Protein 6L7H (pdb70)

B-factor: mean 19.54, std 10.93, range [3.53, 91.56]

Foldseek 3Di:
DDDDDDDAAEEEEAFFADPLTQVVRLLVVVVVVVVVHAYEYEDEPDHLFVLSVLLVVLSCVVPVSYHYDYHYWDDVQSRLVRLVRCQVCVLVCLVVQLPDPPQHLEYEYALSNQVSCLVSVVVSVHAYEYAYSFDLLVVLVLLQLVVVVVDPCAPPPDAWDAFPFWLPRTDGPLQAFVVCRPCPDSVNVSSVNRSVCQLSHQEYEYAAFCLQIVRSQCCQQVCRRDHSGHHYFHQDDSDDDDSSDDPVVVVVLVPADFLQEEEEDADQFDAADLLLVLQLLLLVLLLVTAYEYEHEHHRHLVPDDDDPCVSNDDVSVVSCVVVVRYHYDHDDDPVLVVLQRRRHAAYAYLQSPNVVSSNLLNLHAYAHDHAGGNSSVSQVSRVSLVLYDYDSVVGHRPPDRDGSVVSSVSVNVNSVDVSNSVSSVVSNVLNVQQPDVVHRNNVRVVVVVVSSD

Solvent-accessible surface area: 19421 Å² total; per-residue (Å²): 171,98,187,68,128,165,131,74,14,0,0,0,0,0,6,6,5,6,16,29,24,14,15,1,0,0,10,0,0,11,60,1,22,126,82,161,9,46,0,0,0,1,6,13,46,98,24,22,6,93,10,7,68,52,3,21,72,53,0,41,89,52,32,111,105,15,50,48,30,90,14,131,23,77,181,152,30,51,6,68,115,25,11,36,31,2,24,81,9,0,112,108,4,50,92,71,3,76,83,20,110,52,111,27,16,0,0,0,0,0,35,9,0,1,19,25,0,16,72,10,0,98,94,35,66,20,29,6,6,0,0,8,8,7,0,0,0,9,0,0,2,10,6,38,4,45,63,28,22,162,56,181,57,42,25,56,141,23,68,123,0,102,4,57,39,4,16,5,74,47,2,52,83,65,8,3,7,55,38,6,33,79,88,146,24,46,49,4,103,8,25,99,72,1,8,67,72,3,148,109,11,90,0,0,0,0,3,0,5,114,30,20,0,98,94,0,24,88,6,6,81,57,37,123,9,48,183,62,31,8,62,8,37,14,0,0,3,4,58,29,30,136,16,30,107,136,105,107,32,34,104,60,3,95,141,35,73,72,32,14,0,2,1,0,8,17,19,31,63,12,25,13,40,84,116,13,5,92,40,3,0,23,0,2,14,103,7,34,68,79,6,0,4,17,4,35,21,69,64,16,48,112,52,52,145,69,42,40,101,33,0,5,16,157,138,12,40,94,85,16,93,68,88,173,74,25,44,26,17,50,107,121,15,33,33,18,97,4,3,41,43,158,2,11,17,1,3,7,0,16,0,13,12,22,12,0,3,15,0,0,28,47,16,8,6,2,4,2,6,7,0,81,24,35,20,6,2,0,4,45,5,3,31,114,31,27,4,2,44,42,71,130,43,16,50,37,41,61,121,98,52,3,98,0,114,53,3,0,89,3,4,86,88,3,12,108,48,118,58,10,50,117,86,0,73,79,10,80,114,36,0,79,116,10,68,60,139,56,14,47,6,60,59,6,13,50,116,3,17,112,101,17,156

InterPro domains:
  IPR002213 UDP-glucuronosyl/UDP-glucosyltransferase [PF00201] (274-448)
  IPR002213 UDP-glucuronosyl/UDP-glucosyltransferase [cd03784] (18-464)
  IPR050481 UDP-glycosyltransferase, plant-type [PTHR48048] (19-471)

Sequence (453 aa):
SSIAPHPVVHVALLPSAGMGHLTPFLRLASLLLHQHCHVTLITPQPTVSKAEEDLLSRFLSSAFPQVNQLHFHLPPTDPFFLQFASIRSSSHLLTPLLSSLTPPLSSFIYDMTLISPLLLPIAESSLGVPHYILFTSSSATMFSSFFSYFPTLAKSESFPGKLDFVEIPGVSVSSIPRSSIPPPLLVPNSLFGKLFMEDSPKLKKLHGVLVNTFEGIEKLSLEALNGGKVVKGLPPVYGVGPFVPCEFEKVETISEWLDEQPSGSVVYVSFGSRTAMGREQLREVGDGLVKSGWRFLWVVKDKIVDRAEEEGLDGVLGFELVERMVKEKKGLVVKEWVDQSEILGHKAVGGFVSHCGWNSVVEAAWFGVKILGWPLHGDQKINAEVVAKGGWGVWKEGWDWEGERLVKGEEIGEAIREVMNDESLVMKATQVKKDARKAISVGGGCEVALQKLMEVWK

Structure (mmCIF, N/CA/C/O backbone):
data_6L7H
#
_entry.id   6L7H
#
_cell.length_a   54.193
_cell.length_b   71.306
_cell.length_c   110.022
_cell.angle_alpha   90.000
_cell.angle_beta   90.000
_cell.angle_gamma   90.000
#
_symmetry.space_group_name_H-M   'P 21 21 21'
#
loop_
_entity.id
_entity.type
_entity.pdbx_description
1 polymer GgCGT1
2 non-polymer "URIDINE-5'-DIPHOSPHATE"
3 non-polymer 1-[3-[(2S,3R,4R,5S,6R)-6-(hydroxymethyl)-3,4,5-tris(oxidanyl)oxan-2-yl]-2,4,6-tris(oxidanyl)phenyl]-3-(4-hydroxyphenyl)propan-1-one
4 water water
#
loop_
_atom_site.group_PDB
_atom_site.id
_atom_site.type_symbol
_atom_site.label_atom_id
_atom_site.label_alt_id
_atom_site.label_comp_id
_atom_site.label_asym_id
_atom_site.label_entity_id
_atom_site.label_seq_id
_atom_site.pdbx_PDB_ins_code
_atom_site.Cartn_x
_atom_site.Cartn_y
_atom_site.Cartn_z
_atom_site.occupancy
_atom_site.B_iso_or_equiv
_atom_site.auth_seq_id
_atom_site.auth_comp_id
_atom_site.auth_asym_id
_atom_site.auth_atom_id
_atom_site.pdbx_PDB_model_num
ATOM 1 N N . SER A 1 9 ? 26.657 82.798 64.265 1.00 31.07 7 SER A N 1
ATOM 2 C CA . SER A 1 9 ? 27.449 83.439 65.308 1.00 43.26 7 SER A CA 1
ATOM 3 C C . SER A 1 9 ? 28.944 83.303 65.038 1.00 36.08 7 SER A C 1
ATOM 4 O O . SER A 1 9 ? 29.762 83.394 65.959 1.00 31.55 7 SER A O 1
ATOM 7 N N . SER A 1 10 ? 29.302 83.072 63.776 1.00 39.46 8 SER A N 1
ATOM 8 C CA . SER A 1 10 ? 30.706 82.966 63.406 1.00 27.71 8 SER A CA 1
ATOM 9 C C . SER A 1 10 ? 30.857 83.217 61.914 1.00 32.37 8 SER A C 1
ATOM 10 O O . SER A 1 10 ? 30.022 82.788 61.115 1.00 33.54 8 SER A O 1
ATOM 13 N N . ILE A 1 11 ? 31.926 83.918 61.555 1.00 26.94 9 ILE A N 1
ATOM 14 C CA . ILE A 1 11 ? 32.335 84.104 60.168 1.00 31.94 9 ILE A CA 1
ATOM 15 C C . ILE A 1 11 ? 33.679 83.404 60.030 1.00 33.57 9 ILE A C 1
ATOM 16 O O . ILE A 1 11 ? 34.717 83.942 60.436 1.00 25.68 9 ILE A O 1
ATOM 21 N N . ALA A 1 12 ? 33.664 82.196 59.476 1.00 33.09 10 ALA A N 1
ATOM 22 C CA . ALA A 1 12 ? 34.831 81.334 59.420 1.00 36.85 10 ALA A CA 1
ATOM 23 C C . ALA A 1 12 ? 35.003 80.764 58.022 1.00 50.09 10 ALA A C 1
ATOM 24 O O . ALA A 1 12 ? 34.018 80.537 57.311 1.00 43.48 10 ALA A O 1
ATOM 26 N N . PRO A 1 13 ? 36.243 80.524 57.601 1.00 51.42 11 PRO A N 1
ATOM 27 C CA . PRO A 1 13 ? 36.457 79.750 56.374 1.00 48.91 11 PRO A CA 1
ATOM 28 C C . PRO A 1 13 ? 36.016 78.310 56.579 1.00 46.09 11 PRO A C 1
ATOM 29 O O . PRO A 1 13 ? 36.269 77.709 57.625 1.00 48.41 11 PRO A O 1
ATOM 33 N N . HIS A 1 14 ? 35.341 77.766 55.577 1.00 58.71 12 HIS A N 1
ATOM 34 C CA . HIS A 1 14 ? 34.908 76.376 55.648 1.00 58.89 12 HIS A CA 1
ATOM 35 C C . HIS A 1 14 ? 36.122 75.457 55.605 1.00 54.77 12 HIS A C 1
ATOM 36 O O . HIS A 1 14 ? 37.027 75.674 54.790 1.00 50.97 12 HIS A O 1
ATOM 43 N N . PRO A 1 15 ? 36.197 74.445 56.470 1.00 58.13 13 PRO A N 1
ATOM 44 C CA . PRO A 1 15 ? 37.307 73.490 56.386 1.00 60.05 13 PRO A CA 1
ATOM 45 C C . PRO A 1 15 ? 37.332 72.802 55.029 1.00 39.16 13 PRO A C 1
ATOM 46 O O . PRO A 1 15 ? 36.296 72.555 54.409 1.00 42.66 13 PRO A O 1
ATOM 50 N N . VAL A 1 16 ? 38.540 72.501 54.569 1.00 36.57 14 VAL A N 1
ATOM 51 C CA . VAL A 1 16 ? 38.775 72.014 53.215 1.00 26.59 14 VAL A CA 1
ATOM 52 C C . VAL A 1 16 ? 38.868 70.494 53.238 1.00 22.81 14 VAL A C 1
ATOM 53 O O . VAL A 1 16 ? 39.549 69.917 54.095 1.00 29.92 14 VAL A O 1
ATOM 57 N N . VAL A 1 17 ? 38.168 69.846 52.309 1.00 20.41 15 VAL A N 1
ATOM 58 C CA . VAL A 1 17 ? 38.326 68.413 52.080 1.00 18.57 15 VAL A CA 1
ATOM 59 C C . VAL A 1 17 ? 39.536 68.212 51.172 1.00 15.87 15 VAL A C 1
ATOM 60 O O . VAL A 1 17 ? 39.544 68.677 50.027 1.00 17.60 15 VAL A O 1
ATOM 64 N N . HIS A 1 18 ? 40.560 67.531 51.686 1.00 16.42 16 HIS A N 1
ATOM 65 C CA . HIS A 1 18 ? 41.840 67.357 51.002 1.00 16.22 16 HIS A CA 1
ATOM 66 C C . HIS A 1 18 ? 42.016 65.884 50.644 1.00 16.30 16 HIS A C 1
ATOM 67 O O . HIS A 1 18 ? 42.099 65.031 51.535 1.00 14.74 16 HIS A O 1
ATOM 74 N N . VAL A 1 19 ? 42.085 65.590 49.343 1.00 12.25 17 VAL A N 1
ATOM 75 C CA . VAL A 1 19 ? 42.220 64.226 48.834 1.00 11.59 17 VAL A CA 1
ATOM 76 C C . VAL A 1 19 ? 43.585 64.078 48.168 1.00 11.50 17 VAL A C 1
ATOM 77 O O . VAL A 1 19 ? 44.003 64.945 47.393 1.00 14.59 17 VAL A O 1
ATOM 81 N N . ALA A 1 20 ? 44.279 62.981 48.475 1.00 12.66 18 ALA A N 1
ATOM 82 C CA . ALA A 1 20 ? 45.547 62.625 47.842 1.00 13.46 18 ALA A CA 1
ATOM 83 C C . ALA A 1 20 ? 45.344 61.461 46.876 1.00 11.64 18 ALA A C 1
ATOM 84 O O . ALA A 1 20 ? 44.653 60.493 47.203 1.00 10.16 18 ALA A O 1
ATOM 86 N N . LEU A 1 21 ? 45.972 61.544 45.695 1.00 9.85 19 LEU A N 1
ATOM 87 C CA . LEU A 1 21 ? 45.801 60.556 44.628 1.00 11.50 19 LEU A CA 1
ATOM 88 C C . LEU A 1 21 ? 47.147 59.996 44.181 1.00 12.98 19 LEU A C 1
ATOM 89 O O . LEU A 1 21 ? 48.128 60.739 44.074 1.00 12.46 19 LEU A O 1
ATOM 94 N N . LEU A 1 22 ? 47.184 58.697 43.879 1.00 8.00 20 LEU A N 1
ATOM 95 C CA . LEU A 1 22 ? 48.409 58.031 43.428 1.00 11.37 20 LEU A CA 1
ATOM 96 C C . LEU A 1 22 ? 48.130 57.066 42.273 1.00 8.04 20 LEU A C 1
ATOM 97 O O . LEU A 1 22 ? 47.767 55.900 42.499 1.00 11.38 20 LEU A O 1
ATOM 102 N N . PRO A 1 23 ? 48.330 57.500 41.030 1.00 9.84 21 PRO A N 1
ATOM 103 C CA . PRO A 1 23 ? 48.177 56.596 39.884 1.00 10.63 21 PRO A CA 1
ATOM 104 C C . PRO A 1 23 ? 49.453 55.840 39.545 1.00 12.46 21 PRO A C 1
ATOM 105 O O . PRO A 1 23 ? 50.567 56.335 39.717 1.00 12.25 21 PRO A O 1
ATOM 109 N N . SER A 1 24 ? 49.279 54.620 39.029 1.00 7.36 22 SER A N 1
ATOM 110 C CA . SER A 1 24 ? 50.416 53.848 38.543 1.00 11.54 22 SER A CA 1
ATOM 111 C C . SER A 1 24 ? 50.528 53.973 37.015 1.00 13.71 22 SER A C 1
ATOM 112 O O . SER A 1 24 ? 49.952 54.882 36.407 1.00 13.40 22 SER A O 1
ATOM 115 N N . ALA A 1 25 ? 51.252 53.047 36.389 1.00 11.28 23 ALA A N 1
ATOM 116 C CA . ALA A 1 25 ? 51.783 53.222 35.040 1.00 9.88 23 ALA A CA 1
ATOM 117 C C . ALA A 1 25 ? 50.728 53.072 33.944 1.00 10.07 23 ALA A C 1
ATOM 118 O O . ALA A 1 25 ? 49.801 52.265 34.046 1.00 11.24 23 ALA A O 1
ATOM 120 N N . GLY A 1 26 ? 50.905 53.847 32.877 1.00 9.68 24 GLY A N 1
ATOM 121 C CA . GLY A 1 26 ? 50.153 53.758 31.639 1.00 9.04 24 GLY A CA 1
ATOM 122 C C . GLY A 1 26 ? 49.023 54.773 31.553 1.00 9.06 24 GLY A C 1
ATOM 123 O O . GLY A 1 26 ? 48.453 55.204 32.561 1.00 11.08 24 GLY A O 1
ATOM 124 N N . MET A 1 27 ? 48.675 55.148 30.315 1.00 9.16 25 MET A N 1
ATOM 125 C CA . MET A 1 27 ? 47.561 56.067 30.098 1.00 7.77 25 MET A CA 1
ATOM 126 C C . MET A 1 27 ? 46.238 55.491 30.592 1.00 8.68 25 MET A C 1
ATOM 127 O O . MET A 1 27 ? 45.354 56.249 31.008 1.00 10.04 25 MET A O 1
ATOM 132 N N . GLY A 1 28 ? 46.077 54.166 30.559 1.00 8.00 26 GLY A N 1
ATOM 133 C CA . GLY A 1 28 ? 44.859 53.551 31.063 1.00 7.78 26 GLY A CA 1
ATOM 134 C C . GLY A 1 28 ? 44.694 53.635 32.569 1.00 9.15 26 GLY A C 1
ATOM 135 O O . GLY A 1 28 ? 43.598 53.367 33.080 1.00 7.44 26 GLY A O 1
ATOM 136 N N . HIS A 1 29 ? 45.755 53.997 33.286 1.00 10.67 27 HIS A N 1
ATOM 137 C CA . HIS A 1 29 ? 45.682 54.288 34.711 1.00 9.01 27 HIS A CA 1
ATOM 138 C C . HIS A 1 29 ? 45.725 55.785 35.005 1.00 12.35 27 HIS A C 1
ATOM 139 O O . HIS A 1 29 ? 45.006 56.263 35.890 1.00 8.28 27 HIS A O 1
ATOM 146 N N . LEU A 1 30 ? 46.522 56.552 34.257 1.00 9.43 28 LEU A N 1
ATOM 147 C CA . LEU A 1 30 ? 46.637 57.979 34.543 1.00 9.53 28 LEU A CA 1
ATOM 148 C C . LEU A 1 30 ? 45.358 58.727 34.182 1.00 8.52 28 LEU A C 1
ATOM 149 O O . LEU A 1 30 ? 44.885 59.565 34.957 1.00 8.73 28 LEU A O 1
ATOM 154 N N . THR A 1 31 ? 44.789 58.440 33.006 1.00 9.43 29 THR A N 1
ATOM 155 C CA . THR A 1 31 ? 43.617 59.180 32.540 1.00 10.22 29 THR A CA 1
ATOM 156 C C . THR A 1 31 ? 42.436 59.106 33.501 1.00 10.13 29 THR A C 1
ATOM 157 O O . THR A 1 31 ? 41.882 60.169 33.837 1.00 7.67 29 THR A O 1
ATOM 161 N N . PRO A 1 32 ? 41.990 57.935 33.975 1.00 7.90 30 PRO A N 1
ATOM 162 C CA . PRO A 1 32 ? 40.873 57.941 34.937 1.00 7.57 30 PRO A CA 1
ATOM 163 C C . PRO A 1 32 ? 41.195 58.652 36.247 1.00 11.64 30 PRO A C 1
ATOM 164 O O . PRO A 1 32 ? 40.303 59.292 36.820 1.00 8.58 30 PRO A O 1
ATOM 168 N N . PHE A 1 33 ? 42.439 58.586 36.732 1.00 12.32 31 PHE A N 1
ATOM 169 C CA . PHE A 1 33 ? 42.786 59.321 37.948 1.00 10.09 31 PHE A CA 1
ATOM 170 C C . PHE A 1 33 ? 42.653 60.827 37.747 1.00 12.84 31 PHE A C 1
ATOM 171 O O . PHE A 1 33 ? 42.186 61.541 38.645 1.00 10.46 31 PHE A O 1
ATOM 179 N N . LEU A 1 34 ? 43.060 61.331 36.580 1.00 11.21 32 LEU A N 1
ATOM 180 C CA . LEU A 1 34 ? 42.977 62.769 36.337 1.00 10.45 32 LEU A CA 1
ATOM 181 C C . LEU A 1 34 ? 41.545 63.216 36.063 1.00 13.41 32 LEU A C 1
ATOM 182 O O . LEU A 1 34 ? 41.170 64.338 36.422 1.00 12.64 32 LEU A O 1
ATOM 187 N N . ARG A 1 35 ? 40.731 62.363 35.434 1.00 10.00 33 ARG A N 1
ATOM 188 C CA . ARG A 1 35 ? 39.310 62.673 35.311 1.00 7.19 33 ARG A CA 1
ATOM 189 C C . ARG A 1 35 ? 38.624 62.662 36.675 1.00 10.74 33 ARG A C 1
ATOM 190 O O . ARG A 1 35 ? 37.759 63.504 36.944 1.00 16.33 33 ARG A O 1
ATOM 198 N N . LEU A 1 36 ? 39.012 61.737 37.559 1.00 10.09 34 LEU A N 1
ATOM 199 C CA . LEU A 1 36 ? 38.507 61.776 38.932 1.00 10.53 34 LEU A CA 1
ATOM 200 C C . LEU A 1 36 ? 38.953 63.047 39.650 1.00 12.17 34 LEU A C 1
ATOM 201 O O . LEU A 1 36 ? 38.179 63.645 40.408 1.00 12.25 34 LEU A O 1
ATOM 206 N N . ALA A 1 37 ? 40.199 63.477 39.423 1.00 10.01 35 ALA A N 1
ATOM 207 C CA . ALA A 1 37 ? 40.685 64.705 40.048 1.00 10.49 35 ALA A CA 1
ATOM 208 C C . ALA A 1 37 ? 39.850 65.906 39.626 1.00 15.99 35 ALA A C 1
ATOM 209 O O . ALA A 1 37 ? 39.550 66.780 40.445 1.00 13.93 35 ALA A O 1
ATOM 211 N N . SER A 1 38 ? 39.468 65.971 38.349 1.00 15.86 36 SER A N 1
ATOM 212 C CA . SER A 1 38 ? 38.616 67.062 37.889 1.00 13.49 36 SER A CA 1
ATOM 213 C C . SER A 1 38 ? 37.255 67.027 38.574 1.00 18.03 36 SER A C 1
ATOM 214 O O . SER A 1 38 ? 36.721 68.074 38.960 1.00 19.69 36 SER A O 1
ATOM 217 N N . LEU A 1 39 ? 36.674 65.829 38.724 1.00 13.69 37 LEU A N 1
ATOM 218 C CA . LEU A 1 39 ? 35.407 65.700 39.440 1.00 16.65 37 LEU A CA 1
ATOM 219 C C . LEU A 1 39 ? 35.528 66.194 40.874 1.00 21.64 37 LEU A C 1
ATOM 220 O O . LEU A 1 39 ? 34.634 66.887 41.378 1.00 15.93 37 LEU A O 1
ATOM 225 N N . LEU A 1 40 ? 36.617 65.821 41.556 1.00 16.10 38 LEU A N 1
ATOM 226 C CA . LEU A 1 40 ? 36.805 66.231 42.944 1.00 10.38 38 LEU A CA 1
ATOM 227 C C . LEU A 1 40 ? 37.032 67.736 43.055 1.00 15.84 38 LEU A C 1
ATOM 228 O O . LEU A 1 40 ? 36.528 68.376 43.986 1.00 15.08 38 LEU A O 1
ATOM 233 N N . LEU A 1 41 ? 37.785 68.324 42.120 1.00 17.15 39 LEU A N 1
ATOM 234 C CA . LEU A 1 41 ? 37.996 69.770 42.159 1.00 19.04 39 LEU A CA 1
ATOM 235 C C . LEU A 1 41 ? 36.682 70.523 41.985 1.00 19.74 39 LEU A C 1
ATOM 236 O O . LEU A 1 41 ? 36.471 71.572 42.606 1.00 24.78 39 LEU A O 1
ATOM 241 N N . HIS A 1 42 ? 35.779 70.002 41.152 1.00 21.73 40 HIS A N 1
ATOM 242 C CA . HIS A 1 42 ? 34.488 70.656 40.967 1.00 24.15 40 HIS A CA 1
ATOM 243 C C . HIS A 1 42 ? 33.583 70.510 42.185 1.00 24.71 40 HIS A C 1
ATOM 244 O O . HIS A 1 42 ? 32.600 71.248 42.302 1.00 34.07 40 HIS A O 1
ATOM 251 N N . GLN A 1 43 ? 33.897 69.592 43.095 1.00 21.04 41 GLN A N 1
ATOM 252 C CA . GLN A 1 43 ? 33.233 69.514 44.390 1.00 23.01 41 GLN A CA 1
ATOM 253 C C . GLN A 1 43 ? 33.928 70.356 45.451 1.00 25.50 41 GLN A C 1
ATOM 254 O O . GLN A 1 43 ? 33.632 70.196 46.639 1.00 25.58 41 GLN A O 1
ATOM 260 N N . HIS A 1 44 ? 34.857 71.225 45.043 1.00 18.11 42 HIS A N 1
ATOM 261 C CA . HIS A 1 44 ? 35.605 72.114 45.932 1.00 24.45 42 HIS A CA 1
ATOM 262 C C . HIS A 1 44 ? 36.578 71.359 46.840 1.00 21.50 42 HIS A C 1
ATOM 263 O O . HIS A 1 44 ? 36.889 71.818 47.939 1.00 20.12 42 HIS A O 1
ATOM 270 N N . CYS A 1 45 ? 37.084 70.210 46.400 1.00 18.33 43 CYS A N 1
ATOM 271 C CA . CYS A 1 45 ? 38.172 69.557 47.114 1.00 15.33 43 CYS A CA 1
ATOM 272 C C . CYS A 1 45 ? 39.503 70.234 46.805 1.00 14.23 43 CYS A C 1
ATOM 273 O O . CYS A 1 45 ? 39.686 70.836 45.745 1.00 17.41 43 CYS A O 1
ATOM 276 N N . HIS A 1 46 ? 40.432 70.136 47.753 1.00 12.79 44 HIS A N 1
ATOM 277 C CA . HIS A 1 46 ? 41.847 70.366 47.494 1.00 18.30 44 HIS A CA 1
ATOM 278 C C . HIS A 1 46 ? 42.482 69.020 47.154 1.00 14.00 44 HIS A C 1
ATOM 279 O O . HIS A 1 46 ? 42.233 68.026 47.843 1.00 16.16 44 HIS A O 1
ATOM 286 N N . VAL A 1 47 ? 43.287 68.981 46.093 1.00 17.00 45 VAL A N 1
ATOM 287 C CA . VAL A 1 47 ? 43.831 67.730 45.569 1.00 14.67 45 VAL A CA 1
ATOM 288 C C . VAL A 1 47 ? 45.353 67.771 45.607 1.00 17.18 45 VAL A C 1
ATOM 289 O O . VAL A 1 47 ? 45.969 68.716 45.097 1.00 19.54 45 VAL A O 1
ATOM 293 N N . THR A 1 48 ? 45.951 66.731 46.186 1.00 13.57 46 THR A N 1
ATOM 294 C CA . THR A 1 48 ? 47.375 66.445 46.056 1.00 14.73 46 THR A CA 1
ATOM 295 C C . THR A 1 48 ? 47.550 65.252 45.124 1.00 16.93 46 THR A C 1
ATOM 296 O O . THR A 1 48 ? 46.900 64.220 45.309 1.00 12.22 46 THR A O 1
ATOM 300 N N . LEU A 1 49 ? 48.418 65.396 44.124 1.00 12.12 47 LEU A N 1
ATOM 301 C CA . LEU A 1 49 ? 48.677 64.351 43.138 1.00 11.86 47 LEU A CA 1
ATOM 302 C C . LEU A 1 49 ? 50.125 63.886 43.253 1.00 18.45 47 LEU A C 1
ATOM 303 O O . LEU A 1 49 ? 51.047 64.678 43.040 1.00 14.86 47 LEU A O 1
ATOM 308 N N . ILE A 1 50 ? 50.321 62.604 43.571 1.00 10.49 48 ILE A N 1
ATOM 309 C CA . ILE A 1 50 ? 51.655 62.003 43.642 1.00 14.50 48 ILE A CA 1
ATOM 310 C C . ILE A 1 50 ? 52.028 61.479 42.259 1.00 13.09 48 ILE A C 1
ATOM 311 O O . ILE A 1 50 ? 51.318 60.637 41.696 1.00 13.76 48 ILE A O 1
ATOM 316 N N . THR A 1 51 ? 53.156 61.948 41.720 1.00 10.20 49 THR A N 1
ATOM 317 C CA . THR A 1 51 ? 53.549 61.645 40.339 1.00 12.11 49 THR A CA 1
ATOM 318 C C . THR A 1 51 ? 54.825 60.810 40.276 1.00 11.50 49 THR A C 1
ATOM 319 O O . THR A 1 51 ? 55.932 61.354 40.432 1.00 12.75 49 THR A O 1
ATOM 323 N N . PRO A 1 52 ? 54.733 59.502 40.026 1.00 11.42 50 PRO A N 1
ATOM 324 C CA . PRO A 1 52 ? 55.949 58.689 39.852 1.00 11.30 50 PRO A CA 1
ATOM 325 C C . PRO A 1 52 ? 56.676 59.046 38.558 1.00 12.98 50 PRO A C 1
ATOM 326 O O . PRO A 1 52 ? 56.089 59.011 37.474 1.00 12.44 50 PRO A O 1
ATOM 330 N N . GLN A 1 53 ? 57.965 59.374 38.673 1.00 11.05 51 GLN A N 1
ATOM 331 C CA . GLN A 1 53 ? 58.740 59.888 37.550 1.00 11.21 51 GLN A CA 1
ATOM 332 C C . GLN A 1 53 ? 60.062 59.148 37.401 1.00 16.69 51 GLN A C 1
ATOM 333 O O . GLN A 1 53 ? 60.645 58.700 38.395 1.00 14.23 51 GLN A O 1
ATOM 339 N N . PRO A 1 54 ? 60.570 59.009 36.161 1.00 13.47 52 PRO A N 1
ATOM 340 C CA . PRO A 1 54 ? 59.929 59.448 34.913 1.00 12.03 52 PRO A CA 1
ATOM 341 C C . PRO A 1 54 ? 58.857 58.465 34.446 1.00 14.81 52 PRO A C 1
ATOM 342 O O . PRO A 1 54 ? 58.863 57.315 34.883 1.00 11.67 52 PRO A O 1
ATOM 346 N N . THR A 1 55 ? 57.948 58.910 33.582 1.00 14.20 53 THR A N 1
ATOM 347 C CA . THR A 1 55 ? 56.893 58.036 33.088 1.00 11.55 53 THR A CA 1
ATOM 348 C C . THR A 1 55 ? 57.419 57.141 31.968 1.00 13.98 53 THR A C 1
ATOM 349 O O . THR A 1 55 ? 58.402 57.458 31.293 1.00 14.17 53 THR A O 1
ATOM 353 N N . VAL A 1 56 ? 56.746 56.002 31.777 1.00 11.41 54 VAL A N 1
ATOM 354 C CA . VAL A 1 56 ? 57.173 55.074 30.732 1.00 11.51 54 VAL A CA 1
ATOM 355 C C . VAL A 1 56 ? 57.010 55.705 29.352 1.00 11.21 54 VAL A C 1
ATOM 356 O O . VAL A 1 56 ? 57.894 55.585 28.494 1.00 11.09 54 VAL A O 1
ATOM 360 N N . SER A 1 57 ? 55.899 56.406 29.121 1.00 12.99 55 SER A N 1
ATOM 361 C CA . SER A 1 57 ? 55.573 56.940 27.806 1.00 12.11 55 SER A CA 1
ATOM 362 C C . SER A 1 57 ? 55.602 58.466 27.797 1.00 15.04 55 SER A C 1
ATOM 363 O O . SER A 1 57 ? 55.463 59.124 28.830 1.00 13.49 55 SER A O 1
ATOM 366 N N . LYS A 1 58 ? 55.785 59.022 26.592 1.00 11.30 56 LYS A N 1
ATOM 367 C CA . LYS A 1 58 ? 55.711 60.470 26.408 1.00 11.57 56 LYS A CA 1
ATOM 368 C C . LYS A 1 58 ? 54.291 60.990 26.596 1.00 12.08 56 LYS A C 1
ATOM 369 O O . LYS A 1 58 ? 54.101 62.094 27.118 1.00 10.86 56 LYS A O 1
ATOM 375 N N . ALA A 1 59 ? 53.286 60.214 26.174 1.00 13.94 57 ALA A N 1
ATOM 376 C CA . ALA A 1 59 ? 51.897 60.651 26.298 1.00 10.65 57 ALA A CA 1
ATOM 377 C C . ALA A 1 59 ? 51.518 60.920 27.751 1.00 11.00 57 ALA A C 1
ATOM 378 O O . ALA A 1 59 ? 50.775 61.865 28.038 1.00 12.64 57 ALA A O 1
ATOM 380 N N . GLU A 1 60 ? 52.013 60.096 28.679 1.00 11.38 58 GLU A N 1
ATOM 381 C CA . GLU A 1 60 ? 51.750 60.313 30.101 1.00 12.54 58 GLU A CA 1
ATOM 382 C C . GLU A 1 60 ? 52.356 61.627 30.574 1.00 14.26 58 GLU A C 1
ATOM 383 O O . GLU A 1 60 ? 51.705 62.416 31.269 1.00 14.13 58 GLU A O 1
ATOM 389 N N . GLU A 1 61 ? 53.631 61.838 30.246 1.00 13.31 59 GLU A N 1
ATOM 390 C CA . GLU A 1 61 ? 54.334 63.083 30.535 1.00 17.39 59 GLU A CA 1
ATOM 391 C C . GLU A 1 61 ? 53.559 64.302 30.048 1.00 14.26 59 GLU A C 1
ATOM 392 O O . GLU A 1 61 ? 53.401 65.292 30.776 1.00 12.85 59 GLU A O 1
ATOM 398 N N . ASP A 1 62 ? 53.087 64.253 28.799 1.00 13.60 60 ASP A N 1
ATOM 399 C CA . ASP A 1 62 ? 52.430 65.413 28.203 1.00 16.74 60 ASP A CA 1
ATOM 400 C C . ASP A 1 62 ? 51.064 65.660 28.826 1.00 15.54 60 ASP A C 1
ATOM 401 O O . ASP A 1 62 ? 50.674 66.813 29.035 1.00 12.01 60 ASP A O 1
ATOM 406 N N . LEU A 1 63 ? 50.314 64.591 29.120 1.00 13.93 61 LEU A N 1
ATOM 407 C CA . LEU A 1 63 ? 49.002 64.770 29.740 1.00 14.55 61 LEU A CA 1
ATOM 408 C C . LEU A 1 63 ? 49.123 65.375 31.135 1.00 16.36 61 LEU A C 1
ATOM 409 O O . LEU A 1 63 ? 48.338 66.255 31.504 1.00 13.86 61 LEU A O 1
ATOM 414 N N . LEU A 1 64 ? 50.084 64.904 31.933 1.00 13.93 62 LEU A N 1
ATOM 415 C CA . LEU A 1 64 ? 50.289 65.493 33.253 1.00 17.18 62 LEU A CA 1
ATOM 416 C C . LEU A 1 64 ? 50.592 66.984 33.144 1.00 14.38 62 LEU A C 1
ATOM 417 O O . LEU A 1 64 ? 50.071 67.791 33.923 1.00 13.78 62 LEU A O 1
ATOM 422 N N . SER A 1 65 ? 51.412 67.369 32.165 1.00 17.00 63 SER A N 1
ATOM 423 C CA . SER A 1 65 ? 51.764 68.776 32.005 1.00 15.53 63 SER A CA 1
ATOM 424 C C . SER A 1 65 ? 50.535 69.619 31.686 1.00 19.45 63 SER A C 1
ATOM 425 O O . SER A 1 65 ? 50.370 70.715 32.233 1.00 16.44 63 SER A O 1
ATOM 428 N N . ARG A 1 66 ? 49.643 69.114 30.827 1.00 19.44 64 ARG A N 1
ATOM 429 C CA . ARG A 1 66 ? 48.438 69.874 30.501 1.00 15.79 64 ARG A CA 1
ATOM 430 C C . ARG A 1 66 ? 47.468 69.935 31.676 1.00 12.86 64 ARG A C 1
ATOM 431 O O . ARG A 1 66 ? 46.770 70.942 31.845 1.00 14.94 64 ARG A O 1
ATOM 439 N N . PHE A 1 67 ? 47.410 68.875 32.491 1.00 14.97 65 PHE A N 1
ATOM 440 C CA . PHE A 1 67 ? 46.546 68.870 33.671 1.00 15.92 65 PHE A CA 1
ATOM 441 C C . PHE A 1 67 ? 46.993 69.914 34.687 1.00 17.50 65 PHE A C 1
ATOM 442 O O . PHE A 1 67 ? 46.175 70.689 35.198 1.00 18.34 65 PHE A O 1
ATOM 450 N N . LEU A 1 68 ? 48.293 69.948 34.995 1.00 13.61 66 LEU A N 1
ATOM 451 C CA . LEU A 1 68 ? 48.785 70.859 36.023 1.00 23.00 66 LEU A CA 1
ATOM 452 C C . LEU A 1 68 ? 48.645 72.315 35.589 1.00 27.62 66 LEU A C 1
ATOM 453 O O . LEU A 1 68 ? 48.373 73.192 36.419 1.00 25.49 66 LEU A O 1
ATOM 458 N N . SER A 1 69 ? 48.823 72.597 34.293 1.00 24.07 67 SER A N 1
ATOM 459 C CA A SER A 1 69 ? 48.633 73.961 33.812 0.28 24.40 67 SER A CA 1
ATOM 460 C CA B SER A 1 69 ? 48.630 73.958 33.801 0.72 24.41 67 SER A CA 1
ATOM 461 C C . SER A 1 69 ? 47.171 74.381 33.889 1.00 26.73 67 SER A C 1
ATOM 462 O O . SER A 1 69 ? 46.881 75.559 34.122 1.00 26.07 67 SER A O 1
ATOM 467 N N . ALA A 1 70 ? 46.244 73.437 33.706 1.00 24.44 68 ALA A N 1
ATOM 468 C CA . ALA A 1 70 ? 44.823 73.744 33.799 1.00 25.40 68 ALA A CA 1
ATOM 469 C C . ALA A 1 70 ? 44.369 73.926 35.240 1.00 23.44 68 ALA A C 1
ATOM 470 O O . ALA A 1 70 ? 43.416 74.672 35.496 1.00 20.78 68 ALA A O 1
ATOM 472 N N . PHE A 1 71 ? 45.027 73.259 36.188 1.00 19.12 69 PHE A N 1
ATOM 473 C CA . PHE A 1 71 ? 44.656 73.313 37.601 1.00 19.82 69 PHE A CA 1
ATOM 474 C C . PHE A 1 71 ? 45.896 73.608 38.438 1.00 28.62 69 PHE A C 1
ATOM 475 O O . PHE A 1 71 ? 46.431 72.716 39.112 1.00 20.78 69 PHE A O 1
ATOM 483 N N . PRO A 1 72 ? 46.372 74.859 38.436 1.00 25.86 70 PRO A N 1
ATOM 484 C CA . PRO A 1 72 ? 47.551 75.198 39.253 1.00 26.23 70 PRO A CA 1
ATOM 485 C C . PRO A 1 72 ? 47.319 75.093 40.756 1.00 26.23 70 PRO A C 1
ATOM 486 O O . PRO A 1 72 ? 48.301 75.095 41.511 1.00 25.08 70 PRO A O 1
ATOM 490 N N . GLN A 1 73 ? 46.069 74.994 41.216 1.00 18.23 71 GLN A N 1
ATOM 491 C CA . GLN A 1 73 ? 45.811 74.811 42.640 1.00 28.06 71 GLN A CA 1
ATOM 492 C C . GLN A 1 73 ? 46.117 73.397 43.125 1.00 23.94 71 GLN A C 1
ATOM 493 O O . GLN A 1 73 ? 46.096 73.156 44.338 1.00 19.86 71 GLN A O 1
ATOM 499 N N . VAL A 1 74 ? 46.409 72.466 42.223 1.00 17.83 72 VAL A N 1
ATOM 500 C CA . VAL A 1 74 ? 46.766 71.105 42.608 1.00 15.23 72 VAL A CA 1
ATOM 501 C C . VAL A 1 74 ? 48.187 71.085 43.158 1.00 15.89 72 VAL A C 1
ATOM 502 O O . VAL A 1 74 ? 49.091 71.735 42.622 1.00 21.30 72 VAL A O 1
ATOM 506 N N . ASN A 1 75 ? 48.380 70.343 44.248 1.00 17.67 73 ASN A N 1
ATOM 507 C CA . ASN A 1 75 ? 49.679 70.194 44.900 1.00 20.82 73 ASN A CA 1
ATOM 508 C C . ASN A 1 75 ? 50.357 68.936 44.362 1.00 30.15 73 ASN A C 1
ATOM 509 O O . ASN A 1 75 ? 49.926 67.819 44.660 1.00 20.32 73 ASN A O 1
ATOM 514 N N . GLN A 1 76 ? 51.421 69.109 43.576 1.00 22.77 74 GLN A N 1
ATOM 515 C CA . GLN A 1 76 ? 52.173 67.980 43.040 1.00 18.79 74 GLN A CA 1
ATOM 516 C C . GLN A 1 76 ? 53.257 67.546 44.020 1.00 21.01 74 GLN A C 1
ATOM 517 O O . GLN A 1 76 ? 54.066 68.367 44.467 1.00 23.74 74 GLN A O 1
ATOM 523 N N . LEU A 1 77 ? 53.273 66.252 44.342 1.00 16.78 75 LEU A N 1
ATOM 524 C CA . LEU A 1 77 ? 54.351 65.622 45.100 1.00 16.31 75 LEU A CA 1
ATOM 525 C C . LEU A 1 77 ? 55.157 64.738 44.154 1.00 19.71 75 LEU A C 1
ATOM 526 O O . LEU A 1 77 ? 54.660 63.706 43.687 1.00 14.29 75 LEU A O 1
ATOM 531 N N . HIS A 1 78 ? 56.403 65.132 43.892 1.00 12.69 76 HIS A N 1
ATOM 532 C CA . HIS A 1 78 ? 57.280 64.352 43.028 1.00 15.64 76 HIS A CA 1
ATOM 533 C C . HIS A 1 78 ? 57.683 63.040 43.699 1.00 16.20 76 HIS A C 1
ATOM 534 O O . HIS A 1 78 ? 57.981 63.000 44.896 1.00 15.96 76 HIS A O 1
ATOM 541 N N . PHE A 1 79 ? 57.715 61.966 42.908 1.00 13.43 77 PHE A N 1
ATOM 542 C CA . PHE A 1 79 ? 58.055 60.614 43.373 1.00 12.69 77 PHE A CA 1
ATOM 543 C C . PHE A 1 79 ? 59.100 60.069 42.396 1.00 18.14 77 PHE A C 1
ATOM 544 O O . PHE A 1 79 ? 58.766 59.400 41.414 1.00 14.11 77 PHE A O 1
ATOM 552 N N . HIS A 1 80 ? 60.372 60.366 42.656 1.00 16.04 78 HIS A N 1
ATOM 553 C CA . HIS A 1 80 ? 61.440 60.009 41.725 1.00 12.81 78 HIS A CA 1
ATOM 554 C C . HIS A 1 80 ? 61.861 58.557 41.936 1.00 17.46 78 HIS A C 1
ATOM 555 O O . HIS A 1 80 ? 62.352 58.196 43.009 1.00 15.75 78 HIS A O 1
ATOM 562 N N . LEU A 1 81 ? 61.681 57.723 40.903 1.00 15.10 79 LEU A N 1
ATOM 563 C CA . LEU A 1 81 ? 61.926 56.295 41.036 1.00 17.03 79 LEU A CA 1
ATOM 564 C C . LEU A 1 81 ? 63.404 55.959 40.840 1.00 17.83 79 LEU A C 1
ATOM 565 O O . LEU A 1 81 ? 64.103 56.616 40.066 1.00 20.64 79 LEU A O 1
ATOM 570 N N . PRO A 1 82 ? 63.896 54.922 41.522 1.00 27.96 80 PRO A N 1
ATOM 571 C CA . PRO A 1 82 ? 65.267 54.481 41.284 1.00 38.25 80 PRO A CA 1
ATOM 572 C C . PRO A 1 82 ? 65.381 53.787 39.939 1.00 45.88 80 PRO A C 1
ATOM 573 O O . PRO A 1 82 ? 64.401 53.207 39.439 1.00 35.67 80 PRO A O 1
ATOM 577 N N . PRO A 1 83 ? 66.567 53.814 39.310 1.00 51.31 81 PRO A N 1
ATOM 578 C CA . PRO A 1 83 ? 66.771 53.206 37.989 1.00 51.52 81 PRO A CA 1
ATOM 579 C C . PRO A 1 83 ? 66.735 51.677 38.008 1.00 51.40 81 PRO A C 1
ATOM 580 O O . PRO A 1 83 ? 66.553 51.076 39.067 1.00 52.91 81 PRO A O 1
ATOM 584 N N . THR A 1 90 ? 61.102 42.213 29.760 1.00 35.27 88 THR A N 1
ATOM 585 C CA . THR A 1 90 ? 59.768 42.300 30.341 1.00 28.18 88 THR A CA 1
ATOM 586 C C . THR A 1 90 ? 59.000 43.464 29.717 1.00 23.03 88 THR A C 1
ATOM 587 O O . THR A 1 90 ? 59.595 44.363 29.118 1.00 28.48 88 THR A O 1
ATOM 591 N N . ASP A 1 91 ? 57.680 43.433 29.855 1.00 19.75 89 ASP A N 1
ATOM 592 C CA . ASP A 1 91 ? 56.846 44.537 29.396 1.00 20.70 89 ASP A CA 1
ATOM 593 C C . ASP A 1 91 ? 57.241 45.824 30.123 1.00 15.97 89 ASP A C 1
ATOM 594 O O . ASP A 1 91 ? 57.309 45.832 31.360 1.00 14.41 89 ASP A O 1
ATOM 599 N N . PRO A 1 92 ? 57.515 46.918 29.406 1.00 12.59 90 PRO A N 1
ATOM 600 C CA . PRO A 1 92 ? 57.971 48.142 30.092 1.00 12.90 90 PRO A CA 1
ATOM 601 C C . PRO A 1 92 ? 56.966 48.708 31.084 1.00 15.43 90 PRO A C 1
ATOM 602 O O . PRO A 1 92 ? 57.374 49.315 32.083 1.00 13.56 90 PRO A O 1
ATOM 606 N N . PHE A 1 93 ? 55.663 48.546 30.841 1.00 12.09 91 PHE A N 1
ATOM 607 C CA . PHE A 1 93 ? 54.681 49.055 31.794 1.00 12.39 91 PHE A CA 1
ATOM 608 C C . PHE A 1 93 ? 54.572 48.152 33.019 1.00 16.12 91 PHE A C 1
ATOM 609 O O . PHE A 1 93 ? 54.459 48.648 34.147 1.00 14.90 91 PHE A O 1
ATOM 617 N N . PHE A 1 94 ? 54.611 46.830 32.822 1.00 11.80 92 PHE A N 1
ATOM 618 C CA . PHE A 1 94 ? 54.623 45.922 33.964 1.00 13.72 92 PHE A CA 1
ATOM 619 C C . PHE A 1 94 ? 55.858 46.136 34.832 1.00 15.44 92 PHE A C 1
ATOM 620 O O . PHE A 1 94 ? 55.782 46.013 36.060 1.00 17.59 92 PHE A O 1
ATOM 628 N N . LEU A 1 95 ? 57.001 46.461 34.219 1.00 16.14 93 LEU A N 1
ATOM 629 C CA . LEU A 1 95 ? 58.199 46.754 35.004 1.00 14.02 93 LEU A CA 1
ATOM 630 C C . LEU A 1 95 ? 57.996 47.987 35.877 1.00 16.23 93 LEU A C 1
ATOM 631 O O . LEU A 1 95 ? 58.464 48.033 37.021 1.00 16.21 93 LEU A O 1
ATOM 636 N N . GLN A 1 96 ? 57.302 48.998 35.351 1.00 11.63 94 GLN A N 1
ATOM 637 C CA . GLN A 1 96 ? 57.019 50.200 36.132 1.00 12.10 94 GLN A CA 1
ATOM 638 C C . GLN A 1 96 ? 56.027 49.912 37.259 1.00 13.59 94 GLN A C 1
ATOM 639 O O . GLN A 1 96 ? 56.152 50.474 38.354 1.00 13.35 94 GLN A O 1
ATOM 645 N N . PHE A 1 97 ? 55.035 49.045 37.012 1.00 11.25 95 PHE A N 1
ATOM 646 C CA . PHE A 1 97 ? 54.151 48.593 38.089 1.00 14.07 95 PHE A CA 1
ATOM 647 C C . PHE A 1 97 ? 54.964 48.046 39.260 1.00 14.38 95 PHE A C 1
ATOM 648 O O . PHE A 1 97 ? 54.721 48.388 40.425 1.00 14.39 95 PHE A O 1
ATOM 656 N N . ALA A 1 98 ? 55.951 47.200 38.958 1.00 11.48 96 ALA A N 1
ATOM 657 C CA . ALA A 1 98 ? 56.751 46.578 40.009 1.00 13.31 96 ALA A CA 1
ATOM 658 C C . ALA A 1 98 ? 57.664 47.592 40.691 1.00 15.12 96 ALA A C 1
ATOM 659 O O . ALA A 1 98 ? 57.891 47.512 41.905 1.00 15.59 96 ALA A O 1
ATOM 661 N N . SER A 1 99 ? 58.200 48.547 39.927 1.00 17.12 97 SER A N 1
ATOM 662 C CA . SER A 1 99 ? 59.097 49.546 40.501 1.00 19.41 97 SER A CA 1
ATOM 663 C C . SER A 1 99 ? 58.360 50.480 41.456 1.00 18.97 97 SER A C 1
ATOM 664 O O . SER A 1 99 ? 58.872 50.802 42.537 1.00 17.90 97 SER A O 1
ATOM 667 N N . ILE A 1 100 ? 57.167 50.938 41.070 1.00 14.69 98 ILE A N 1
ATOM 668 C CA . ILE A 1 100 ? 56.391 51.822 41.936 1.00 11.15 98 ILE A CA 1
ATOM 669 C C . ILE A 1 100 ? 55.959 51.085 43.200 1.00 19.64 98 ILE A C 1
ATOM 670 O O . ILE A 1 100 ? 56.003 51.638 44.306 1.00 16.13 98 ILE A O 1
ATOM 675 N N . ARG A 1 101 ? 55.557 49.820 43.057 1.00 13.68 99 ARG A N 1
ATOM 676 C CA . ARG A 1 101 ? 55.141 49.026 44.208 1.00 16.06 99 ARG A CA 1
ATOM 677 C C . ARG A 1 101 ? 56.301 48.785 45.170 1.00 22.93 99 ARG A C 1
ATOM 678 O O . ARG A 1 101 ? 56.126 48.862 46.393 1.00 18.75 99 ARG A O 1
ATOM 686 N N . SER A 1 102 ? 57.497 48.510 44.638 1.00 14.70 100 SER A N 1
ATOM 687 C CA . SER A 1 102 ? 58.637 48.174 45.485 1.00 20.26 100 SER A CA 1
ATOM 688 C C . SER A 1 102 ? 59.214 49.389 46.201 1.00 24.61 100 SER A C 1
ATOM 689 O O . SER A 1 102 ? 59.902 49.219 47.214 1.00 22.97 100 SER A O 1
ATOM 692 N N . SER A 1 103 ? 58.963 50.599 45.697 1.00 15.81 101 SER A N 1
ATOM 693 C CA . SER A 1 103 ? 59.475 51.825 46.295 1.00 15.37 101 SER A CA 1
ATOM 694 C C . SER A 1 103 ? 58.425 52.600 47.078 1.00 15.00 101 SER A C 1
ATOM 695 O O . SER A 1 103 ? 58.763 53.613 47.693 1.00 15.16 101 SER A O 1
ATOM 698 N N . SER A 1 104 ? 57.163 52.163 47.064 1.00 17.40 102 SER A N 1
ATOM 699 C CA . SER A 1 104 ? 56.101 52.949 47.684 1.00 16.14 102 SER A CA 1
ATOM 700 C C . SER A 1 104 ? 56.252 53.055 49.195 1.00 28.16 102 SER A C 1
ATOM 701 O O . SER A 1 104 ? 55.768 54.029 49.781 1.00 14.75 102 SER A O 1
ATOM 704 N N . HIS A 1 105 ? 56.921 52.093 49.838 1.00 22.01 103 HIS A N 1
ATOM 705 C CA . HIS A 1 105 ? 57.140 52.175 51.281 1.00 22.11 103 HIS A CA 1
ATOM 706 C C . HIS A 1 105 ? 57.889 53.439 51.697 1.00 29.47 103 HIS A C 1
ATOM 707 O O . HIS A 1 105 ? 57.887 53.775 52.887 1.00 26.29 103 HIS A O 1
ATOM 714 N N . LEU A 1 106 ? 58.517 54.151 50.758 1.00 19.92 104 LEU A N 1
ATOM 715 C CA . LEU A 1 106 ? 59.268 55.360 51.079 1.00 16.22 104 LEU A CA 1
ATOM 716 C C . LEU A 1 106 ? 58.399 56.608 51.168 1.00 23.18 104 LEU A C 1
ATOM 717 O O . LEU A 1 106 ? 58.901 57.658 51.582 1.00 21.85 104 LEU A O 1
ATOM 722 N N . LEU A 1 107 ? 57.117 56.523 50.803 1.00 19.01 105 LEU A N 1
ATOM 723 C CA . LEU A 1 107 ? 56.269 57.704 50.668 1.00 15.28 105 LEU A CA 1
ATOM 724 C C . LEU A 1 107 ? 55.818 58.300 51.997 1.00 13.12 105 LEU A C 1
ATOM 725 O O . LEU A 1 107 ? 55.335 59.437 52.003 1.00 17.50 105 LEU A O 1
ATOM 730 N N . THR A 1 108 ? 55.946 57.569 53.105 1.00 17.31 106 THR A N 1
ATOM 731 C CA . THR A 1 108 ? 55.360 58.002 54.375 1.00 18.10 106 THR A CA 1
ATOM 732 C C . THR A 1 108 ? 55.699 59.440 54.759 1.00 20.29 106 THR A C 1
ATOM 733 O O . THR A 1 108 ? 54.768 60.191 55.095 1.00 18.75 106 THR A O 1
ATOM 737 N N . PRO A 1 109 ? 56.959 59.899 54.714 1.00 18.69 107 PRO A N 1
ATOM 738 C CA . PRO A 1 109 ? 57.234 61.294 55.118 1.00 22.27 107 PRO A CA 1
ATOM 739 C C . PRO A 1 109 ? 56.532 62.338 54.266 1.00 31.21 107 PRO A C 1
ATOM 740 O O . PRO A 1 109 ? 56.151 63.393 54.792 1.00 29.58 107 PRO A O 1
ATOM 744 N N . LEU A 1 110 ? 56.355 62.089 52.965 1.00 24.39 108 LEU A N 1
ATOM 745 C CA . LEU A 1 110 ? 55.720 63.088 52.111 1.00 24.94 108 LEU A CA 1
ATOM 746 C C . LEU A 1 110 ? 54.225 63.198 52.383 1.00 20.42 108 LEU A C 1
ATOM 747 O O . LEU A 1 110 ? 53.643 64.274 52.210 1.00 28.57 108 LEU A O 1
ATOM 752 N N . LEU A 1 111 ? 53.585 62.103 52.795 1.00 18.20 109 LEU A N 1
ATOM 753 C CA . LEU A 1 111 ? 52.148 62.137 53.038 1.00 18.43 109 LEU A CA 1
ATOM 754 C C . LEU A 1 111 ? 51.808 62.630 54.441 1.00 18.26 109 LEU A C 1
ATOM 755 O O . LEU A 1 111 ? 50.773 63.282 54.627 1.00 15.66 109 LEU A O 1
ATOM 760 N N . SER A 1 112 ? 52.651 62.339 55.435 1.00 19.87 110 SER A N 1
ATOM 761 C CA . SER A 1 112 ? 52.332 62.705 56.811 1.00 16.13 110 SER A CA 1
ATOM 762 C C . SER A 1 112 ? 52.511 64.191 57.094 1.00 16.54 110 SER A C 1
ATOM 763 O O . SER A 1 112 ? 52.017 64.671 58.118 1.00 25.78 110 SER A O 1
ATOM 766 N N . SER A 1 113 ? 53.187 64.934 56.217 1.00 28.61 111 SER A N 1
ATOM 767 C CA . SER A 1 113 ? 53.409 66.362 56.412 1.00 28.49 111 SER A CA 1
ATOM 768 C C . SER A 1 113 ? 52.541 67.222 55.497 1.00 32.54 111 SER A C 1
ATOM 769 O O . SER A 1 113 ? 52.861 68.392 55.266 1.00 27.41 111 SER A O 1
ATOM 772 N N . LEU A 1 114 ? 51.448 66.671 54.972 1.00 24.89 112 LEU A N 1
ATOM 773 C CA . LEU A 1 114 ? 50.580 67.428 54.083 1.00 20.09 112 LEU A CA 1
ATOM 774 C C . LEU A 1 114 ? 49.745 68.434 54.865 1.00 22.01 112 LEU A C 1
ATOM 775 O O . LEU A 1 114 ? 49.212 68.126 55.935 1.00 26.80 112 LEU A O 1
ATOM 780 N N . THR A 1 115 ? 49.640 69.646 54.321 1.00 25.02 113 THR A N 1
ATOM 781 C CA . THR A 1 115 ? 48.728 70.663 54.818 1.00 26.27 113 THR A CA 1
ATOM 782 C C . THR A 1 115 ? 47.888 71.171 53.654 1.00 28.98 113 THR A C 1
ATOM 783 O O . THR A 1 115 ? 48.392 71.266 52.529 1.00 31.19 113 THR A O 1
ATOM 787 N N . PRO A 1 116 ? 46.597 71.477 53.873 1.00 22.46 114 PRO A N 1
ATOM 788 C CA . PRO A 1 116 ? 45.796 71.316 55.094 1.00 28.07 114 PRO A CA 1
ATOM 789 C C . PRO A 1 116 ? 45.637 69.840 55.474 1.00 33.27 114 PRO A C 1
ATOM 790 O O . PRO A 1 116 ? 46.016 68.992 54.665 1.00 30.81 114 PRO A O 1
ATOM 794 N N . PRO A 1 117 ? 45.123 69.549 56.671 1.00 28.37 115 PRO A N 1
ATOM 795 C CA . PRO A 1 117 ? 44.997 68.149 57.101 1.00 25.68 115 PRO A CA 1
ATOM 796 C C . PRO A 1 117 ? 44.328 67.275 56.048 1.00 28.86 115 PRO A C 1
ATOM 797 O O . PRO A 1 117 ? 43.290 67.630 55.483 1.00 23.64 115 PRO A O 1
ATOM 801 N N . LEU A 1 118 ? 44.944 66.125 55.782 1.00 24.29 116 LEU A N 1
ATOM 802 C CA . LEU A 1 118 ? 44.430 65.194 54.785 1.00 17.62 116 LEU A CA 1
ATOM 803 C C . LEU A 1 118 ? 43.074 64.639 55.210 1.00 23.75 116 LEU A C 1
ATOM 804 O O . LEU A 1 118 ? 42.845 64.356 56.389 1.00 21.26 116 LEU A O 1
ATOM 809 N N . SER A 1 119 ? 42.176 64.475 54.237 1.00 17.55 117 SER A N 1
ATOM 810 C CA . SER A 1 119 ? 40.842 63.926 54.470 1.00 15.58 117 SER A CA 1
ATOM 811 C C . SER A 1 119 ? 40.667 62.501 53.966 1.00 19.25 117 SER A C 1
ATOM 812 O O . SER A 1 119 ? 39.963 61.715 54.604 1.00 16.34 117 SER A O 1
ATOM 815 N N . SER A 1 120 ? 41.269 62.150 52.828 1.00 12.86 118 SER A N 1
ATOM 816 C CA . SER A 1 120 ? 41.139 60.807 52.266 1.00 15.20 118 SER A CA 1
ATOM 817 C C . SER A 1 120 ? 42.292 60.562 51.299 1.00 11.21 118 SER A C 1
ATOM 818 O O . SER A 1 120 ? 42.964 61.496 50.854 1.00 12.17 118 SER A O 1
ATOM 821 N N . PHE A 1 121 ? 42.490 59.286 50.957 1.00 10.95 119 PHE A N 1
ATOM 822 C CA . PHE A 1 121 ? 43.626 58.822 50.158 1.00 12.71 119 PHE A CA 1
ATOM 823 C C . PHE A 1 121 ? 43.130 57.736 49.206 1.00 11.12 119 PHE A C 1
ATOM 824 O O . PHE A 1 121 ? 42.587 56.721 49.656 1.00 10.06 119 PHE A O 1
ATOM 832 N N . ILE A 1 122 ? 43.297 57.950 47.895 1.00 11.27 120 ILE A N 1
ATOM 833 C CA . ILE A 1 122 ? 42.811 57.034 46.858 1.00 9.98 120 ILE A CA 1
ATOM 834 C C . ILE A 1 122 ? 43.987 56.652 45.963 1.00 10.30 120 ILE A C 1
ATOM 835 O O . ILE A 1 122 ? 44.592 57.528 45.332 1.00 8.74 120 ILE A O 1
ATOM 840 N N . TYR A 1 123 ? 44.293 55.350 45.877 1.00 11.51 121 TYR A N 1
ATOM 841 C CA . TYR A 1 123 ? 45.496 54.894 45.181 1.00 9.88 121 TYR A CA 1
ATOM 842 C C . TYR A 1 123 ? 45.195 53.749 44.214 1.00 12.35 121 TYR A C 1
ATOM 843 O O . TYR A 1 123 ? 44.112 53.159 44.217 1.00 11.22 121 TYR A O 1
ATOM 852 N N . ASP A 1 124 ? 46.196 53.442 43.383 1.00 8.43 122 ASP A N 1
ATOM 853 C CA . ASP A 1 124 ? 46.073 52.467 42.299 1.00 8.48 122 ASP A CA 1
ATOM 854 C C . ASP A 1 124 ? 45.819 51.056 42.837 1.00 9.49 122 ASP A C 1
ATOM 855 O O . ASP A 1 124 ? 46.336 50.665 43.883 1.00 9.49 122 ASP A O 1
ATOM 860 N N . MET A 1 125 ? 45.023 50.281 42.090 1.00 12.80 123 MET A N 1
ATOM 861 C CA . MET A 1 125 ? 44.684 48.925 42.522 1.00 10.86 123 MET A CA 1
ATOM 862 C C . MET A 1 125 ? 45.917 48.027 42.641 1.00 11.73 123 MET A C 1
ATOM 863 O O . MET A 1 125 ? 45.904 47.070 43.423 1.00 12.95 123 MET A O 1
ATOM 868 N N . THR A 1 126 ? 46.992 48.312 41.889 1.00 8.79 124 THR A N 1
ATOM 869 C CA . THR A 1 126 ? 48.205 47.494 41.933 1.00 12.45 124 THR A CA 1
ATOM 870 C C . THR A 1 126 ? 49.109 47.796 43.132 1.00 15.69 124 THR A C 1
ATOM 871 O O . THR A 1 126 ? 50.219 47.250 43.200 1.00 14.53 124 THR A O 1
ATOM 875 N N . LEU A 1 127 ? 48.671 48.624 44.081 1.00 13.65 125 LEU A N 1
ATOM 876 C CA . LEU A 1 127 ? 49.531 49.083 45.168 1.00 13.52 125 LEU A CA 1
ATOM 877 C C . LEU A 1 127 ? 48.963 48.757 46.543 1.00 19.65 125 LEU A C 1
ATOM 878 O O . LEU A 1 127 ? 49.379 49.361 47.540 1.00 16.36 125 LEU A O 1
ATOM 883 N N . ILE A 1 128 ? 48.032 47.803 46.617 1.00 12.49 126 ILE A N 1
ATOM 884 C CA . ILE A 1 128 ? 47.287 47.563 47.853 1.00 12.63 126 ILE A CA 1
ATOM 885 C C . ILE A 1 128 ? 48.226 47.195 49.003 1.00 19.34 126 ILE A C 1
ATOM 886 O O . ILE A 1 128 ? 48.169 47.796 50.081 1.00 16.26 126 ILE A O 1
ATOM 891 N N . SER A 1 129 ? 49.098 46.203 48.798 1.00 14.04 127 SER A N 1
ATOM 892 C CA . SER A 1 129 ? 49.885 45.684 49.919 1.00 16.55 127 SER A CA 1
ATOM 893 C C . SER A 1 129 ? 50.852 46.705 50.512 1.00 21.24 127 SER A C 1
ATOM 894 O O . SER A 1 129 ? 50.875 46.848 51.747 1.00 20.84 127 SER A O 1
ATOM 897 N N . PRO A 1 130 ? 51.673 47.423 49.734 1.00 18.12 128 PRO A N 1
ATOM 898 C CA . PRO A 1 130 ? 52.608 48.370 50.364 1.00 18.27 128 PRO A CA 1
ATOM 899 C C . PRO A 1 130 ? 51.948 49.631 50.891 1.00 21.65 128 PRO A C 1
ATOM 900 O O . PRO A 1 130 ? 52.515 50.275 51.781 1.00 18.64 128 PRO A O 1
ATOM 904 N N . LEU A 1 131 ? 50.776 50.009 50.388 1.00 18.49 129 LEU A N 1
ATOM 905 C CA A LEU A 1 131 ? 50.142 51.246 50.820 0.25 18.54 129 LEU A CA 1
ATOM 906 C CA B LEU A 1 131 ? 50.133 51.245 50.811 0.75 18.52 129 LEU A CA 1
ATOM 907 C C . LEU A 1 131 ? 49.150 51.054 51.959 1.00 17.64 129 LEU A C 1
ATOM 908 O O . LEU A 1 131 ? 48.775 52.043 52.597 1.00 19.85 129 LEU A O 1
ATOM 917 N N . LEU A 1 132 ? 48.722 49.820 52.237 1.00 18.59 130 LEU A N 1
ATOM 918 C CA . LEU A 1 132 ? 47.816 49.607 53.366 1.00 18.60 130 LEU A CA 1
ATOM 919 C C . LEU A 1 132 ? 48.417 50.074 54.687 1.00 21.02 130 LEU A C 1
ATOM 920 O O . LEU A 1 132 ? 47.760 50.864 55.386 1.00 17.40 130 LEU A O 1
ATOM 925 N N . PRO A 1 133 ? 49.628 49.662 55.091 1.00 18.21 131 PRO A N 1
ATOM 926 C CA . PRO A 1 133 ? 50.153 50.169 56.368 1.00 23.52 131 PRO A CA 1
ATOM 927 C C . PRO A 1 133 ? 50.419 51.665 56.356 1.00 18.02 131 PRO A C 1
ATOM 928 O O . PRO A 1 133 ? 50.323 52.302 57.413 1.00 21.20 131 PRO A O 1
ATOM 932 N N . ILE A 1 134 ? 50.733 52.249 55.196 1.00 16.01 132 ILE A N 1
ATOM 933 C CA . ILE A 1 134 ? 50.943 53.692 55.126 1.00 17.31 132 ILE A CA 1
ATOM 934 C C . ILE A 1 134 ? 49.635 54.436 55.370 1.00 22.05 132 ILE A C 1
ATOM 935 O O . ILE A 1 134 ? 49.590 55.407 56.134 1.00 17.52 132 ILE A O 1
ATOM 940 N N . ALA A 1 135 ? 48.545 53.980 54.744 1.00 21.82 133 ALA A N 1
ATOM 941 C CA . ALA A 1 135 ? 47.245 54.607 54.959 1.00 16.03 133 ALA A CA 1
ATOM 942 C C . ALA A 1 135 ? 46.753 54.420 56.389 1.00 22.37 133 ALA A C 1
ATOM 943 O O . ALA A 1 135 ? 46.115 55.322 56.942 1.00 22.10 133 ALA A O 1
ATOM 945 N N . GLU A 1 136 ? 47.027 53.265 57.001 1.00 18.71 134 GLU A N 1
ATOM 946 C CA . GLU A 1 136 ? 46.623 53.062 58.389 1.00 21.44 134 GLU A CA 1
ATOM 947 C C . GLU A 1 136 ? 47.315 54.058 59.315 1.00 21.49 134 GLU A C 1
ATOM 948 O O . GLU A 1 136 ? 46.686 54.602 60.230 1.00 21.88 134 GLU A O 1
ATOM 954 N N . SER A 1 137 ? 48.601 54.332 59.073 1.00 20.95 135 SER A N 1
ATOM 955 C CA A SER A 1 137 ? 49.324 55.291 59.905 0.30 22.28 135 SER A CA 1
ATOM 956 C CA B SER A 1 137 ? 49.323 55.290 59.906 0.70 22.28 135 SER A CA 1
ATOM 957 C C . SER A 1 137 ? 48.804 56.710 59.720 1.00 16.67 135 SER A C 1
ATOM 958 O O . SER A 1 137 ? 48.874 57.519 60.652 1.00 23.27 135 SER A O 1
ATOM 963 N N . LEU A 1 138 ? 48.293 57.036 58.530 1.00 17.41 136 LEU A N 1
ATOM 964 C CA . LEU A 1 138 ? 47.751 58.369 58.287 1.00 14.50 136 LEU A CA 1
ATOM 965 C C . LEU A 1 138 ? 46.425 58.596 59.001 1.00 18.60 136 LEU A C 1
ATOM 966 O O . LEU A 1 138 ? 46.055 59.749 59.242 1.00 17.35 136 LEU A O 1
ATOM 971 N N . GLY A 1 139 ? 45.697 57.532 59.323 1.00 16.11 137 GLY A N 1
ATOM 972 C CA . GLY A 1 139 ? 44.442 57.671 60.036 1.00 17.94 137 GLY A CA 1
ATOM 973 C C . GLY A 1 139 ? 43.318 58.331 59.266 1.00 24.53 137 GLY A C 1
ATOM 974 O O . GLY A 1 139 ? 42.463 58.982 59.877 1.00 23.07 137 GLY A O 1
ATOM 975 N N . VAL A 1 140 ? 43.286 58.180 57.947 1.00 15.61 138 VAL A N 1
ATOM 976 C CA . VAL A 1 140 ? 42.207 58.722 57.122 1.00 15.29 138 VAL A CA 1
ATOM 977 C C . VAL A 1 140 ? 41.554 57.559 56.387 1.00 11.61 138 VAL A C 1
ATOM 978 O O . VAL A 1 140 ? 42.161 56.484 56.234 1.00 14.37 138 VAL A O 1
ATOM 982 N N . PRO A 1 141 ? 40.309 57.724 55.936 1.00 10.83 139 PRO A N 1
ATOM 983 C CA . PRO A 1 141 ? 39.713 56.705 55.059 1.00 10.67 139 PRO A CA 1
ATOM 984 C C . PRO A 1 141 ? 40.503 56.594 53.763 1.00 10.94 139 PRO A C 1
ATOM 985 O O . PRO A 1 141 ? 40.942 57.600 53.197 1.00 11.42 139 PRO A O 1
ATOM 989 N N . HIS A 1 142 ? 40.693 55.359 53.297 1.00 12.38 140 HIS A N 1
ATOM 990 C CA . HIS A 1 142 ? 41.493 55.118 52.101 1.00 10.71 140 HIS A CA 1
ATOM 991 C C . HIS A 1 142 ? 40.805 54.096 51.201 1.00 9.92 140 HIS A C 1
ATOM 992 O O . HIS A 1 142 ? 40.033 53.248 51.663 1.00 12.55 140 HIS A O 1
ATOM 999 N N . TYR A 1 143 ? 41.102 54.194 49.903 1.00 9.75 141 TYR A N 1
ATOM 1000 C CA . TYR A 1 143 ? 40.349 53.528 48.848 1.00 10.65 141 TYR A CA 1
ATOM 1001 C C . TYR A 1 143 ? 41.301 53.164 47.718 1.00 8.77 141 TYR A C 1
ATOM 1002 O O . TYR A 1 143 ? 42.367 53.763 47.569 1.00 8.23 141 TYR A O 1
ATOM 1011 N N . ILE A 1 144 ? 40.898 52.189 46.895 1.00 8.65 142 ILE A N 1
ATOM 1012 C CA . ILE A 1 144 ? 41.503 52.026 45.575 1.00 10.08 142 ILE A CA 1
ATOM 1013 C C . ILE A 1 144 ? 40.560 52.626 44.543 1.00 9.58 142 ILE A C 1
ATOM 1014 O O . ILE A 1 144 ? 39.331 52.574 44.696 1.00 8.52 142 ILE A O 1
ATOM 1019 N N . LEU A 1 145 ? 41.135 53.236 43.509 1.00 8.26 143 LEU A N 1
ATOM 1020 C CA . LEU A 1 145 ? 40.429 53.447 42.252 1.00 8.18 143 LEU A CA 1
ATOM 1021 C C . LEU A 1 145 ? 40.763 52.262 41.353 1.00 9.73 143 LEU A C 1
ATOM 1022 O O . LEU A 1 145 ? 41.905 52.114 40.907 1.00 11.83 143 LEU A O 1
ATOM 1027 N N . PHE A 1 146 ? 39.775 51.401 41.122 1.00 8.14 144 PHE A N 1
ATOM 1028 C CA . PHE A 1 146 ? 39.923 50.248 40.241 1.00 10.03 144 PHE A CA 1
ATOM 1029 C C . PHE A 1 146 ? 39.674 50.707 38.806 1.00 9.48 144 PHE A C 1
ATOM 1030 O O . PHE A 1 146 ? 38.615 51.271 38.510 1.00 13.66 144 PHE A O 1
ATOM 1038 N N . THR A 1 147 ? 40.648 50.495 37.914 1.00 10.78 145 THR A N 1
ATOM 1039 C CA . THR A 1 147 ? 40.597 51.112 36.594 1.00 6.41 145 THR A CA 1
ATOM 1040 C C . THR A 1 147 ? 40.046 50.193 35.506 1.00 10.28 145 THR A C 1
ATOM 1041 O O . THR A 1 147 ? 39.980 50.609 34.348 1.00 7.61 145 THR A O 1
ATOM 1045 N N . SER A 1 148 ? 39.620 48.973 35.844 1.00 9.82 146 SER A N 1
ATOM 1046 C CA A SER A 1 148 ? 38.958 48.083 34.900 0.49 8.28 146 SER A CA 1
ATOM 1047 C CA B SER A 1 148 ? 38.962 48.075 34.907 0.51 8.28 146 SER A CA 1
ATOM 1048 C C . SER A 1 148 ? 37.479 47.933 35.272 1.00 6.83 146 SER A C 1
ATOM 1049 O O . SER A 1 148 ? 36.943 48.684 36.093 1.00 8.20 146 SER A O 1
ATOM 1054 N N . SER A 1 149 ? 36.810 46.957 34.653 1.00 8.84 147 SER A N 1
ATOM 1055 C CA . SER A 1 149 ? 35.366 46.791 34.809 1.00 10.40 147 SER A CA 1
ATOM 1056 C C . SER A 1 149 ? 34.997 46.244 36.190 1.00 7.55 147 SER A C 1
ATOM 1057 O O . SER A 1 149 ? 35.798 45.605 36.872 1.00 9.41 147 SER A O 1
ATOM 1060 N N . ALA A 1 150 ? 33.744 46.491 36.593 1.00 5.06 148 ALA A N 1
ATOM 1061 C CA . ALA A 1 150 ? 33.269 45.934 37.856 1.00 10.45 148 ALA A CA 1
ATOM 1062 C C . ALA A 1 150 ? 33.192 44.415 37.789 1.00 9.02 148 ALA A C 1
ATOM 1063 O O . ALA A 1 150 ? 33.347 43.738 38.815 1.00 11.24 148 ALA A O 1
ATOM 1065 N N . THR A 1 151 ? 32.948 43.866 36.596 1.00 10.53 149 THR A N 1
ATOM 1066 C CA . THR A 1 151 ? 32.988 42.418 36.418 1.00 11.77 149 THR A CA 1
ATOM 1067 C C . THR A 1 151 ? 34.386 41.871 36.686 1.00 12.03 149 THR A C 1
ATOM 1068 O O . THR A 1 151 ? 34.540 40.847 37.364 1.00 7.72 149 THR A O 1
ATOM 1072 N N . MET A 1 152 ? 35.425 42.554 36.189 1.00 9.82 150 MET A N 1
ATOM 1073 C CA . MET A 1 152 ? 36.787 42.119 36.500 1.00 12.25 150 MET A CA 1
ATOM 1074 C C . MET A 1 152 ? 37.130 42.332 37.973 1.00 13.45 150 MET A C 1
ATOM 1075 O O . MET A 1 152 ? 37.922 41.566 38.535 1.00 13.14 150 MET A O 1
ATOM 1080 N N . PHE A 1 153 ? 36.552 43.350 38.625 1.00 7.89 151 PHE A N 1
ATOM 1081 C CA . PHE A 1 153 ? 36.803 43.490 40.059 1.00 12.96 151 PHE A CA 1
ATOM 1082 C C . PHE A 1 153 ? 36.203 42.326 40.838 1.00 14.54 151 PHE A C 1
ATOM 1083 O O . PHE A 1 153 ? 36.779 41.888 41.841 1.00 13.03 151 PHE A O 1
ATOM 1091 N N . SER A 1 154 ? 35.044 41.818 40.406 1.00 10.91 152 SER A N 1
ATOM 1092 C CA A SER A 1 154 ? 34.462 40.649 41.061 0.44 9.88 152 SER A CA 1
ATOM 1093 C CA B SER A 1 154 ? 34.472 40.657 41.079 0.56 9.86 152 SER A CA 1
ATOM 1094 C C . SER A 1 154 ? 35.389 39.445 40.950 1.00 12.55 152 SER A C 1
ATOM 1095 O O . SER A 1 154 ? 35.558 38.687 41.912 1.00 11.84 152 SER A O 1
ATOM 1100 N N . PHE A 1 155 ? 36.003 39.259 39.775 1.00 10.97 153 PHE A N 1
ATOM 1101 C CA . PHE A 1 155 ? 36.964 38.174 39.575 1.00 9.70 153 PHE A CA 1
ATOM 1102 C C . PHE A 1 155 ? 38.154 38.329 40.520 1.00 13.32 153 PHE A C 1
ATOM 1103 O O . PHE A 1 155 ? 38.542 37.378 41.210 1.00 13.98 153 PHE A O 1
ATOM 1111 N N . PHE A 1 156 ? 38.731 39.536 40.572 1.00 11.23 154 PHE A N 1
ATOM 1112 C CA . PHE A 1 156 ? 39.820 39.845 41.500 1.00 11.23 154 PHE A CA 1
ATOM 1113 C C . PHE A 1 156 ? 39.451 39.497 42.939 1.00 16.09 154 PHE A C 1
ATOM 1114 O O . PHE A 1 156 ? 40.237 38.865 43.660 1.00 11.58 154 PHE A O 1
ATOM 1122 N N . SER A 1 157 ? 38.247 39.877 43.367 1.00 12.77 155 SER A N 1
ATOM 1123 C CA . SER A 1 157 ? 37.827 39.601 44.739 1.00 12.72 155 SER A CA 1
ATOM 1124 C C . SER A 1 157 ? 37.625 38.112 44.978 1.00 12.66 155 SER A C 1
ATOM 1125 O O . SER A 1 157 ? 37.811 37.632 46.104 1.00 15.17 155 SER A O 1
ATOM 1128 N N . TYR A 1 158 ? 37.248 37.372 43.934 1.00 14.97 156 TYR A N 1
ATOM 1129 C CA . TYR A 1 158 ? 36.934 35.950 44.024 1.00 18.06 156 TYR A CA 1
ATOM 1130 C C . TYR A 1 158 ? 38.173 35.069 43.932 1.00 18.41 156 TYR A C 1
ATOM 1131 O O . TYR A 1 158 ? 38.074 33.859 44.170 1.00 18.51 156 TYR A O 1
ATOM 1140 N N . PHE A 1 159 ? 39.331 35.651 43.613 1.00 17.62 157 PHE A N 1
ATOM 1141 C CA . PHE A 1 159 ? 40.521 34.849 43.338 1.00 25.99 157 PHE A CA 1
ATOM 1142 C C . PHE A 1 159 ? 40.945 33.961 44.505 1.00 21.28 157 PHE A C 1
ATOM 1143 O O . PHE A 1 159 ? 41.308 32.800 44.249 1.00 24.14 157 PHE A O 1
ATOM 1151 N N . PRO A 1 160 ? 40.928 34.404 45.771 1.00 26.51 158 PRO A N 1
ATOM 1152 C CA . PRO A 1 160 ? 41.252 33.463 46.861 1.00 26.64 158 PRO A CA 1
ATOM 1153 C C . PRO A 1 160 ? 40.318 32.265 46.935 1.00 36.17 158 PRO A C 1
ATOM 1154 O O . PRO A 1 160 ? 40.754 31.181 47.345 1.00 35.44 158 PRO A O 1
ATOM 1158 N N . THR A 1 161 ? 39.047 32.423 46.557 1.00 27.51 159 THR A N 1
ATOM 1159 C CA . THR A 1 161 ? 38.138 31.280 46.522 1.00 23.27 159 THR A CA 1
ATOM 1160 C C . THR A 1 161 ? 38.562 30.258 45.471 1.00 34.35 159 THR A C 1
ATOM 1161 O O . THR A 1 161 ? 38.414 29.051 45.687 1.00 37.78 159 THR A O 1
ATOM 1165 N N . LEU A 1 162 ? 39.104 30.714 44.340 1.00 32.84 160 LEU A N 1
ATOM 1166 C CA . LEU A 1 162 ? 39.524 29.791 43.289 1.00 26.55 160 LEU A CA 1
ATOM 1167 C C . LEU A 1 162 ? 40.907 29.211 43.557 1.00 38.80 160 LEU A C 1
ATOM 1168 O O . LEU A 1 162 ? 41.174 28.053 43.212 1.00 39.04 160 LEU A O 1
ATOM 1173 N N . ALA A 1 163 ? 41.802 29.999 44.149 1.00 33.25 161 ALA A N 1
ATOM 1174 C CA . ALA A 1 163 ? 43.184 29.573 44.328 1.00 44.51 161 ALA A CA 1
ATOM 1175 C C . ALA A 1 163 ? 43.368 28.600 45.484 1.00 33.19 161 ALA A C 1
ATOM 1176 O O . ALA A 1 163 ? 44.428 27.972 45.576 1.00 47.62 161 ALA A O 1
ATOM 1178 N N . LYS A 1 164 ? 42.377 28.461 46.368 1.00 37.56 162 LYS A N 1
ATOM 1179 C CA . LYS A 1 164 ? 42.492 27.496 47.455 1.00 40.79 162 LYS A CA 1
ATOM 1180 C C . LYS A 1 164 ? 42.493 26.060 46.950 1.00 56.04 162 LYS A C 1
ATOM 1181 O O . LYS A 1 164 ? 43.015 25.175 47.638 1.00 60.47 162 LYS A O 1
ATOM 1187 N N . SER A 1 165 ? 41.924 25.811 45.770 1.00 47.73 163 SER A N 1
ATOM 1188 C CA . SER A 1 165 ? 41.857 24.456 45.238 1.00 48.48 163 SER A CA 1
ATOM 1189 C C . SER A 1 165 ? 43.254 23.911 44.973 1.00 45.88 163 SER A C 1
ATOM 1190 O O . SER A 1 165 ? 44.154 24.638 44.544 1.00 46.73 163 SER A O 1
ATOM 1193 N N . GLU A 1 166 ? 43.430 22.614 45.231 1.00 53.01 164 GLU A N 1
ATOM 1194 C CA . GLU A 1 166 ? 44.726 21.979 45.035 1.00 49.08 164 GLU A CA 1
ATOM 1195 C C . GLU A 1 166 ? 45.037 21.720 43.567 1.00 39.20 164 GLU A C 1
ATOM 1196 O O . GLU A 1 166 ? 46.199 21.467 43.230 1.00 53.40 164 GLU A O 1
ATOM 1202 N N . SER A 1 167 ? 44.035 21.774 42.692 1.00 40.43 165 SER A N 1
ATOM 1203 C CA . SER A 1 167 ? 44.238 21.606 41.259 1.00 44.25 165 SER A CA 1
ATOM 1204 C C . SER A 1 167 ? 44.407 22.933 40.527 1.00 48.99 165 SER A C 1
ATOM 1205 O O . SER A 1 167 ? 44.626 22.931 39.310 1.00 44.33 165 SER A O 1
ATOM 1208 N N . PHE A 1 168 ? 44.307 24.057 41.231 1.00 47.88 166 PHE A N 1
ATOM 1209 C CA . PHE A 1 168 ? 44.532 25.350 40.605 1.00 42.72 166 PHE A CA 1
ATOM 1210 C C . PHE A 1 168 ? 46.004 25.490 40.220 1.00 45.85 166 PHE A C 1
ATOM 1211 O O . PHE A 1 168 ? 46.887 25.097 40.989 1.00 52.77 166 PHE A O 1
ATOM 1219 N N . PRO A 1 169 ? 46.304 26.044 39.036 1.00 40.41 167 PRO A N 1
ATOM 1220 C CA . PRO A 1 169 ? 45.343 26.519 38.038 1.00 41.16 167 PRO A CA 1
ATOM 1221 C C . PRO A 1 169 ? 45.124 25.531 36.897 1.00 40.35 167 PRO A C 1
ATOM 1222 O O . PRO A 1 169 ? 44.626 25.922 35.840 1.00 37.46 167 PRO A O 1
ATOM 1226 N N . GLY A 1 170 ? 45.496 24.268 37.111 1.00 29.66 168 GLY A N 1
ATOM 1227 C CA . GLY A 1 170 ? 45.477 23.308 36.019 1.00 40.54 168 GLY A CA 1
ATOM 1228 C C . GLY A 1 170 ? 44.077 22.882 35.614 1.00 34.46 168 GLY A C 1
ATOM 1229 O O . GLY A 1 170 ? 43.779 22.753 34.422 1.00 35.62 168 GLY A O 1
ATOM 1230 N N . LYS A 1 171 ? 43.206 22.647 36.590 1.00 29.87 169 LYS A N 1
ATOM 1231 C CA . LYS A 1 171 ? 41.839 22.204 36.335 1.00 28.16 169 LYS A CA 1
ATOM 1232 C C . LYS A 1 171 ? 40.902 23.352 36.702 1.00 36.89 169 LYS A C 1
ATOM 1233 O O . LYS A 1 171 ? 40.409 23.442 37.828 1.00 44.26 169 LYS A O 1
ATOM 1239 N N . LEU A 1 172 ? 40.667 24.238 35.735 1.00 27.26 170 LEU A N 1
ATOM 1240 C CA . LEU A 1 172 ? 39.739 25.355 35.911 1.00 22.09 170 LEU A CA 1
ATOM 1241 C C . LEU A 1 172 ? 39.190 25.690 34.528 1.00 20.56 170 LEU A C 1
ATOM 1242 O O . LEU A 1 172 ? 39.879 26.318 33.720 1.00 19.27 170 LEU A O 1
ATOM 1247 N N . ASP A 1 173 ? 37.957 25.259 34.263 1.00 17.33 171 ASP A N 1
ATOM 1248 C CA . ASP A 1 173 ? 37.351 25.422 32.949 1.00 14.23 171 ASP A CA 1
ATOM 1249 C C . ASP A 1 173 ? 36.318 26.535 32.888 1.00 9.55 171 ASP A C 1
ATOM 1250 O O . ASP A 1 173 ? 36.101 27.091 31.810 1.00 10.94 171 ASP A O 1
ATOM 1255 N N . PHE A 1 174 ? 35.675 26.868 34.009 1.00 11.44 172 PHE A N 1
ATOM 1256 C CA . PHE A 1 174 ? 34.685 27.936 34.053 1.00 13.74 172 PHE A CA 1
ATOM 1257 C C . PHE A 1 174 ? 34.808 28.700 35.365 1.00 15.32 172 PHE A C 1
ATOM 1258 O O . PHE A 1 174 ? 34.977 28.098 36.429 1.00 14.82 172 PHE A O 1
ATOM 1266 N N . VAL A 1 175 ? 34.723 30.027 35.286 1.00 9.63 173 VAL A N 1
ATOM 1267 C CA . VAL A 1 175 ? 34.634 30.889 36.463 1.00 8.83 173 VAL A CA 1
ATOM 1268 C C . VAL A 1 175 ? 33.228 31.471 36.488 1.00 10.00 173 VAL A C 1
ATOM 1269 O O . VAL A 1 175 ? 32.866 32.276 35.621 1.00 11.43 173 VAL A O 1
ATOM 1273 N N . GLU A 1 176 ? 32.429 31.074 37.479 1.00 8.99 174 GLU A N 1
ATOM 1274 C CA . GLU A 1 176 ? 31.019 31.463 37.545 1.00 8.74 174 GLU A CA 1
ATOM 1275 C C . GLU A 1 176 ? 30.753 32.126 38.899 1.00 11.25 174 GLU A C 1
ATOM 1276 O O . GLU A 1 176 ? 30.472 31.461 39.901 1.00 12.91 174 GLU A O 1
ATOM 1282 N N . ILE A 1 177 ? 30.867 33.452 38.918 1.00 10.59 175 ILE A N 1
ATOM 1283 C CA . ILE A 1 177 ? 30.728 34.252 40.133 1.00 9.25 175 ILE A CA 1
ATOM 1284 C C . ILE A 1 177 ? 29.249 34.588 40.295 1.00 12.88 175 ILE A C 1
ATOM 1285 O O . ILE A 1 177 ? 28.615 35.032 39.328 1.00 12.07 175 ILE A O 1
ATOM 1290 N N . PRO A 1 178 ? 28.654 34.371 41.470 1.00 12.56 176 PRO A N 1
ATOM 1291 C CA . PRO A 1 178 ? 27.195 34.518 41.602 1.00 13.53 176 PRO A CA 1
ATOM 1292 C C . PRO A 1 178 ? 26.718 35.930 41.288 1.00 14.80 176 PRO A C 1
ATOM 1293 O O . PRO A 1 178 ? 27.169 36.906 41.888 1.00 13.72 176 PRO A O 1
ATOM 1297 N N . GLY A 1 179 ? 25.799 36.031 40.325 1.00 13.96 177 GLY A N 1
ATOM 1298 C CA . GLY A 1 179 ? 25.036 37.247 40.110 1.00 10.67 177 GLY A CA 1
ATOM 1299 C C . GLY A 1 179 ? 25.671 38.336 39.265 1.00 13.04 177 GLY A C 1
ATOM 1300 O O . GLY A 1 179 ? 25.061 39.402 39.117 1.00 12.00 177 GLY A O 1
ATOM 1301 N N . VAL A 1 180 ? 26.856 38.116 38.694 1.00 10.19 178 VAL A N 1
ATOM 1302 C CA . VAL A 1 180 ? 27.572 39.182 37.988 1.00 10.05 178 VAL A CA 1
ATOM 1303 C C . VAL A 1 180 ? 27.139 39.277 36.523 1.00 13.60 178 VAL A C 1
ATOM 1304 O O . VAL A 1 180 ? 26.378 38.435 36.035 1.00 14.25 178 VAL A O 1
ATOM 1308 N N . SER A 1 181 ? 27.641 40.300 35.810 1.00 9.82 179 SER A N 1
ATOM 1309 C CA . SER A 1 181 ? 27.142 40.623 34.469 1.00 9.40 179 SER A CA 1
ATOM 1310 C C . SER A 1 181 ? 27.548 39.594 33.413 1.00 11.30 179 SER A C 1
ATOM 1311 O O . SER A 1 181 ? 26.852 39.451 32.398 1.00 13.82 179 SER A O 1
ATOM 1314 N N . VAL A 1 182 ? 28.668 38.898 33.600 1.00 14.52 180 VAL A N 1
ATOM 1315 C CA . VAL A 1 182 ? 29.076 37.788 32.735 1.00 10.35 180 VAL A CA 1
ATOM 1316 C C . VAL A 1 182 ? 29.007 36.528 33.591 1.00 13.36 180 VAL A C 1
ATOM 1317 O O . VAL A 1 182 ? 29.932 36.243 34.358 1.00 12.61 180 VAL A O 1
ATOM 1321 N N . SER A 1 183 ? 27.916 35.762 33.458 1.00 9.99 181 SER A N 1
ATOM 1322 C CA . SER A 1 183 ? 27.634 34.683 34.407 1.00 15.50 181 SER A CA 1
ATOM 1323 C C . SER A 1 183 ? 28.588 33.504 34.274 1.00 11.22 181 SER A C 1
ATOM 1324 O O . SER A 1 183 ? 28.771 32.758 35.245 1.00 9.77 181 SER A O 1
ATOM 1327 N N . SER A 1 184 ? 29.198 33.307 33.108 1.00 12.16 182 SER A N 1
ATOM 1328 C CA . SER A 1 184 ? 30.133 32.204 32.916 1.00 8.78 182 SER A CA 1
ATOM 1329 C C . SER A 1 184 ? 31.309 32.691 32.088 1.00 11.34 182 SER A C 1
ATOM 1330 O O . SER A 1 184 ? 31.137 33.059 30.921 1.00 14.17 182 SER A O 1
ATOM 1333 N N . ILE A 1 185 ? 32.495 32.686 32.689 1.00 11.23 183 ILE A N 1
ATOM 1334 C CA . ILE A 1 185 ? 33.743 33.078 32.044 1.00 9.73 183 ILE A CA 1
ATOM 1335 C C . ILE A 1 185 ? 34.532 31.804 31.736 1.00 14.53 183 ILE A C 1
ATOM 1336 O O . ILE A 1 185 ? 35.024 31.146 32.666 1.00 11.71 183 ILE A O 1
ATOM 1341 N N . PRO A 1 186 ? 34.692 31.421 30.469 1.00 13.30 184 PRO A N 1
ATOM 1342 C CA . PRO A 1 186 ? 35.436 30.196 30.150 1.00 11.71 184 PRO A CA 1
ATOM 1343 C C . PRO A 1 186 ? 36.940 30.388 30.291 1.00 9.71 184 PRO A C 1
ATOM 1344 O O . PRO A 1 186 ? 37.454 31.507 30.299 1.00 9.05 184 PRO A O 1
ATOM 1348 N N . ARG A 1 187 ? 37.646 29.254 30.381 1.00 10.13 185 ARG A N 1
ATOM 1349 C CA . ARG A 1 187 ? 39.096 29.291 30.567 1.00 10.19 185 ARG A CA 1
ATOM 1350 C C . ARG A 1 187 ? 39.784 30.118 29.486 1.00 10.00 185 ARG A C 1
ATOM 1351 O O . ARG A 1 187 ? 40.761 30.823 29.765 1.00 14.02 185 ARG A O 1
ATOM 1359 N N . SER A 1 188 ? 39.282 30.054 28.252 1.00 7.59 186 SER A N 1
ATOM 1360 C CA . SER A 1 188 ? 39.861 30.801 27.140 1.00 10.39 186 SER A CA 1
ATOM 1361 C C . SER A 1 188 ? 39.717 32.314 27.288 1.00 12.37 186 SER A C 1
ATOM 1362 O O . SER A 1 188 ? 40.380 33.052 26.552 1.00 9.88 186 SER A O 1
ATOM 1365 N N . SER A 1 189 ? 38.872 32.794 28.200 1.00 9.10 187 SER A N 1
ATOM 1366 C CA . SER A 1 189 ? 38.733 34.222 28.460 1.00 10.48 187 SER A CA 1
ATOM 1367 C C . SER A 1 189 ? 39.436 34.672 29.739 1.00 10.59 187 SER A C 1
ATOM 1368 O O . SER A 1 189 ? 39.442 35.873 30.040 1.00 9.27 187 SER A O 1
ATOM 1371 N N . ILE A 1 190 ? 40.015 33.754 30.502 1.00 8.91 188 ILE A N 1
ATOM 1372 C CA . ILE A 1 190 ? 40.728 34.150 31.724 1.00 8.74 188 ILE A CA 1
ATOM 1373 C C . ILE A 1 190 ? 42.013 34.873 31.334 1.00 11.44 188 ILE A C 1
ATOM 1374 O O . ILE A 1 190 ? 42.739 34.392 30.442 1.00 11.65 188 ILE A O 1
ATOM 1379 N N . PRO A 1 191 ? 42.332 36.016 31.941 1.00 10.29 189 PRO A N 1
ATOM 1380 C CA . PRO A 1 191 ? 43.607 36.687 31.646 1.00 11.22 189 PRO A CA 1
ATOM 1381 C C . PRO A 1 191 ? 44.768 35.729 31.840 1.00 15.02 189 PRO A C 1
ATOM 1382 O O . PRO A 1 191 ? 44.908 35.125 32.914 1.00 16.99 189 PRO A O 1
ATOM 1386 N N . PRO A 1 192 ? 45.597 35.546 30.815 1.00 12.21 190 PRO A N 1
ATOM 1387 C CA . PRO A 1 192 ? 46.610 34.472 30.836 1.00 20.55 190 PRO A CA 1
ATOM 1388 C C . PRO A 1 192 ? 47.519 34.510 32.058 1.00 26.28 190 PRO A C 1
ATOM 1389 O O . PRO A 1 192 ? 47.842 33.442 32.598 1.00 23.43 190 PRO A O 1
ATOM 1393 N N . PRO A 1 193 ? 47.965 35.682 32.539 1.00 14.44 191 PRO A N 1
ATOM 1394 C CA . PRO A 1 193 ? 48.824 35.672 33.743 1.00 15.10 191 PRO A CA 1
ATOM 1395 C C . PRO A 1 193 ? 48.157 35.103 34.988 1.00 19.62 191 PRO A C 1
ATOM 1396 O O . PRO A 1 193 ? 48.866 34.645 35.893 1.00 21.88 191 PRO A O 1
ATOM 1400 N N . LEU A 1 194 ? 46.827 35.113 35.075 1.00 15.74 192 LEU A N 1
ATOM 1401 C CA . LEU A 1 194 ? 46.181 34.610 36.282 1.00 24.20 192 LEU A CA 1
ATOM 1402 C C . LEU A 1 194 ? 46.244 33.093 36.381 1.00 28.27 192 LEU A C 1
ATOM 1403 O O . LEU A 1 194 ? 46.001 32.542 37.461 1.00 30.37 192 LEU A O 1
ATOM 1408 N N . LEU A 1 195 ? 46.569 32.412 35.286 1.00 20.56 193 LEU A N 1
ATOM 1409 C CA . LEU A 1 195 ? 46.769 30.972 35.277 1.00 21.47 193 LEU A CA 1
ATOM 1410 C C . LEU A 1 195 ? 48.233 30.594 35.457 1.00 36.59 193 LEU A C 1
ATOM 1411 O O . LEU A 1 195 ? 48.573 29.410 35.358 1.00 25.64 193 LEU A O 1
ATOM 1416 N N . VAL A 1 196 ? 49.098 31.575 35.699 1.00 31.53 194 VAL A N 1
ATOM 1417 C CA . VAL A 1 196 ? 50.531 31.370 35.895 1.00 27.81 194 VAL A CA 1
ATOM 1418 C C . VAL A 1 196 ? 50.897 31.896 37.279 1.00 39.69 194 VAL A C 1
ATOM 1419 O O . VAL A 1 196 ? 50.944 33.118 37.482 1.00 28.38 194 VAL A O 1
ATOM 1423 N N . PRO A 1 197 ? 51.160 31.019 38.252 1.00 44.73 195 PRO A N 1
ATOM 1424 C CA . PRO A 1 197 ? 51.364 31.494 39.634 1.00 49.75 195 PRO A CA 1
ATOM 1425 C C . PRO A 1 197 ? 52.522 32.464 39.801 1.00 44.30 195 PRO A C 1
ATOM 1426 O O . PRO A 1 197 ? 52.467 33.327 40.687 1.00 39.65 195 PRO A O 1
ATOM 1430 N N . ASN A 1 198 ? 53.562 32.366 38.978 1.00 36.11 196 ASN A N 1
ATOM 1431 C CA . ASN A 1 198 ? 54.751 33.191 39.147 1.00 45.37 196 ASN A CA 1
ATOM 1432 C C . ASN A 1 198 ? 54.696 34.505 38.374 1.00 39.25 196 ASN A C 1
ATOM 1433 O O . ASN A 1 198 ? 55.678 35.256 38.390 1.00 27.43 196 ASN A O 1
ATOM 1438 N N . SER A 1 199 ? 53.585 34.812 37.711 1.00 22.72 197 SER A N 1
ATOM 1439 C CA . SER A 1 199 ? 53.492 36.060 36.970 1.00 23.17 197 SER A CA 1
ATOM 1440 C C . SER A 1 199 ? 53.347 37.241 37.930 1.00 15.86 197 SER A C 1
ATOM 1441 O O . SER A 1 199 ? 53.077 37.081 39.123 1.00 18.87 197 SER A O 1
ATOM 1444 N N . LEU A 1 200 ? 53.526 38.451 37.389 1.00 15.85 198 LEU A N 1
ATOM 1445 C CA . LEU A 1 200 ? 53.373 39.649 38.208 1.00 16.30 198 LEU A CA 1
ATOM 1446 C C . LEU A 1 200 ? 51.945 39.784 38.723 1.00 20.09 198 LEU A C 1
ATOM 1447 O O . LEU A 1 200 ? 51.722 39.930 39.929 1.00 18.04 198 LEU A O 1
ATOM 1452 N N . PHE A 1 201 ? 50.959 39.737 37.821 1.00 19.14 199 PHE A N 1
ATOM 1453 C CA . PHE A 1 201 ? 49.577 39.908 38.262 1.00 18.09 199 PHE A CA 1
ATOM 1454 C C . PHE A 1 201 ? 49.079 38.699 39.048 1.00 16.41 199 PHE A C 1
ATOM 1455 O O . PHE A 1 201 ? 48.238 38.853 39.941 1.00 20.64 199 PHE A O 1
ATOM 1463 N N . GLY A 1 202 ? 49.587 37.500 38.752 1.00 10.63 200 GLY A N 1
ATOM 1464 C CA . GLY A 1 202 ? 49.233 36.346 39.566 1.00 19.38 200 GLY A CA 1
ATOM 1465 C C . GLY A 1 202 ? 49.722 36.485 40.995 1.00 17.84 200 GLY A C 1
ATOM 1466 O O . GLY A 1 202 ? 49.021 36.123 41.946 1.00 16.21 200 GLY A O 1
ATOM 1467 N N . LYS A 1 203 ? 50.930 37.029 41.164 1.00 13.27 201 LYS A N 1
ATOM 1468 C CA . LYS A 1 203 ? 51.459 37.293 42.497 1.00 17.33 201 LYS A CA 1
ATOM 1469 C C . LYS A 1 203 ? 50.688 38.412 43.192 1.00 19.49 201 LYS A C 1
ATOM 1470 O O . LYS A 1 203 ? 50.368 38.304 44.382 1.00 23.33 201 LYS A O 1
ATOM 1476 N N . LEU A 1 204 ? 50.374 39.491 42.468 1.00 20.38 202 LEU A N 1
ATOM 1477 C CA . LEU A 1 204 ? 49.642 40.596 43.082 1.00 18.35 202 LEU A CA 1
ATOM 1478 C C . LEU A 1 204 ? 48.236 40.173 43.492 1.00 15.88 202 LEU A C 1
ATOM 1479 O O . LEU A 1 204 ? 47.753 40.574 44.556 1.00 17.39 202 LEU A O 1
ATOM 1484 N N . PHE A 1 205 ? 47.561 39.367 42.662 1.00 17.31 203 PHE A N 1
ATOM 1485 C CA . PHE A 1 205 ? 46.225 38.890 43.020 1.00 18.00 203 PHE A CA 1
ATOM 1486 C C . PHE A 1 205 ? 46.247 38.104 44.328 1.00 20.88 203 PHE A C 1
ATOM 1487 O O . PHE A 1 205 ? 45.390 38.305 45.197 1.00 18.77 203 PHE A O 1
ATOM 1495 N N . MET A 1 206 ? 47.222 37.204 44.488 1.00 21.67 204 MET A N 1
ATOM 1496 C CA . MET A 1 206 ? 47.282 36.379 45.693 1.00 21.26 204 MET A CA 1
ATOM 1497 C C . MET A 1 206 ? 47.669 37.182 46.929 1.00 18.69 204 MET A C 1
ATOM 1498 O O . MET A 1 206 ? 47.191 36.887 48.030 1.00 19.13 204 MET A O 1
ATOM 1503 N N . GLU A 1 207 ? 48.531 38.187 46.779 1.00 20.26 205 GLU A N 1
ATOM 1504 C CA . GLU A 1 207 ? 48.950 38.975 47.934 1.00 20.31 205 GLU A CA 1
ATOM 1505 C C . GLU A 1 207 ? 47.925 40.041 48.305 1.00 24.34 205 GLU A C 1
ATOM 1506 O O . GLU A 1 207 ? 47.736 40.332 49.492 1.00 20.90 205 GLU A O 1
ATOM 1512 N N . ASP A 1 208 ? 47.266 40.642 47.314 1.00 16.07 206 ASP A N 1
ATOM 1513 C CA . ASP A 1 208 ? 46.434 41.817 47.545 1.00 15.24 206 ASP A CA 1
ATOM 1514 C C . ASP A 1 208 ? 44.963 41.502 47.768 1.00 15.95 206 ASP A C 1
ATOM 1515 O O . ASP A 1 208 ? 44.322 42.164 48.591 1.00 16.92 206 ASP A O 1
ATOM 1520 N N . SER A 1 209 ? 44.396 40.537 47.042 1.00 13.77 207 SER A N 1
ATOM 1521 C CA . SER A 1 209 ? 42.963 40.278 47.184 1.00 14.84 207 SER A CA 1
ATOM 1522 C C . SER A 1 209 ? 42.543 39.945 48.614 1.00 13.26 207 SER A C 1
ATOM 1523 O O . SER A 1 209 ? 41.481 40.434 49.041 1.00 16.63 207 SER A O 1
ATOM 1526 N N . PRO A 1 210 ? 43.296 39.167 49.403 1.00 14.70 208 PRO A N 1
ATOM 1527 C CA . PRO A 1 210 ? 42.884 38.931 50.797 1.00 19.18 208 PRO A CA 1
ATOM 1528 C C . PRO A 1 210 ? 42.865 40.179 51.665 1.00 21.55 208 PRO A C 1
ATOM 1529 O O . PRO A 1 210 ? 42.297 40.131 52.764 1.00 23.16 208 PRO A O 1
ATOM 1533 N N . LYS A 1 211 ? 43.457 41.285 51.215 1.00 17.19 209 LYS A N 1
ATOM 1534 C CA . LYS A 1 211 ? 43.513 42.519 51.985 1.00 15.37 209 LYS A CA 1
ATOM 1535 C C . LYS A 1 211 ? 42.433 43.517 51.593 1.00 15.28 209 LYS A C 1
ATOM 1536 O O . LYS A 1 211 ? 42.377 44.606 52.172 1.00 17.12 209 LYS A O 1
ATOM 1542 N N . LEU A 1 212 ? 41.572 43.171 50.632 1.00 15.01 210 LEU A N 1
ATOM 1543 C CA . LEU A 1 212 ? 40.515 44.087 50.217 1.00 13.70 210 LEU A CA 1
ATOM 1544 C C . LEU A 1 212 ? 39.606 44.458 51.379 1.00 18.42 210 LEU A C 1
ATOM 1545 O O . LEU A 1 212 ? 39.119 45.593 51.451 1.00 14.53 210 LEU A O 1
ATOM 1550 N N . LYS A 1 213 ? 39.392 43.532 52.314 1.00 14.43 211 LYS A N 1
ATOM 1551 C CA . LYS A 1 213 ? 38.499 43.786 53.438 1.00 12.88 211 LYS A CA 1
ATOM 1552 C C . LYS A 1 213 ? 39.000 44.884 54.371 1.00 20.54 211 LYS A C 1
ATOM 1553 O O . LYS A 1 213 ? 38.225 45.350 55.213 1.00 23.26 211 LYS A O 1
ATOM 1559 N N . LYS A 1 214 ? 40.257 45.310 54.249 1.00 15.21 212 LYS A N 1
ATOM 1560 C CA . LYS A 1 214 ? 40.773 46.408 55.061 1.00 17.91 212 LYS A CA 1
ATOM 1561 C C . LYS A 1 214 ? 40.532 47.783 54.446 1.00 14.97 212 LYS A C 1
ATOM 1562 O O . LYS A 1 214 ? 40.765 48.790 55.124 1.00 16.92 212 LYS A O 1
ATOM 1568 N N . LEU A 1 215 ? 40.070 47.855 53.197 1.00 15.78 213 LEU A N 1
ATOM 1569 C CA . LEU A 1 215 ? 39.796 49.128 52.541 1.00 16.36 213 LEU A CA 1
ATOM 1570 C C . LEU A 1 215 ? 38.475 49.724 53.031 1.00 15.24 213 LEU A C 1
ATOM 1571 O O . LEU A 1 215 ? 37.574 49.017 53.487 1.00 12.86 213 LEU A O 1
ATOM 1576 N N . HIS A 1 216 ? 38.361 51.052 52.912 1.00 9.70 214 HIS A N 1
ATOM 1577 C CA . HIS A 1 216 ? 37.098 51.718 53.211 1.00 12.41 214 HIS A CA 1
ATOM 1578 C C . HIS A 1 216 ? 36.112 51.653 52.055 1.00 11.55 214 HIS A C 1
ATOM 1579 O O . HIS A 1 216 ? 34.907 51.811 52.277 1.00 13.28 214 HIS A O 1
ATOM 1586 N N . GLY A 1 217 ? 36.592 51.420 50.838 1.00 12.88 215 GLY A N 1
ATOM 1587 C CA . GLY A 1 217 ? 35.721 51.355 49.676 1.00 11.65 215 GLY A CA 1
ATOM 1588 C C . GLY A 1 217 ? 36.545 51.152 48.422 1.00 12.61 215 GLY A C 1
ATOM 1589 O O . GLY A 1 217 ? 37.779 51.220 48.442 1.00 10.48 215 GLY A O 1
ATOM 1590 N N . VAL A 1 218 ? 35.832 50.896 47.324 1.00 11.07 216 VAL A N 1
ATOM 1591 C CA . VAL A 1 218 ? 36.409 50.632 46.008 1.00 8.65 216 VAL A CA 1
ATOM 1592 C C . VAL A 1 218 ? 35.644 51.475 44.991 1.00 8.36 216 VAL A C 1
ATOM 1593 O O . VAL A 1 218 ? 34.427 51.320 44.852 1.00 10.87 216 VAL A O 1
ATOM 1597 N N . LEU A 1 219 ? 36.347 52.360 44.281 1.00 8.50 217 LEU A N 1
ATOM 1598 C CA . LEU A 1 219 ? 35.741 53.186 43.238 1.00 8.14 217 LEU A CA 1
ATOM 1599 C C . LEU A 1 219 ? 35.979 52.540 41.877 1.00 8.26 217 LEU A C 1
ATOM 1600 O O . LEU A 1 219 ? 37.082 52.066 41.597 1.00 9.49 217 LEU A O 1
ATOM 1605 N N . VAL A 1 220 ? 34.938 52.509 41.035 1.00 7.99 218 VAL A N 1
ATOM 1606 C CA . VAL A 1 220 ? 35.010 51.901 39.706 1.00 6.47 218 VAL A CA 1
ATOM 1607 C C . VAL A 1 220 ? 34.390 52.847 38.678 1.00 9.39 218 VAL A C 1
ATOM 1608 O O . VAL A 1 220 ? 33.316 53.410 38.909 1.00 9.19 218 VAL A O 1
ATOM 1612 N N . ASN A 1 221 ? 35.061 53.002 37.531 1.00 10.68 219 ASN A N 1
ATOM 1613 C CA . ASN A 1 221 ? 34.562 53.816 36.416 1.00 6.52 219 ASN A CA 1
ATOM 1614 C C . ASN A 1 221 ? 33.555 52.988 35.615 1.00 7.79 219 ASN A C 1
ATOM 1615 O O . ASN A 1 221 ? 33.838 52.469 34.530 1.00 8.62 219 ASN A O 1
ATOM 1620 N N . THR A 1 222 ? 32.353 52.848 36.173 1.00 7.70 220 THR A N 1
ATOM 1621 C CA . THR A 1 222 ? 31.281 52.120 35.499 1.00 8.14 220 THR A CA 1
ATOM 1622 C C . THR A 1 222 ? 29.936 52.650 35.983 1.00 6.05 220 THR A C 1
ATOM 1623 O O . THR A 1 222 ? 29.865 53.498 36.875 1.00 11.54 220 THR A O 1
ATOM 1627 N N . PHE A 1 223 ? 28.860 52.138 35.384 1.00 7.01 221 PHE A N 1
ATOM 1628 C CA . PHE A 1 223 ? 27.521 52.604 35.719 1.00 10.19 221 PHE A CA 1
ATOM 1629 C C . PHE A 1 223 ? 26.497 51.512 35.432 1.00 9.41 221 PHE A C 1
ATOM 1630 O O . PHE A 1 223 ? 26.772 50.532 34.732 1.00 10.54 221 PHE A O 1
ATOM 1638 N N . GLU A 1 224 ? 25.293 51.708 35.986 1.00 7.02 222 GLU A N 1
ATOM 1639 C CA . GLU A 1 224 ? 24.261 50.676 35.952 1.00 8.89 222 GLU A CA 1
ATOM 1640 C C . GLU A 1 224 ? 23.847 50.327 34.527 1.00 13.03 222 GLU A C 1
ATOM 1641 O O . GLU A 1 224 ? 23.428 49.194 34.259 1.00 12.84 222 GLU A O 1
ATOM 1647 N N . GLY A 1 225 ? 23.973 51.275 33.597 1.00 14.81 223 GLY A N 1
ATOM 1648 C CA . GLY A 1 225 ? 23.585 51.032 32.219 1.00 10.45 223 GLY A CA 1
ATOM 1649 C C . GLY A 1 225 ? 24.416 49.987 31.495 1.00 12.99 223 GLY A C 1
ATOM 1650 O O . GLY A 1 225 ? 23.974 49.481 30.457 1.00 14.49 223 GLY A O 1
ATOM 1651 N N . ILE A 1 226 ? 25.609 49.662 31.997 1.00 7.26 224 ILE A N 1
ATOM 1652 C CA . ILE A 1 226 ? 26.440 48.647 31.356 1.00 7.05 224 ILE A CA 1
ATOM 1653 C C . ILE A 1 226 ? 26.819 47.485 32.277 1.00 8.35 224 ILE A C 1
ATOM 1654 O O . ILE A 1 226 ? 27.171 46.410 31.764 1.00 11.32 224 ILE A O 1
ATOM 1659 N N . GLU A 1 227 ? 26.761 47.629 33.603 1.00 7.17 225 GLU A N 1
ATOM 1660 C CA . GLU A 1 227 ? 27.133 46.549 34.524 1.00 7.86 225 GLU A CA 1
ATOM 1661 C C . GLU A 1 227 ? 26.198 46.510 35.731 1.00 10.42 225 GLU A C 1
ATOM 1662 O O . GLU A 1 227 ? 26.631 46.381 36.879 1.00 12.29 225 GLU A O 1
ATOM 1668 N N . LYS A 1 228 ? 24.891 46.578 35.465 1.00 9.90 226 LYS A N 1
ATOM 1669 C CA . LYS A 1 228 ? 23.887 46.544 36.530 1.00 13.55 226 LYS A CA 1
ATOM 1670 C C . LYS A 1 228 ? 24.066 45.334 37.444 1.00 7.90 226 LYS A C 1
ATOM 1671 O O . LYS A 1 228 ? 24.048 45.464 38.676 1.00 11.87 226 LYS A O 1
ATOM 1677 N N . LEU A 1 229 ? 24.240 44.145 36.858 1.00 10.31 227 LEU A N 1
ATOM 1678 C CA . LEU A 1 229 ? 24.274 42.924 37.660 1.00 11.21 227 LEU A CA 1
ATOM 1679 C C . LEU A 1 229 ? 25.540 42.838 38.506 1.00 10.00 227 LEU A C 1
ATOM 1680 O O . LEU A 1 229 ? 25.473 42.486 39.688 1.00 9.66 227 LEU A O 1
ATOM 1685 N N . SER A 1 230 ? 26.704 43.141 37.924 1.00 9.10 228 SER A N 1
ATOM 1686 C CA . SER A 1 230 ? 27.933 43.098 38.715 1.00 6.75 228 SER A CA 1
ATOM 1687 C C . SER A 1 230 ? 27.875 44.074 39.888 1.00 11.13 228 SER A C 1
ATOM 1688 O O . SER A 1 230 ? 28.299 43.740 41.001 1.00 10.54 228 SER A O 1
ATOM 1691 N N . LEU A 1 231 ? 27.339 45.279 39.670 1.00 10.85 229 LEU A N 1
ATOM 1692 C CA . LEU A 1 231 ? 27.281 46.251 40.763 1.00 13.41 229 LEU A CA 1
ATOM 1693 C C . LEU A 1 231 ? 26.374 45.765 41.891 1.00 14.91 229 LEU A C 1
ATOM 1694 O O . LEU A 1 231 ? 26.721 45.890 43.074 1.00 13.05 229 LEU A O 1
ATOM 1699 N N . GLU A 1 232 ? 25.224 45.181 41.549 1.00 10.75 230 GLU A N 1
ATOM 1700 C CA . GLU A 1 232 ? 24.300 44.722 42.585 1.00 12.86 230 GLU A CA 1
ATOM 1701 C C . GLU A 1 232 ? 24.842 43.503 43.324 1.00 15.69 230 GLU A C 1
ATOM 1702 O O . GLU A 1 232 ? 24.632 43.365 44.536 1.00 15.42 230 GLU A O 1
ATOM 1708 N N . ALA A 1 233 ? 25.551 42.615 42.620 1.00 14.76 231 ALA A N 1
ATOM 1709 C CA . ALA A 1 233 ? 26.108 41.435 43.275 1.00 14.09 231 ALA A CA 1
ATOM 1710 C C . ALA A 1 233 ? 27.239 41.811 44.224 1.00 13.81 231 ALA A C 1
ATOM 1711 O O . ALA A 1 233 ? 27.370 41.225 45.305 1.00 16.27 231 ALA A O 1
ATOM 1713 N N . LEU A 1 234 ? 28.068 42.784 43.836 1.00 10.59 232 LEU A N 1
ATOM 1714 C CA . LEU A 1 234 ? 29.183 43.197 44.684 1.00 9.21 232 LEU A CA 1
ATOM 1715 C C . LEU A 1 234 ? 28.697 43.840 45.977 1.00 18.92 232 LEU A C 1
ATOM 1716 O O . LEU A 1 234 ? 29.296 43.640 47.039 1.00 21.18 232 LEU A O 1
ATOM 1721 N N . ASN A 1 235 ? 27.621 44.618 45.912 1.00 10.69 233 ASN A N 1
ATOM 1722 C CA . ASN A 1 235 ? 27.120 45.324 47.083 1.00 13.68 233 ASN A CA 1
ATOM 1723 C C . ASN A 1 235 ? 26.039 44.554 47.829 1.00 21.96 233 ASN A C 1
ATOM 1724 O O . ASN A 1 235 ? 25.525 45.055 48.835 1.00 19.47 233 ASN A O 1
ATOM 1729 N N . GLY A 1 236 ? 25.691 43.351 47.373 1.00 18.65 234 GLY A N 1
ATOM 1730 C CA . GLY A 1 236 ? 24.741 42.504 48.067 1.00 22.12 234 GLY A CA 1
ATOM 1731 C C . GLY A 1 236 ? 25.339 41.330 48.810 1.00 19.23 234 GLY A C 1
ATOM 1732 O O . GLY A 1 236 ? 24.594 40.416 49.192 1.00 24.56 234 GLY A O 1
ATOM 1733 N N . GLY A 1 237 ? 26.650 41.308 49.028 1.00 16.77 235 GLY A N 1
ATOM 1734 C CA . GLY A 1 237 ? 27.291 40.187 49.683 1.00 19.88 235 GLY A CA 1
ATOM 1735 C C . GLY A 1 237 ? 27.325 38.907 48.880 1.00 25.88 235 GLY A C 1
ATOM 1736 O O . GLY A 1 237 ? 27.605 37.848 49.448 1.00 25.53 235 GLY A O 1
ATOM 1737 N N . LYS A 1 238 ? 27.062 38.969 47.571 1.00 29.23 236 LYS A N 1
ATOM 1738 C CA . LYS A 1 238 ? 26.963 37.755 46.764 1.00 25.36 236 LYS A CA 1
ATOM 1739 C C . LYS A 1 238 ? 28.329 37.230 46.340 1.00 22.54 236 LYS A C 1
ATOM 1740 O O . LYS A 1 238 ? 28.518 36.014 46.219 1.00 26.44 236 LYS A O 1
ATOM 1746 N N . VAL A 1 239 ? 29.282 38.123 46.083 1.00 20.91 237 VAL A N 1
ATOM 1747 C CA . VAL A 1 239 ? 30.585 37.739 45.550 1.00 20.87 237 VAL A CA 1
ATOM 1748 C C . VAL A 1 239 ? 31.450 37.185 46.673 1.00 29.95 237 VAL A C 1
ATOM 1749 O O . VAL A 1 239 ? 31.835 36.009 46.657 1.00 29.51 237 VAL A O 1
ATOM 1753 N N . VAL A 1 240 ? 31.760 38.035 47.649 1.00 22.34 238 VAL A N 1
ATOM 1754 C CA . VAL A 1 240 ? 32.542 37.668 48.823 1.00 18.59 238 VAL A CA 1
ATOM 1755 C C . VAL A 1 240 ? 31.952 38.407 50.016 1.00 27.93 238 VAL A C 1
ATOM 1756 O O . VAL A 1 240 ? 31.698 39.614 49.938 1.00 26.64 238 VAL A O 1
ATOM 1760 N N . LYS A 1 241 ? 31.721 37.690 51.111 1.00 26.65 239 LYS A N 1
ATOM 1761 C CA . LYS A 1 241 ? 31.199 38.326 52.314 1.00 27.50 239 LYS A CA 1
ATOM 1762 C C . LYS A 1 241 ? 32.253 39.232 52.943 1.00 23.51 239 LYS A C 1
ATOM 1763 O O . LYS A 1 241 ? 33.429 38.873 53.041 1.00 23.12 239 LYS A O 1
ATOM 1769 N N . GLY A 1 242 ? 31.828 40.420 53.365 1.00 33.49 240 GLY A N 1
ATOM 1770 C CA . GLY A 1 242 ? 32.742 41.361 53.981 1.00 29.74 240 GLY A CA 1
ATOM 1771 C C . GLY A 1 242 ? 33.553 42.201 53.021 1.00 33.59 240 GLY A C 1
ATOM 1772 O O . GLY A 1 242 ? 34.476 42.899 53.461 1.00 24.27 240 GLY A O 1
ATOM 1773 N N . LEU A 1 243 ? 33.260 42.141 51.726 1.00 22.78 241 LEU A N 1
ATOM 1774 C CA . LEU A 1 243 ? 33.872 43.068 50.790 1.00 14.83 241 LEU A CA 1
ATOM 1775 C C . LEU A 1 243 ? 33.518 44.500 51.176 1.00 15.34 241 LEU A C 1
ATOM 1776 O O . LEU A 1 243 ? 32.406 44.758 51.654 1.00 16.61 241 LEU A O 1
ATOM 1781 N N . PRO A 1 244 ? 34.422 45.453 50.979 1.00 19.23 242 PRO A N 1
ATOM 1782 C CA . PRO A 1 244 ? 34.072 46.858 51.190 1.00 13.07 242 PRO A CA 1
ATOM 1783 C C . PRO A 1 244 ? 33.067 47.318 50.151 1.00 18.04 242 PRO A C 1
ATOM 1784 O O . PRO A 1 244 ? 32.914 46.673 49.102 1.00 16.41 242 PRO A O 1
ATOM 1788 N N . PRO A 1 245 ? 32.352 48.413 50.406 1.00 13.39 243 PRO A N 1
ATOM 1789 C CA . PRO A 1 245 ? 31.381 48.902 49.419 1.00 14.80 243 PRO A CA 1
ATOM 1790 C C . PRO A 1 245 ? 32.056 49.318 48.118 1.00 13.15 243 PRO A C 1
ATOM 1791 O O . PRO A 1 245 ? 33.169 49.851 48.115 1.00 13.83 243 PRO A O 1
ATOM 1795 N N . VAL A 1 246 ? 31.360 49.072 47.009 1.00 15.60 244 VAL A N 1
ATOM 1796 C CA . VAL A 1 246 ? 31.830 49.413 45.667 1.00 12.07 244 VAL A CA 1
ATOM 1797 C C . VAL A 1 246 ? 30.990 50.576 45.152 1.00 14.07 244 VAL A C 1
ATOM 1798 O O . VAL A 1 246 ? 29.757 50.483 45.092 1.00 17.78 244 VAL A O 1
ATOM 1802 N N . TYR A 1 247 ? 31.654 51.664 44.773 1.00 13.31 245 TYR A N 1
ATOM 1803 C CA . TYR A 1 247 ? 30.998 52.887 44.324 1.00 13.73 245 TYR A CA 1
ATOM 1804 C C . TYR A 1 247 ? 31.156 53.016 42.815 1.00 15.46 245 TYR A C 1
ATOM 1805 O O . TYR A 1 247 ? 32.278 53.167 42.320 1.00 14.03 245 TYR A O 1
ATOM 1814 N N . GLY A 1 248 ? 30.039 52.958 42.089 1.00 9.09 246 GLY A N 1
ATOM 1815 C CA . GLY A 1 248 ? 30.071 53.183 40.654 1.00 9.66 246 GLY A CA 1
ATOM 1816 C C . GLY A 1 248 ? 30.091 54.665 40.327 1.00 12.29 246 GLY A C 1
ATOM 1817 O O . GLY A 1 248 ? 29.036 55.302 40.292 1.00 13.72 246 GLY A O 1
ATOM 1818 N N . VAL A 1 249 ? 31.275 55.233 40.085 1.00 10.23 247 VAL A N 1
ATOM 1819 C CA . VAL A 1 249 ? 31.405 56.676 39.899 1.00 10.80 247 VAL A CA 1
ATOM 1820 C C . VAL A 1 249 ? 31.607 57.055 38.434 1.00 12.03 247 VAL A C 1
ATOM 1821 O O . VAL A 1 249 ? 31.964 58.200 38.138 1.00 10.66 247 VAL A O 1
ATOM 1825 N N . GLY A 1 250 ? 31.372 56.127 37.509 1.00 11.15 248 GLY A N 1
ATOM 1826 C CA . GLY A 1 250 ? 31.444 56.429 36.100 1.00 8.39 248 GLY A CA 1
ATOM 1827 C C . GLY A 1 250 ? 30.081 56.759 35.529 1.00 12.26 248 GLY A C 1
ATOM 1828 O O . GLY A 1 250 ? 29.068 56.728 36.235 1.00 12.28 248 GLY A O 1
ATOM 1829 N N . PRO A 1 251 ? 30.025 57.105 34.231 1.00 11.53 249 PRO A N 1
ATOM 1830 C CA . PRO A 1 251 ? 31.192 57.234 33.353 1.00 10.72 249 PRO A CA 1
ATOM 1831 C C . PRO A 1 251 ? 32.021 58.489 33.636 1.00 10.85 249 PRO A C 1
ATOM 1832 O O . PRO A 1 251 ? 31.462 59.552 33.907 1.00 12.85 249 PRO A O 1
ATOM 1836 N N . PHE A 1 252 ? 33.342 58.355 33.585 1.00 9.56 250 PHE A N 1
ATOM 1837 C CA . PHE A 1 252 ? 34.217 59.518 33.661 1.00 7.78 250 PHE A CA 1
ATOM 1838 C C . PHE A 1 252 ? 34.149 60.280 32.339 1.00 12.47 250 PHE A C 1
ATOM 1839 O O . PHE A 1 252 ? 34.552 59.754 31.294 1.00 16.28 250 PHE A O 1
ATOM 1847 N N . VAL A 1 253 ? 33.651 61.510 32.384 1.00 12.60 251 VAL A N 1
ATOM 1848 C CA . VAL A 1 253 ? 33.465 62.310 31.168 1.00 10.09 251 VAL A CA 1
ATOM 1849 C C . VAL A 1 253 ? 34.816 62.872 30.730 1.00 14.72 251 VAL A C 1
ATOM 1850 O O . VAL A 1 253 ? 35.562 63.392 31.573 1.00 10.28 251 VAL A O 1
ATOM 1854 N N . PRO A 1 254 ? 35.161 62.799 29.441 1.00 12.86 252 PRO A N 1
ATOM 1855 C CA . PRO A 1 254 ? 36.439 63.367 28.980 1.00 17.08 252 PRO A CA 1
ATOM 1856 C C . PRO A 1 254 ? 36.516 64.868 29.235 1.00 12.57 252 PRO A C 1
ATOM 1857 O O . PRO A 1 254 ? 35.523 65.589 29.108 1.00 15.07 252 PRO A O 1
ATOM 1861 N N . CYS A 1 255 ? 37.716 65.341 29.575 1.00 13.01 253 CYS A N 1
ATOM 1862 C CA . CYS A 1 255 ? 37.928 66.708 30.044 1.00 18.23 253 CYS A CA 1
ATOM 1863 C C . CYS A 1 255 ? 38.715 67.538 29.032 1.00 16.96 253 CYS A C 1
ATOM 1864 O O . CYS A 1 255 ? 39.390 67.015 28.144 1.00 20.14 253 CYS A O 1
ATOM 1867 N N . GLU A 1 256 ? 38.651 68.860 29.225 1.00 21.66 254 GLU A N 1
ATOM 1868 C CA . GLU A 1 256 ? 39.250 69.797 28.277 1.00 22.98 254 GLU A CA 1
ATOM 1869 C C . GLU A 1 256 ? 40.771 69.696 28.253 1.00 24.87 254 GLU A C 1
ATOM 1870 O O . GLU A 1 256 ? 41.385 69.822 27.185 1.00 22.56 254 GLU A O 1
ATOM 1876 N N . PHE A 1 257 ? 41.401 69.478 29.413 1.00 18.82 255 PHE A N 1
ATOM 1877 C CA . PHE A 1 257 ? 42.859 69.485 29.464 1.00 20.78 255 PHE A CA 1
ATOM 1878 C C . PHE A 1 257 ? 43.484 68.370 28.635 1.00 20.33 255 PHE A C 1
ATOM 1879 O O . PHE A 1 257 ? 44.693 68.412 28.382 1.00 23.98 255 PHE A O 1
ATOM 1887 N N . GLU A 1 258 ? 42.699 67.386 28.196 1.00 13.39 256 GLU A N 1
ATOM 1888 C CA . GLU A 1 258 ? 43.261 66.263 27.461 1.00 19.05 256 GLU A CA 1
ATOM 1889 C C . GLU A 1 258 ? 43.623 66.617 26.026 1.00 22.54 256 GLU A C 1
ATOM 1890 O O . GLU A 1 258 ? 44.453 65.926 25.425 1.00 21.87 256 GLU A O 1
ATOM 1896 N N . LYS A 1 259 ? 43.032 67.675 25.477 1.00 21.49 257 LYS A N 1
ATOM 1897 C CA . LYS A 1 259 ? 43.243 68.019 24.079 1.00 28.35 257 LYS A CA 1
ATOM 1898 C C . LYS A 1 259 ? 44.653 68.548 23.845 1.00 24.89 257 LYS A C 1
ATOM 1899 O O . LYS A 1 259 ? 45.235 69.235 24.687 1.00 22.81 257 LYS A O 1
ATOM 1905 N N . VAL A 1 260 ? 45.198 68.222 22.679 1.00 30.44 258 VAL A N 1
ATOM 1906 C CA . VAL A 1 260 ? 46.503 68.732 22.282 1.00 35.49 258 VAL A CA 1
ATOM 1907 C C . VAL A 1 260 ? 46.321 69.896 21.321 1.00 33.31 258 VAL A C 1
ATOM 1908 O O . VAL A 1 260 ? 45.510 69.822 20.398 1.00 29.94 258 VAL A O 1
ATOM 1912 N N . GLU A 1 265 ? 45.385 70.277 12.829 1.00 42.86 263 GLU A N 1
ATOM 1913 C CA . GLU A 1 265 ? 43.953 70.027 12.949 1.00 39.29 263 GLU A CA 1
ATOM 1914 C C . GLU A 1 265 ? 43.436 69.258 11.743 1.00 26.52 263 GLU A C 1
ATOM 1915 O O . GLU A 1 265 ? 42.266 69.365 11.388 1.00 27.21 263 GLU A O 1
ATOM 1917 N N . THR A 1 266 ? 44.314 68.475 11.118 1.00 23.92 264 THR A N 1
ATOM 1918 C CA . THR A 1 266 ? 43.944 67.839 9.861 1.00 34.89 264 THR A CA 1
ATOM 1919 C C . THR A 1 266 ? 43.008 66.655 10.071 1.00 22.97 264 THR A C 1
ATOM 1920 O O . THR A 1 266 ? 42.211 66.345 9.181 1.00 26.01 264 THR A O 1
ATOM 1924 N N . ILE A 1 267 ? 43.073 65.987 11.229 1.00 22.52 265 ILE A N 1
ATOM 1925 C CA . ILE A 1 267 ? 42.147 64.886 11.485 1.00 21.80 265 ILE A CA 1
ATOM 1926 C C . ILE A 1 267 ? 40.718 65.407 11.599 1.00 18.81 265 ILE A C 1
ATOM 1927 O O . ILE A 1 267 ? 39.801 64.884 10.957 1.00 17.85 265 ILE A O 1
ATOM 1932 N N . SER A 1 268 ? 40.499 66.435 12.426 1.00 15.71 266 SER A N 1
ATOM 1933 C CA . SER A 1 268 ? 39.149 66.976 12.550 1.00 22.72 266 SER A CA 1
ATOM 1934 C C . SER A 1 268 ? 38.672 67.585 11.237 1.00 20.19 266 SER A C 1
ATOM 1935 O O . SER A 1 268 ? 37.483 67.496 10.908 1.00 20.43 266 SER A O 1
ATOM 1938 N N . GLU A 1 269 ? 39.584 68.189 10.468 1.00 15.89 267 GLU A N 1
ATOM 1939 C CA . GLU A 1 269 ? 39.205 68.742 9.173 1.00 18.17 267 GLU A CA 1
ATOM 1940 C C . GLU A 1 269 ? 38.810 67.643 8.196 1.00 17.75 267 GLU A C 1
ATOM 1941 O O . GLU A 1 269 ? 37.866 67.813 7.415 1.00 20.25 267 GLU A O 1
ATOM 1947 N N . TRP A 1 270 ? 39.515 66.509 8.224 1.00 18.37 268 TRP A N 1
ATOM 1948 C CA . TRP A 1 270 ? 39.130 65.378 7.383 1.00 13.07 268 TRP A CA 1
ATOM 1949 C C . TRP A 1 270 ? 37.775 64.821 7.803 1.00 21.16 268 TRP A C 1
ATOM 1950 O O . TRP A 1 270 ? 36.923 64.539 6.950 1.00 18.27 268 TRP A O 1
ATOM 1961 N N . LEU A 1 271 ? 37.553 64.664 9.114 1.00 13.54 269 LEU A N 1
ATOM 1962 C CA . LEU A 1 271 ? 36.269 64.155 9.593 1.00 18.87 269 LEU A CA 1
ATOM 1963 C C . LEU A 1 271 ? 35.115 65.071 9.200 1.00 18.18 269 LEU A C 1
ATOM 1964 O O . LEU A 1 271 ? 34.017 64.588 8.890 1.00 14.78 269 LEU A O 1
ATOM 1969 N N . ASP A 1 272 ? 35.342 66.390 9.204 1.00 18.42 270 ASP A N 1
ATOM 1970 C CA . ASP A 1 272 ? 34.305 67.342 8.817 1.00 16.91 270 ASP A CA 1
ATOM 1971 C C . ASP A 1 272 ? 33.812 67.132 7.388 1.00 14.33 270 ASP A C 1
ATOM 1972 O O . ASP A 1 272 ? 32.687 67.531 7.074 1.00 27.21 270 ASP A O 1
ATOM 1977 N N . GLU A 1 273 ? 34.624 66.542 6.511 1.00 20.24 271 GLU A N 1
ATOM 1978 C CA . GLU A 1 273 ? 34.229 66.333 5.121 1.00 16.08 271 GLU A CA 1
ATOM 1979 C C . GLU A 1 273 ? 33.609 64.962 4.868 1.00 24.23 271 GLU A C 1
ATOM 1980 O O . GLU A 1 273 ? 33.302 64.640 3.713 1.00 20.49 271 GLU A O 1
ATOM 1986 N N . GLN A 1 274 ? 33.414 64.145 5.911 1.00 19.44 272 GLN A N 1
ATOM 1987 C CA . GLN A 1 274 ? 32.841 62.829 5.668 1.00 20.03 272 GLN A CA 1
ATOM 1988 C C . GLN A 1 274 ? 31.363 62.809 6.046 1.00 13.81 272 GLN A C 1
ATOM 1989 O O . GLN A 1 274 ? 30.935 63.547 6.940 1.00 18.85 272 GLN A O 1
ATOM 1995 N N . PRO A 1 275 ? 30.555 61.984 5.378 1.00 15.44 273 PRO A N 1
ATOM 1996 C CA . PRO A 1 275 ? 29.131 61.907 5.729 1.00 21.39 273 PRO A CA 1
ATOM 1997 C C . PRO A 1 275 ? 28.936 61.376 7.140 1.00 19.87 273 PRO A C 1
ATOM 1998 O O . PRO A 1 275 ? 29.766 60.632 7.667 1.00 17.49 273 PRO A O 1
ATOM 2002 N N . SER A 1 276 ? 27.818 61.770 7.749 1.00 18.00 274 SER A N 1
ATOM 2003 C CA . SER A 1 276 ? 27.527 61.374 9.121 1.00 21.90 274 SER A CA 1
ATOM 2004 C C . SER A 1 276 ? 27.446 59.857 9.249 1.00 18.68 274 SER A C 1
ATOM 2005 O O . SER A 1 276 ? 26.817 59.182 8.428 1.00 19.80 274 SER A O 1
ATOM 2008 N N . GLY A 1 277 ? 28.091 59.327 10.287 1.00 18.54 275 GLY A N 1
ATOM 2009 C CA . GLY A 1 277 ? 28.042 57.905 10.569 1.00 15.63 275 GLY A CA 1
ATOM 2010 C C . GLY A 1 277 ? 28.781 57.017 9.594 1.00 11.49 275 GLY A C 1
ATOM 2011 O O . GLY A 1 277 ? 28.594 55.797 9.626 1.00 15.06 275 GLY A O 1
ATOM 2012 N N . SER A 1 278 ? 29.641 57.582 8.743 1.00 11.31 276 SER A N 1
ATOM 2013 C CA . SER A 1 278 ? 30.251 56.828 7.654 1.00 13.89 276 SER A CA 1
ATOM 2014 C C . SER A 1 278 ? 31.658 56.312 7.948 1.00 14.46 276 SER A C 1
ATOM 2015 O O . SER A 1 278 ? 32.195 55.550 7.134 1.00 12.85 276 SER A O 1
ATOM 2018 N N . VAL A 1 279 ? 32.264 56.685 9.075 1.00 10.65 277 VAL A N 1
ATOM 2019 C CA . VAL A 1 279 ? 33.672 56.399 9.350 1.00 9.45 277 VAL A CA 1
ATOM 2020 C C . VAL A 1 279 ? 33.785 55.348 10.449 1.00 9.77 277 VAL A C 1
ATOM 2021 O O . VAL A 1 279 ? 33.120 55.449 11.490 1.00 10.78 277 VAL A O 1
ATOM 2025 N N . VAL A 1 280 ? 34.647 54.359 10.223 1.00 9.77 278 VAL A N 1
ATOM 2026 C CA . VAL A 1 280 ? 35.016 53.351 11.217 1.00 9.15 278 VAL A CA 1
ATOM 2027 C C . VAL A 1 280 ? 36.346 53.764 11.845 1.00 9.00 278 VAL A C 1
ATOM 2028 O O . VAL A 1 280 ? 37.372 53.821 11.156 1.00 12.00 278 VAL A O 1
ATOM 2032 N N . TYR A 1 281 ? 36.334 54.039 13.152 1.00 10.23 279 TYR A N 1
ATOM 2033 C CA . TYR A 1 281 ? 37.542 54.356 13.916 1.00 8.45 279 TYR A CA 1
ATOM 2034 C C . TYR A 1 281 ? 38.180 53.065 14.428 1.00 8.59 279 TYR A C 1
ATOM 2035 O O . TYR A 1 281 ? 37.475 52.192 14.945 1.00 7.66 279 TYR A O 1
ATOM 2044 N N . VAL A 1 282 ? 39.507 52.949 14.288 1.00 5.92 280 VAL A N 1
ATOM 2045 C CA . VAL A 1 282 ? 40.245 51.730 14.638 1.00 8.80 280 VAL A CA 1
ATOM 2046 C C . VAL A 1 282 ? 41.405 52.097 15.557 1.00 12.45 280 VAL A C 1
ATOM 2047 O O . VAL A 1 282 ? 42.314 52.830 15.146 1.00 10.43 280 VAL A O 1
ATOM 2051 N N . SER A 1 283 ? 41.399 51.568 16.786 1.00 8.97 281 SER A N 1
ATOM 2052 C CA . SER A 1 283 ? 42.528 51.779 17.689 1.00 7.97 281 SER A CA 1
ATOM 2053 C C . SER A 1 283 ? 42.613 50.642 18.698 1.00 8.60 281 SER A C 1
ATOM 2054 O O . SER A 1 283 ? 41.593 50.213 19.243 1.00 7.51 281 SER A O 1
ATOM 2057 N N . PHE A 1 284 ? 43.838 50.188 18.973 1.00 6.52 282 PHE A N 1
ATOM 2058 C CA . PHE A 1 284 ? 44.068 49.115 19.934 1.00 8.07 282 PHE A CA 1
ATOM 2059 C C . PHE A 1 284 ? 44.730 49.630 21.215 1.00 6.39 282 PHE A C 1
ATOM 2060 O O . PHE A 1 284 ? 45.406 48.880 21.923 1.00 10.55 282 PHE A O 1
ATOM 2068 N N . GLY A 1 285 ? 44.525 50.910 21.527 1.00 7.31 283 GLY A N 1
ATOM 2069 C CA . GLY A 1 285 ? 44.910 51.479 22.811 1.00 5.17 283 GLY A CA 1
ATOM 2070 C C . GLY A 1 285 ? 46.287 52.114 22.808 1.00 6.87 283 GLY A C 1
ATOM 2071 O O . GLY A 1 285 ? 46.905 52.355 21.767 1.00 11.00 283 GLY A O 1
ATOM 2072 N N . SER A 1 286 ? 46.776 52.381 24.023 1.00 5.80 284 SER A N 1
ATOM 2073 C CA . SER A 1 286 ? 47.989 53.173 24.209 1.00 9.88 284 SER A CA 1
ATOM 2074 C C . SER A 1 286 ? 49.251 52.342 24.413 1.00 13.22 284 SER A C 1
ATOM 2075 O O . SER A 1 286 ? 50.347 52.917 24.471 1.00 8.97 284 SER A O 1
ATOM 2078 N N . ARG A 1 287 ? 49.142 51.014 24.515 1.00 10.33 285 ARG A N 1
ATOM 2079 C CA . ARG A 1 287 ? 50.299 50.228 24.928 1.00 6.42 285 ARG A CA 1
ATOM 2080 C C . ARG A 1 287 ? 50.355 48.852 24.267 1.00 9.37 285 ARG A C 1
ATOM 2081 O O . ARG A 1 287 ? 51.012 47.948 24.797 1.00 11.59 285 ARG A O 1
ATOM 2089 N N . THR A 1 288 ? 49.697 48.672 23.123 1.00 8.48 286 THR A N 1
ATOM 2090 C CA . THR A 1 288 ? 49.696 47.407 22.402 1.00 6.84 286 THR A CA 1
ATOM 2091 C C . THR A 1 288 ? 50.051 47.665 20.944 1.00 7.10 286 THR A C 1
ATOM 2092 O O . THR A 1 288 ? 49.535 48.606 20.336 1.00 11.30 286 THR A O 1
ATOM 2096 N N . ALA A 1 289 ? 50.929 46.830 20.389 1.00 12.10 287 ALA A N 1
ATOM 2097 C CA . ALA A 1 289 ? 51.287 46.884 18.973 1.00 12.49 287 ALA A CA 1
ATOM 2098 C C . ALA A 1 289 ? 51.212 45.482 18.385 1.00 12.42 287 ALA A C 1
ATOM 2099 O O . ALA A 1 289 ? 51.861 44.562 18.892 1.00 14.48 287 ALA A O 1
ATOM 2101 N N . MET A 1 290 ? 50.438 45.322 17.310 1.00 10.08 288 MET A N 1
ATOM 2102 C CA . MET A 1 290 ? 50.366 44.035 16.626 1.00 11.77 288 MET A CA 1
ATOM 2103 C C . MET A 1 290 ? 51.672 43.723 15.903 1.00 12.65 288 MET A C 1
ATOM 2104 O O . MET A 1 290 ? 52.400 44.621 15.473 1.00 13.74 288 MET A O 1
ATOM 2109 N N . GLY A 1 291 ? 51.948 42.429 15.745 1.00 12.40 289 GLY A N 1
ATOM 2110 C CA . GLY A 1 291 ? 53.020 42.014 14.863 1.00 14.07 289 GLY A CA 1
ATOM 2111 C C . GLY A 1 291 ? 52.780 42.466 13.434 1.00 16.29 289 GLY A C 1
ATOM 2112 O O . GLY A 1 291 ? 51.649 42.690 13.004 1.00 12.36 289 GLY A O 1
ATOM 2113 N N . ARG A 1 292 ? 53.882 42.584 12.685 1.00 15.39 290 ARG A N 1
ATOM 2114 C CA . ARG A 1 292 ? 53.848 43.258 11.388 1.00 15.93 290 ARG A CA 1
ATOM 2115 C C . ARG A 1 292 ? 52.927 42.550 10.399 1.00 11.05 290 ARG A C 1
ATOM 2116 O O . ARG A 1 292 ? 52.225 43.202 9.615 1.00 12.98 290 ARG A O 1
ATOM 2124 N N . GLU A 1 293 ? 52.926 41.216 10.408 1.00 12.15 291 GLU A N 1
ATOM 2125 C CA . GLU A 1 293 ? 52.075 40.477 9.480 1.00 11.23 291 GLU A CA 1
ATOM 2126 C C . GLU A 1 293 ? 50.599 40.640 9.835 1.00 11.89 291 GLU A C 1
ATOM 2127 O O . GLU A 1 293 ? 49.760 40.847 8.948 1.00 12.84 291 GLU A O 1
ATOM 2133 N N . GLN A 1 294 ? 50.263 40.555 11.126 1.00 13.35 292 GLN A N 1
ATOM 2134 C CA . GLN A 1 294 ? 48.882 40.777 11.552 1.00 12.36 292 GLN A CA 1
ATOM 2135 C C . GLN A 1 294 ? 48.443 42.210 11.276 1.00 10.36 292 GLN A C 1
ATOM 2136 O O . GLN A 1 294 ? 47.311 42.447 10.839 1.00 11.98 292 GLN A O 1
ATOM 2142 N N . LEU A 1 295 ? 49.328 43.175 11.535 1.00 10.99 293 LEU A N 1
ATOM 2143 C CA . LEU A 1 295 ? 49.030 44.577 11.263 1.00 10.79 293 LEU A CA 1
ATOM 2144 C C . LEU A 1 295 ? 48.657 44.788 9.800 1.00 17.02 293 LEU A C 1
ATOM 2145 O O . LEU A 1 295 ? 47.711 45.523 9.491 1.00 12.67 293 LEU A O 1
ATOM 2150 N N . ARG A 1 296 ? 49.383 44.144 8.881 1.00 9.70 294 ARG A N 1
ATOM 2151 C CA . ARG A 1 296 ? 49.087 44.315 7.463 1.00 11.85 294 ARG A CA 1
ATOM 2152 C C . ARG A 1 296 ? 47.776 43.652 7.058 1.00 12.16 294 ARG A C 1
ATOM 2153 O O . ARG A 1 296 ? 47.138 44.106 6.101 1.00 13.44 294 ARG A O 1
ATOM 2161 N N . GLU A 1 297 ? 47.346 42.612 7.775 1.00 12.52 295 GLU A N 1
ATOM 2162 C CA . GLU A 1 297 ? 46.029 42.039 7.513 1.00 11.11 295 GLU A CA 1
ATOM 2163 C C . GLU A 1 297 ? 44.908 42.981 7.943 1.00 14.92 295 GLU A C 1
ATOM 2164 O O . GLU A 1 297 ? 43.847 42.998 7.306 1.00 12.40 295 GLU A O 1
ATOM 2170 N N . VAL A 1 298 ? 45.116 43.775 9.005 1.00 8.49 296 VAL A N 1
ATOM 2171 C CA . VAL A 1 298 ? 44.113 44.771 9.387 1.00 9.34 296 VAL A CA 1
ATOM 2172 C C . VAL A 1 298 ? 43.852 45.725 8.229 1.00 9.79 296 VAL A C 1
ATOM 2173 O O . VAL A 1 298 ? 42.701 45.970 7.848 1.00 10.63 296 VAL A O 1
ATOM 2177 N N . GLY A 1 299 ? 44.923 46.266 7.644 1.00 11.51 297 GLY A N 1
ATOM 2178 C CA . GLY A 1 299 ? 44.762 47.187 6.530 1.00 15.14 297 GLY A CA 1
ATOM 2179 C C . GLY A 1 299 ? 44.077 46.551 5.336 1.00 12.46 297 GLY A C 1
ATOM 2180 O O . GLY A 1 299 ? 43.264 47.192 4.667 1.00 13.20 297 GLY A O 1
ATOM 2181 N N . ASP A 1 300 ? 44.401 45.283 5.048 1.00 12.71 298 ASP A N 1
ATOM 2182 C CA . ASP A 1 300 ? 43.721 44.565 3.969 1.00 14.32 298 ASP A CA 1
ATOM 2183 C C . ASP A 1 300 ? 42.228 44.436 4.251 1.00 17.32 298 ASP A C 1
ATOM 2184 O O . ASP A 1 300 ? 41.398 44.574 3.340 1.00 12.12 298 ASP A O 1
ATOM 2189 N N . GLY A 1 301 ? 41.868 44.184 5.514 1.00 11.38 299 GLY A N 1
ATOM 2190 C CA . GLY A 1 301 ? 40.464 44.097 5.876 1.00 12.04 299 GLY A CA 1
ATOM 2191 C C . GLY A 1 301 ? 39.738 45.425 5.761 1.00 11.80 299 GLY A C 1
ATOM 2192 O O . GLY A 1 301 ? 38.566 45.469 5.368 1.00 15.92 299 GLY A O 1
ATOM 2193 N N . LEU A 1 302 ? 40.414 46.525 6.110 1.00 11.01 300 LEU A N 1
ATOM 2194 C CA . LEU A 1 302 ? 39.789 47.841 6.005 1.00 8.88 300 LEU A CA 1
ATOM 2195 C C . LEU A 1 302 ? 39.496 48.198 4.553 1.00 13.20 300 LEU A C 1
ATOM 2196 O O . LEU A 1 302 ? 38.415 48.716 4.243 1.00 12.35 300 LEU A O 1
ATOM 2201 N N . VAL A 1 303 ? 40.441 47.917 3.652 1.00 13.49 301 VAL A N 1
ATOM 2202 C CA . VAL A 1 303 ? 40.226 48.168 2.227 1.00 12.47 301 VAL A CA 1
ATOM 2203 C C . VAL A 1 303 ? 39.084 47.311 1.701 1.00 12.90 301 VAL A C 1
ATOM 2204 O O . VAL A 1 303 ? 38.201 47.793 0.981 1.00 17.30 301 VAL A O 1
ATOM 2208 N N . LYS A 1 304 ? 39.083 46.023 2.053 1.00 13.49 302 LYS A N 1
ATOM 2209 C CA . LYS A 1 304 ? 38.047 45.122 1.558 1.00 18.75 302 LYS A CA 1
ATOM 2210 C C . LYS A 1 304 ? 36.670 45.444 2.127 1.00 17.82 302 LYS A C 1
ATOM 2211 O O . LYS A 1 304 ? 35.663 45.106 1.496 1.00 18.57 302 LYS A O 1
ATOM 2217 N N . SER A 1 305 ? 36.600 46.093 3.292 1.00 12.83 303 SER A N 1
ATOM 2218 C CA . SER A 1 305 ? 35.303 46.426 3.874 1.00 11.85 303 SER A CA 1
ATOM 2219 C C . SER A 1 305 ? 34.544 47.432 3.020 1.00 19.97 303 SER A C 1
ATOM 2220 O O . SER A 1 305 ? 33.309 47.409 2.988 1.00 14.89 303 SER A O 1
ATOM 2223 N N . GLY A 1 306 ? 35.257 48.319 2.330 1.00 14.37 304 GLY A N 1
ATOM 2224 C CA . GLY A 1 306 ? 34.630 49.365 1.557 1.00 14.80 304 GLY A CA 1
ATOM 2225 C C . GLY A 1 306 ? 34.182 50.573 2.351 1.00 19.92 304 GLY A C 1
ATOM 2226 O O . GLY A 1 306 ? 33.643 51.513 1.754 1.00 20.94 304 GLY A O 1
ATOM 2227 N N . TRP A 1 307 ? 34.382 50.581 3.669 1.00 13.42 305 TRP A N 1
ATOM 2228 C CA . TRP A 1 307 ? 33.983 51.692 4.518 1.00 12.88 305 TRP A CA 1
ATOM 2229 C C . TRP A 1 307 ? 35.120 52.697 4.679 1.00 17.43 305 TRP A C 1
ATOM 2230 O O . TRP A 1 307 ? 36.300 52.344 4.618 1.00 15.07 305 TRP A O 1
ATOM 2241 N N . ARG A 1 308 ? 34.749 53.963 4.866 1.00 13.20 306 ARG A N 1
ATOM 2242 C CA . ARG A 1 308 ? 35.718 54.966 5.289 1.00 10.42 306 ARG A CA 1
ATOM 2243 C C . ARG A 1 308 ? 36.276 54.595 6.659 1.00 12.83 306 ARG A C 1
ATOM 2244 O O . ARG A 1 308 ? 35.574 54.029 7.501 1.00 13.40 306 ARG A O 1
ATOM 2252 N N . PHE A 1 309 ? 37.551 54.917 6.888 1.00 10.87 307 PHE A N 1
ATOM 2253 C CA . PHE A 1 309 ? 38.176 54.520 8.143 1.00 9.62 307 PHE A CA 1
ATOM 2254 C C . PHE A 1 309 ? 39.206 55.550 8.592 1.00 13.68 307 PHE A C 1
ATOM 2255 O O . PHE A 1 309 ? 39.775 56.288 7.782 1.00 11.07 307 PHE A O 1
ATOM 2263 N N . LEU A 1 310 ? 39.411 55.602 9.907 1.00 13.83 308 LEU A N 1
ATOM 2264 C CA . LEU A 1 310 ? 40.506 56.328 10.545 1.00 10.47 308 LEU A CA 1
ATOM 2265 C C . LEU A 1 310 ? 41.232 55.320 11.427 1.00 13.84 308 LEU A C 1
ATOM 2266 O O . LEU A 1 310 ? 40.695 54.891 12.455 1.00 12.30 308 LEU A O 1
ATOM 2271 N N . TRP A 1 311 ? 42.450 54.954 11.034 1.00 9.26 309 TRP A N 1
ATOM 2272 C CA . TRP A 1 311 ? 43.200 53.856 11.640 1.00 12.34 309 TRP A CA 1
ATOM 2273 C C . TRP A 1 311 ? 44.395 54.423 12.401 1.00 11.45 309 TRP A C 1
ATOM 2274 O O . TRP A 1 311 ? 45.270 55.054 11.799 1.00 10.39 309 TRP A O 1
ATOM 2285 N N . VAL A 1 312 ? 44.438 54.196 13.714 1.00 9.29 310 VAL A N 1
ATOM 2286 C CA . VAL A 1 312 ? 45.577 54.583 14.547 1.00 14.17 310 VAL A CA 1
ATOM 2287 C C . VAL A 1 312 ? 46.505 53.378 14.673 1.00 11.54 310 VAL A C 1
ATOM 2288 O O . VAL A 1 312 ? 46.087 52.310 15.140 1.00 9.86 310 VAL A O 1
ATOM 2292 N N . VAL A 1 313 ? 47.767 53.543 14.268 1.00 10.84 311 VAL A N 1
ATOM 2293 C CA . VAL A 1 313 ? 48.742 52.454 14.233 1.00 9.59 311 VAL A CA 1
ATOM 2294 C C . VAL A 1 313 ? 49.791 52.664 15.319 1.00 7.07 311 VAL A C 1
ATOM 2295 O O . VAL A 1 313 ? 50.221 53.795 15.566 1.00 10.78 311 VAL A O 1
ATOM 2299 N N . LYS A 1 314 ? 50.212 51.565 15.953 1.00 12.05 312 LYS A N 1
ATOM 2300 C CA . LYS A 1 314 ? 51.414 51.517 16.782 1.00 11.92 312 LYS A CA 1
ATOM 2301 C C . LYS A 1 314 ? 52.313 50.389 16.283 1.00 9.42 312 LYS A C 1
ATOM 2302 O O . LYS A 1 314 ? 51.832 49.281 16.017 1.00 12.28 312 LYS A O 1
ATOM 2308 N N . ASP A 1 315 ? 53.615 50.672 16.147 1.00 11.10 313 ASP A N 1
ATOM 2309 C CA . ASP A 1 315 ? 54.599 49.643 15.819 1.00 11.16 313 ASP A CA 1
ATOM 2310 C C . ASP A 1 315 ? 55.397 49.187 17.034 1.00 14.52 313 ASP A C 1
ATOM 2311 O O . ASP A 1 315 ? 56.052 48.140 16.969 1.00 12.56 313 ASP A O 1
ATOM 2316 N N . LYS A 1 316 ? 55.344 49.942 18.134 1.00 11.79 314 LYS A N 1
ATOM 2317 C CA . LYS A 1 316 ? 56.001 49.598 19.386 1.00 11.41 314 LYS A CA 1
ATOM 2318 C C . LYS A 1 316 ? 55.021 49.764 20.540 1.00 11.39 314 LYS A C 1
ATOM 2319 O O . LYS A 1 316 ? 54.117 50.603 20.493 1.00 12.72 314 LYS A O 1
ATOM 2325 N N . ILE A 1 317 ? 55.225 48.965 21.590 1.00 11.06 315 ILE A N 1
ATOM 2326 C CA . ILE A 1 317 ? 54.430 49.109 22.810 1.00 9.77 315 ILE A CA 1
ATOM 2327 C C . ILE A 1 317 ? 54.577 50.519 23.380 1.00 13.01 315 ILE A C 1
ATOM 2328 O O . ILE A 1 317 ? 53.588 51.174 23.735 1.00 11.93 315 ILE A O 1
ATOM 2333 N N . VAL A 1 318 ? 55.812 51.013 23.460 1.00 11.78 316 VAL A N 1
ATOM 2334 C CA . VAL A 1 318 ? 56.116 52.309 24.069 1.00 9.49 316 VAL A CA 1
ATOM 2335 C C . VAL A 1 318 ? 56.316 53.350 22.975 1.00 11.78 316 VAL A C 1
ATOM 2336 O O . VAL A 1 318 ? 57.141 53.158 22.073 1.00 15.09 316 VAL A O 1
ATOM 2340 N N . ASP A 1 319 ? 55.590 54.474 23.074 1.00 11.58 317 ASP A N 1
ATOM 2341 C CA . ASP A 1 319 ? 55.666 55.489 22.029 1.00 13.17 317 ASP A CA 1
ATOM 2342 C C . ASP A 1 319 ? 57.086 56.025 21.854 1.00 16.11 317 ASP A C 1
ATOM 2343 O O . ASP A 1 319 ? 57.505 56.292 20.721 1.00 15.28 317 ASP A O 1
ATOM 2348 N N . ARG A 1 320 ? 57.853 56.141 22.946 1.00 13.31 318 ARG A N 1
ATOM 2349 C CA . ARG A 1 320 ? 59.227 56.639 22.860 1.00 13.12 318 ARG A CA 1
ATOM 2350 C C . ARG A 1 320 ? 60.114 55.782 21.961 1.00 14.42 318 ARG A C 1
ATOM 2351 O O . ARG A 1 320 ? 61.150 56.266 21.489 1.00 15.78 318 ARG A O 1
ATOM 2359 N N . ALA A 1 321 ? 59.743 54.527 21.722 1.00 9.58 319 ALA A N 1
ATOM 2360 C CA . ALA A 1 321 ? 60.595 53.586 21.005 1.00 14.41 319 ALA A CA 1
ATOM 2361 C C . ALA A 1 321 ? 60.311 53.530 19.509 1.00 14.81 319 ALA A C 1
ATOM 2362 O O . ALA A 1 321 ? 60.995 52.787 18.798 1.00 14.37 319 ALA A O 1
ATOM 2364 N N . GLU A 1 322 ? 59.332 54.286 19.015 1.00 15.13 320 GLU A N 1
ATOM 2365 C CA . GLU A 1 322 ? 59.011 54.243 17.592 1.00 13.01 320 GLU A CA 1
ATOM 2366 C C . GLU A 1 322 ? 60.225 54.664 16.770 1.00 18.37 320 GLU A C 1
ATOM 2367 O O . GLU A 1 322 ? 60.891 55.654 17.085 1.00 15.90 320 GLU A O 1
ATOM 2373 N N . GLU A 1 323 ? 60.522 53.896 15.720 1.00 18.07 321 GLU A N 1
ATOM 2374 C CA . GLU A 1 323 ? 61.751 54.113 14.966 1.00 23.30 321 GLU A CA 1
ATOM 2375 C C . GLU A 1 323 ? 61.622 53.921 13.463 1.00 25.68 321 GLU A C 1
ATOM 2376 O O . GLU A 1 323 ? 62.591 54.207 12.752 1.00 24.81 321 GLU A O 1
ATOM 2382 N N . GLU A 1 324 ? 60.488 53.456 12.946 1.00 15.24 322 GLU A N 1
ATOM 2383 C CA . GLU A 1 324 ? 60.325 53.229 11.516 1.00 20.02 322 GLU A CA 1
ATOM 2384 C C . GLU A 1 324 ? 59.095 53.971 11.013 1.00 29.74 322 GLU A C 1
ATOM 2385 O O . GLU A 1 324 ? 58.087 54.066 11.718 1.00 18.64 322 GLU A O 1
ATOM 2391 N N . GLY A 1 325 ? 59.185 54.495 9.789 1.00 25.45 323 GLY A N 1
ATOM 2392 C CA . GLY A 1 325 ? 58.091 55.257 9.227 1.00 17.87 323 GLY A CA 1
ATOM 2393 C C . GLY A 1 325 ? 56.906 54.391 8.845 1.00 21.21 323 GLY A C 1
ATOM 2394 O O . GLY A 1 325 ? 57.013 53.184 8.621 1.00 18.25 323 GLY A O 1
ATOM 2395 N N . LEU A 1 326 ? 55.744 55.042 8.761 1.00 22.85 324 LEU A N 1
ATOM 2396 C CA . LEU A 1 326 ? 54.497 54.320 8.524 1.00 20.95 324 LEU A CA 1
ATOM 2397 C C . LEU A 1 326 ? 54.515 53.586 7.188 1.00 25.19 324 LEU A C 1
ATOM 2398 O O . LEU A 1 326 ? 53.984 52.475 7.075 1.00 25.05 324 LEU A O 1
ATOM 2403 N N . ASP A 1 327 ? 55.129 54.181 6.162 1.00 25.22 325 ASP A N 1
ATOM 2404 C CA . ASP A 1 327 ? 55.154 53.521 4.861 1.00 20.32 325 ASP A CA 1
ATOM 2405 C C . ASP A 1 327 ? 55.987 52.247 4.894 1.00 27.03 325 ASP A C 1
ATOM 2406 O O . ASP A 1 327 ? 55.644 51.271 4.218 1.00 25.68 325 ASP A O 1
ATOM 2411 N N . GLY A 1 328 ? 57.067 52.225 5.678 1.00 26.43 326 GLY A N 1
ATOM 2412 C CA . GLY A 1 328 ? 57.824 50.996 5.843 1.00 20.64 326 GLY A CA 1
ATOM 2413 C C . GLY A 1 328 ? 57.111 49.964 6.698 1.00 27.82 326 GLY A C 1
ATOM 2414 O O . GLY A 1 328 ? 57.275 48.758 6.489 1.00 22.43 326 GLY A O 1
ATOM 2415 N N . VAL A 1 329 ? 56.316 50.416 7.671 1.00 17.71 327 VAL A N 1
ATOM 2416 C CA . VAL A 1 329 ? 55.534 49.491 8.487 1.00 17.42 327 VAL A CA 1
ATOM 2417 C C . VAL A 1 329 ? 54.438 48.837 7.656 1.00 13.48 327 VAL A C 1
ATOM 2418 O O . VAL A 1 329 ? 54.177 47.635 7.787 1.00 21.89 327 VAL A O 1
ATOM 2422 N N . LEU A 1 330 ? 53.792 49.609 6.779 1.00 17.05 328 LEU A N 1
ATOM 2423 C CA . LEU A 1 330 ? 52.624 49.117 6.049 1.00 15.78 328 LEU A CA 1
ATOM 2424 C C . LEU A 1 330 ? 53.012 48.369 4.777 1.00 20.34 328 LEU A C 1
ATOM 2425 O O . LEU A 1 330 ? 52.346 47.399 4.398 1.00 16.52 328 LEU A O 1
ATOM 2430 N N . GLY A 1 331 ? 54.075 48.795 4.110 1.00 21.50 329 GLY A N 1
ATOM 2431 C CA . GLY A 1 331 ? 54.482 48.161 2.869 1.00 19.74 329 GLY A CA 1
ATOM 2432 C C . GLY A 1 331 ? 53.914 48.871 1.653 1.00 21.56 329 GLY A C 1
ATOM 2433 O O . GLY A 1 331 ? 52.862 49.517 1.707 1.00 15.64 329 GLY A O 1
ATOM 2434 N N . PHE A 1 332 ? 54.618 48.738 0.524 1.00 18.73 330 PHE A N 1
ATOM 2435 C CA . PHE A 1 332 ? 54.251 49.481 -0.683 1.00 19.26 330 PHE A CA 1
ATOM 2436 C C . PHE A 1 332 ? 52.860 49.103 -1.182 1.00 16.10 330 PHE A C 1
ATOM 2437 O O . PHE A 1 332 ? 52.065 49.978 -1.547 1.00 16.61 330 PHE A O 1
ATOM 2445 N N . GLU A 1 333 ? 52.552 47.803 -1.214 1.00 12.81 331 GLU A N 1
ATOM 2446 C CA . GLU A 1 333 ? 51.298 47.353 -1.807 1.00 15.80 331 GLU A CA 1
ATOM 2447 C C . GLU A 1 333 ? 50.094 47.881 -1.040 1.00 15.40 331 GLU A C 1
ATOM 2448 O O . GLU A 1 333 ? 49.123 48.349 -1.643 1.00 13.90 331 GLU A O 1
ATOM 2454 N N . LEU A 1 334 ? 50.141 47.817 0.293 1.00 17.10 332 LEU A N 1
ATOM 2455 C CA . LEU A 1 334 ? 49.020 48.300 1.093 1.00 22.34 332 LEU A CA 1
ATOM 2456 C C . LEU A 1 334 ? 48.899 49.820 1.025 1.00 13.32 332 LEU A C 1
ATOM 2457 O O . LEU A 1 334 ? 47.786 50.354 0.917 1.00 13.87 332 LEU A O 1
ATOM 2462 N N . VAL A 1 335 ? 50.027 50.537 1.075 1.00 16.64 333 VAL A N 1
ATOM 2463 C CA . VAL A 1 335 ? 49.981 51.998 0.979 1.00 17.37 333 VAL A CA 1
ATOM 2464 C C . VAL A 1 335 ? 49.369 52.427 -0.349 1.00 22.30 333 VAL A C 1
ATOM 2465 O O . VAL A 1 335 ? 48.531 53.338 -0.400 1.00 18.31 333 VAL A O 1
ATOM 2469 N N . GLU A 1 336 ? 49.779 51.778 -1.444 1.00 15.72 334 GLU A N 1
ATOM 2470 C CA . GLU A 1 336 ? 49.259 52.128 -2.764 1.00 18.05 334 GLU A CA 1
ATOM 2471 C C . GLU A 1 336 ? 47.748 51.925 -2.843 1.00 15.00 334 GLU A C 1
ATOM 2472 O O . GLU A 1 336 ? 47.031 52.771 -3.389 1.00 19.05 334 GLU A O 1
ATOM 2478 N N . ARG A 1 337 ? 47.246 50.810 -2.302 1.00 21.89 335 ARG A N 1
ATOM 2479 C CA . ARG A 1 337 ? 45.807 50.551 -2.318 1.00 18.24 335 ARG A CA 1
ATOM 2480 C C . ARG A 1 337 ? 45.033 51.625 -1.561 1.00 20.15 335 ARG A C 1
ATOM 2481 O O . ARG A 1 337 ? 43.966 52.066 -2.008 1.00 22.64 335 ARG A O 1
ATOM 2489 N N . MET A 1 338 ? 45.544 52.048 -0.403 1.00 18.32 336 MET A N 1
ATOM 2490 C CA . MET A 1 338 ? 44.788 52.982 0.425 1.00 16.21 336 MET A CA 1
ATOM 2491 C C . MET A 1 338 ? 44.787 54.384 -0.172 1.00 24.86 336 MET A C 1
ATOM 2492 O O . MET A 1 338 ? 43.774 55.089 -0.106 1.00 23.22 336 MET A O 1
ATOM 2497 N N . VAL A 1 339 ? 45.903 54.807 -0.768 1.00 24.17 337 VAL A N 1
ATOM 2498 C CA . VAL A 1 339 ? 45.931 56.141 -1.361 1.00 26.07 337 VAL A CA 1
ATOM 2499 C C . VAL A 1 339 ? 45.076 56.193 -2.622 1.00 25.31 337 VAL A C 1
ATOM 2500 O O . VAL A 1 339 ? 44.521 57.246 -2.958 1.00 32.96 337 VAL A O 1
ATOM 2504 N N . LYS A 1 340 ? 44.931 55.066 -3.325 1.00 23.54 338 LYS A N 1
ATOM 2505 C CA . LYS A 1 340 ? 44.147 55.061 -4.557 1.00 26.01 338 LYS A CA 1
ATOM 2506 C C . LYS A 1 340 ? 42.651 55.142 -4.271 1.00 36.33 338 LYS A C 1
ATOM 2507 O O . LYS A 1 340 ? 41.918 55.842 -4.979 1.00 27.49 338 LYS A O 1
ATOM 2509 N N . GLU A 1 341 ? 42.175 54.434 -3.243 1.00 24.82 339 GLU A N 1
ATOM 2510 C CA . GLU A 1 341 ? 40.740 54.416 -2.975 1.00 20.79 339 GLU A CA 1
ATOM 2511 C C . GLU A 1 341 ? 40.258 55.702 -2.320 1.00 20.82 339 GLU A C 1
ATOM 2512 O O . GLU A 1 341 ? 39.076 56.043 -2.443 1.00 27.96 339 GLU A O 1
ATOM 2518 N N . LYS A 1 342 ? 41.145 56.416 -1.626 1.00 24.65 340 LYS A N 1
ATOM 2519 C CA . LYS A 1 342 ? 40.844 57.731 -1.060 1.00 19.94 340 LYS A CA 1
ATOM 2520 C C . LYS A 1 342 ? 39.680 57.674 -0.069 1.00 26.35 340 LYS A C 1
ATOM 2521 O O . LYS A 1 342 ? 38.843 58.575 -0.016 1.00 28.10 340 LYS A O 1
ATOM 2527 N N . LYS A 1 343 ? 39.628 56.608 0.733 1.00 18.52 341 LYS A N 1
ATOM 2528 C CA . LYS A 1 343 ? 38.581 56.452 1.733 1.00 12.67 341 LYS A CA 1
ATOM 2529 C C . LYS A 1 343 ? 39.079 56.484 3.169 1.00 17.98 341 LYS A C 1
ATOM 2530 O O . LYS A 1 343 ? 38.259 56.649 4.081 1.00 18.16 341 LYS A O 1
ATOM 2536 N N . GLY A 1 344 ? 40.380 56.328 3.405 1.00 17.63 342 GLY A N 1
ATOM 2537 C CA . GLY A 1 344 ? 40.882 56.151 4.745 1.00 17.60 342 GLY A CA 1
ATOM 2538 C C . GLY A 1 344 ? 42.005 57.112 5.079 1.00 24.59 342 GLY A C 1
ATOM 2539 O O . GLY A 1 344 ? 42.661 57.682 4.206 1.00 17.51 342 GLY A O 1
ATOM 2540 N N . LEU A 1 345 ? 42.206 57.279 6.384 1.00 15.72 343 LEU A N 1
ATOM 2541 C CA . LEU A 1 345 ? 43.287 58.064 6.954 1.00 12.81 343 LEU A CA 1
ATOM 2542 C C . LEU A 1 345 ? 44.008 57.185 7.968 1.00 15.93 343 LEU A C 1
ATOM 2543 O O . LEU A 1 345 ? 43.360 56.521 8.783 1.00 16.05 343 LEU A O 1
ATOM 2548 N N . VAL A 1 346 ? 45.336 57.147 7.895 1.00 14.83 344 VAL A N 1
ATOM 2549 C CA . VAL A 1 346 ? 46.153 56.301 8.759 1.00 12.45 344 VAL A CA 1
ATOM 2550 C C . VAL A 1 346 ? 47.198 57.177 9.432 1.00 13.16 344 VAL A C 1
ATOM 2551 O O . VAL A 1 346 ? 47.925 57.908 8.751 1.00 13.55 344 VAL A O 1
ATOM 2555 N N . VAL A 1 347 ? 47.291 57.092 10.761 1.00 15.66 345 VAL A N 1
ATOM 2556 C CA . VAL A 1 347 ? 48.253 57.887 11.517 1.00 14.37 345 VAL A CA 1
ATOM 2557 C C . VAL A 1 347 ? 48.995 56.996 12.505 1.00 18.57 345 VAL A C 1
ATOM 2558 O O . VAL A 1 347 ? 48.437 56.040 13.051 1.00 13.85 345 VAL A O 1
ATOM 2562 N N . LYS A 1 348 ? 50.269 57.308 12.722 1.00 12.39 346 LYS A N 1
ATOM 2563 C CA . LYS A 1 348 ? 51.088 56.654 13.7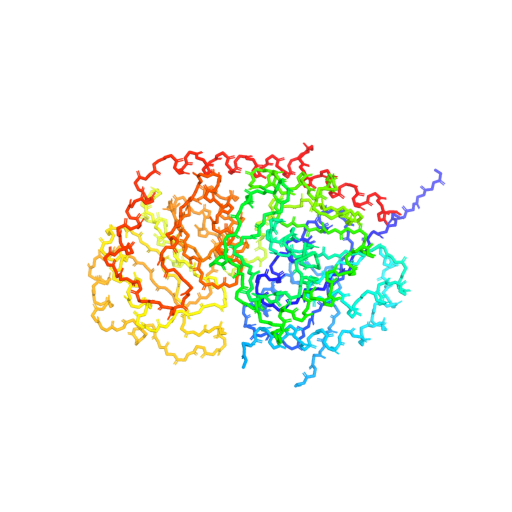45 1.00 16.42 346 LYS A CA 1
ATOM 2564 C C . LYS A 1 348 ? 51.546 57.722 14.736 1.00 20.90 346 LYS A C 1
ATOM 2565 O O . LYS A 1 348 ? 52.722 58.100 14.770 1.00 25.86 346 LYS A O 1
ATOM 2571 N N . GLU A 1 349 ? 50.603 58.213 15.538 1.00 16.90 347 GLU A N 1
ATOM 2572 C CA . GLU A 1 349 ? 50.854 59.257 16.523 1.00 16.25 347 GLU A CA 1
ATOM 2573 C C . GLU A 1 349 ? 49.734 59.228 17.555 1.00 13.94 347 GLU A C 1
ATOM 2574 O O . GLU A 1 349 ? 48.717 58.556 17.377 1.00 13.51 347 GLU A O 1
ATOM 2580 N N . TRP A 1 350 ? 49.930 59.974 18.639 1.00 16.18 348 TRP A N 1
ATOM 2581 C CA . TRP A 1 350 ? 48.889 60.106 19.653 1.00 12.14 348 TRP A CA 1
ATOM 2582 C C . TRP A 1 350 ? 47.745 60.970 19.127 1.00 14.90 348 TRP A C 1
ATOM 2583 O O . TRP A 1 350 ? 47.965 62.108 18.698 1.00 16.01 348 TRP A O 1
ATOM 2594 N N . VAL A 1 351 ? 46.521 60.438 19.162 1.00 12.66 349 VAL A N 1
ATOM 2595 C CA . VAL A 1 351 ? 45.348 61.184 18.719 1.00 10.27 349 VAL A CA 1
ATOM 2596 C C . VAL A 1 351 ? 44.462 61.508 19.917 1.00 12.23 349 VAL A C 1
ATOM 2597 O O . VAL A 1 351 ? 44.596 60.944 21.009 1.00 12.62 349 VAL A O 1
ATOM 2601 N N . ASP A 1 352 ? 43.537 62.442 19.694 1.00 9.88 350 ASP A N 1
ATOM 2602 C CA . ASP A 1 352 ? 42.522 62.810 20.683 1.00 13.02 350 ASP A CA 1
ATOM 2603 C C . ASP A 1 352 ? 41.335 61.871 20.512 1.00 10.57 350 ASP A C 1
ATOM 2604 O O . ASP A 1 352 ? 40.355 62.202 19.842 1.00 12.22 350 ASP A O 1
ATOM 2609 N N . GLN A 1 353 ? 41.412 60.689 21.140 1.00 10.15 351 GLN A N 1
ATOM 2610 C CA . GLN A 1 353 ? 40.419 59.645 20.870 1.00 12.21 351 GLN A CA 1
ATOM 2611 C C . GLN A 1 353 ? 39.000 60.108 21.184 1.00 11.19 351 GLN A C 1
ATOM 2612 O O . GLN A 1 353 ? 38.057 59.770 20.459 1.00 9.71 351 GLN A O 1
ATOM 2618 N N . SER A 1 354 ? 38.822 60.867 2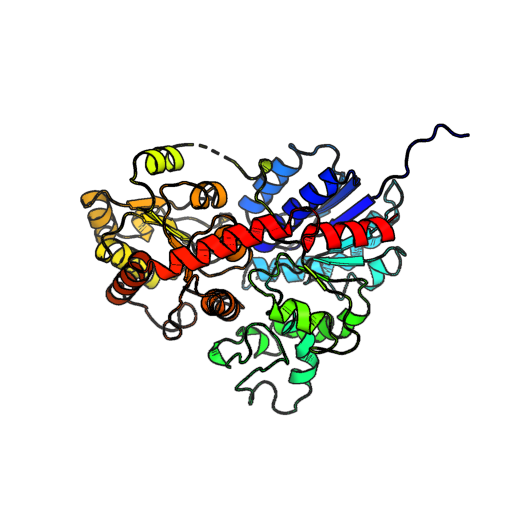2.266 1.00 9.19 352 SER A N 1
ATOM 2619 C CA . SER A 1 354 ? 37.468 61.259 22.650 1.00 13.62 352 SER A CA 1
ATOM 2620 C C . SER A 1 354 ? 36.892 62.291 21.687 1.00 14.76 352 SER A C 1
ATOM 2621 O O . SER A 1 354 ? 35.691 62.267 21.395 1.00 13.58 352 SER A O 1
ATOM 2624 N N . GLU A 1 355 ? 37.729 63.198 21.177 1.00 11.14 353 GLU A N 1
ATOM 2625 C CA . GLU A 1 355 ? 37.268 64.118 20.140 1.00 15.84 353 GLU A CA 1
ATOM 2626 C C . GLU A 1 355 ? 36.854 63.371 18.877 1.00 12.61 353 GLU A C 1
ATOM 2627 O O . GLU A 1 355 ? 35.941 63.804 18.167 1.00 13.55 353 GLU A O 1
ATOM 2633 N N . ILE A 1 356 ? 37.514 62.250 18.582 1.00 9.79 354 ILE A N 1
ATOM 2634 C CA . ILE A 1 356 ? 37.155 61.453 17.414 1.00 6.87 354 ILE A CA 1
ATOM 2635 C C . ILE A 1 356 ? 35.855 60.691 17.660 1.00 9.43 354 ILE A C 1
ATOM 2636 O O . ILE A 1 356 ? 34.940 60.716 16.831 1.00 10.96 354 ILE A O 1
ATOM 2641 N N . LEU A 1 357 ? 35.751 59.996 18.800 1.00 11.08 355 LEU A N 1
ATOM 2642 C CA . LEU A 1 357 ? 34.533 59.236 19.079 1.00 7.89 355 LEU A CA 1
ATOM 2643 C C . LEU A 1 357 ? 33.311 60.142 19.165 1.00 10.99 355 LEU A C 1
ATOM 2644 O O . LEU A 1 357 ? 32.199 59.719 18.821 1.00 12.50 355 LEU A O 1
ATOM 2649 N N . GLY A 1 358 ? 33.496 61.387 19.606 1.00 12.43 356 GLY A N 1
ATOM 2650 C CA . GLY A 1 358 ? 32.402 62.335 19.675 1.00 11.39 356 GLY A CA 1
ATOM 2651 C C . GLY A 1 358 ? 32.030 63.007 18.368 1.00 13.15 356 GLY A C 1
ATOM 2652 O O . GLY A 1 358 ? 31.027 63.725 18.326 1.00 12.19 356 GLY A O 1
ATOM 2653 N N . HIS A 1 359 ? 32.798 62.793 17.305 1.00 12.37 357 HIS A N 1
ATOM 2654 C CA . HIS A 1 359 ? 32.508 63.432 16.028 1.00 11.71 357 HIS A CA 1
ATOM 2655 C C . HIS A 1 359 ? 31.373 62.705 15.313 1.00 14.95 357 HIS A C 1
ATOM 2656 O O . HIS A 1 359 ? 31.297 61.471 15.324 1.00 10.33 357 HIS A O 1
ATOM 2663 N N . LYS A 1 360 ? 30.495 63.487 14.676 1.00 11.64 358 LYS A N 1
ATOM 2664 C CA . LYS A 1 360 ? 29.302 62.938 14.038 1.00 14.78 358 LYS A CA 1
ATOM 2665 C C . LYS A 1 360 ? 29.633 62.004 12.882 1.00 12.51 358 LYS A C 1
ATOM 2666 O O . LYS A 1 360 ? 28.817 61.137 12.546 1.00 15.07 358 LYS A O 1
ATOM 2672 N N . ALA A 1 361 ? 30.813 62.143 12.275 1.00 11.49 359 ALA A N 1
ATOM 2673 C CA . ALA A 1 361 ? 31.181 61.260 11.173 1.00 10.43 359 ALA A CA 1
ATOM 2674 C C . ALA A 1 361 ? 31.441 59.824 11.620 1.00 11.33 359 ALA A C 1
ATOM 2675 O O . ALA A 1 361 ? 31.346 58.909 10.795 1.00 10.52 359 ALA A O 1
ATOM 2677 N N . VAL A 1 362 ? 31.765 59.598 12.890 1.00 11.52 360 VAL A N 1
ATOM 2678 C CA . VAL A 1 362 ? 32.209 58.282 13.341 1.00 11.19 360 VAL A CA 1
ATOM 2679 C C . VAL A 1 362 ? 30.994 57.429 13.689 1.00 10.53 360 VAL A C 1
ATOM 2680 O O . VAL A 1 362 ? 30.230 57.755 14.608 1.00 12.26 360 VAL A O 1
ATOM 2684 N N . GLY A 1 363 ? 30.820 56.331 12.955 1.00 8.05 361 GLY A N 1
ATOM 2685 C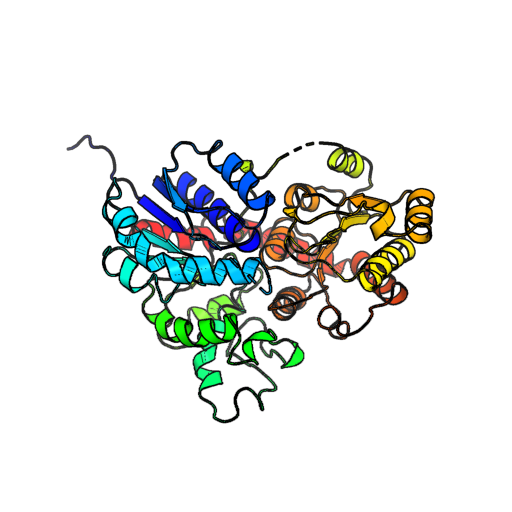 CA . GLY A 1 363 ? 29.686 55.447 13.155 1.00 7.48 361 GLY A CA 1
ATOM 2686 C C . GLY A 1 363 ? 29.987 54.121 13.835 1.00 11.13 361 GLY A C 1
ATOM 2687 O O . GLY A 1 363 ? 29.055 53.410 14.224 1.00 10.82 361 GLY A O 1
ATOM 2688 N N . GLY A 1 364 ? 31.268 53.778 13.994 1.00 7.91 362 GLY A N 1
ATOM 2689 C CA . GLY A 1 364 ? 31.644 52.515 14.610 1.00 7.36 362 GLY A CA 1
ATOM 2690 C C . GLY A 1 364 ? 33.084 52.523 15.072 1.00 10.51 362 GLY A C 1
ATOM 2691 O O . GLY A 1 364 ? 33.887 53.359 14.645 1.00 9.71 362 GLY A O 1
ATOM 2692 N N . PHE A 1 365 ? 33.414 51.557 15.938 1.00 9.93 363 PHE A N 1
ATOM 2693 C CA . PHE A 1 365 ? 34.686 51.539 16.669 1.00 11.85 363 PHE A CA 1
ATOM 2694 C C . PHE A 1 365 ? 35.221 50.109 16.702 1.00 7.11 363 PHE A C 1
ATOM 2695 O O . PHE A 1 365 ? 34.630 49.247 17.363 1.00 7.92 363 PHE A O 1
ATOM 2703 N N . VAL A 1 366 ? 36.325 49.851 15.997 1.00 8.62 364 VAL A N 1
ATOM 2704 C CA . VAL A 1 366 ? 37.081 48.605 16.144 1.00 6.64 364 VAL A CA 1
ATOM 2705 C C . VAL A 1 366 ? 38.062 48.818 17.296 1.00 4.87 364 VAL A C 1
ATOM 2706 O O . VAL A 1 366 ? 39.011 49.595 17.167 1.00 8.69 364 VAL A O 1
ATOM 2710 N N . SER A 1 367 ? 37.845 48.121 18.422 1.00 6.76 365 SER A N 1
ATOM 2711 C CA . SER A 1 367 ? 38.536 48.408 19.677 1.00 3.53 365 SER A CA 1
ATOM 2712 C C . SER A 1 367 ? 39.078 47.140 20.330 1.00 7.65 365 SER A C 1
ATOM 2713 O O . SER A 1 367 ? 38.444 46.082 20.282 1.00 7.61 365 SER A O 1
ATOM 2716 N N . HIS A 1 368 ? 40.236 47.265 20.995 1.00 6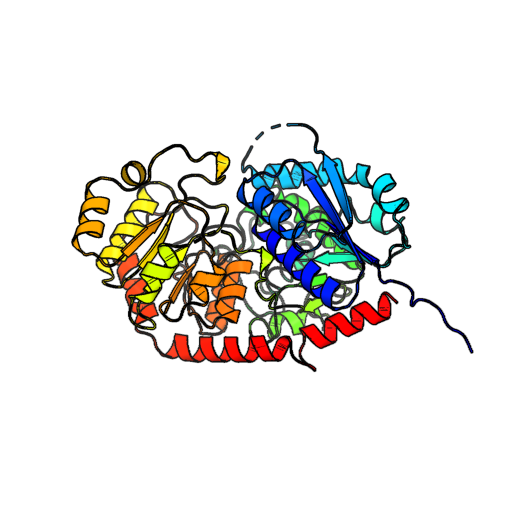.91 366 HIS A N 1
ATOM 2717 C CA . HIS A 1 368 ? 40.760 46.144 21.776 1.00 6.42 366 HIS A CA 1
ATOM 2718 C C . HIS A 1 368 ? 39.976 45.911 23.060 1.00 5.41 366 HIS A C 1
ATOM 2719 O O . HIS A 1 368 ? 40.231 44.913 23.746 1.00 7.48 366 HIS A O 1
ATOM 2726 N N . CYS A 1 369 ? 39.046 46.810 23.389 1.00 6.60 367 CYS A N 1
ATOM 2727 C CA . CYS A 1 369 ? 38.195 46.739 24.577 1.00 7.15 367 CYS A CA 1
ATOM 2728 C C . CYS A 1 369 ? 38.979 46.914 25.881 1.00 9.38 367 CYS A C 1
ATOM 2729 O O . CYS A 1 369 ? 38.599 46.366 26.919 1.00 6.82 367 CYS A O 1
ATOM 2732 N N . GLY A 1 370 ? 40.061 47.694 25.858 1.00 9.38 368 GLY A N 1
ATOM 2733 C CA . GLY A 1 370 ? 40.531 48.307 27.089 1.00 7.61 368 GLY A CA 1
ATOM 2734 C C . GLY A 1 370 ? 39.413 49.102 27.740 1.00 5.96 368 GLY A C 1
ATOM 2735 O O . GLY A 1 370 ? 38.558 49.669 27.060 1.00 6.98 368 GLY A O 1
ATOM 2736 N N . TRP A 1 371 ? 39.409 49.139 29.078 1.00 10.25 369 TRP A N 1
ATOM 2737 C CA . TRP A 1 371 ? 38.195 49.581 29.767 1.00 7.16 369 TRP A CA 1
ATOM 2738 C C . TRP A 1 371 ? 37.907 51.067 29.552 1.00 7.95 369 TRP A C 1
ATOM 2739 O O . TRP A 1 371 ? 36.744 51.448 29.384 1.00 7.14 369 TRP A O 1
ATOM 2750 N N . ASN A 1 372 ? 38.929 51.928 29.556 1.00 7.44 370 ASN A N 1
ATOM 2751 C CA . ASN A 1 372 ? 38.652 53.347 29.336 1.00 7.39 370 ASN A CA 1
ATOM 2752 C C . ASN A 1 372 ? 38.048 53.577 27.954 1.00 9.51 370 ASN A C 1
ATOM 2753 O O . ASN A 1 372 ? 37.130 54.393 27.797 1.00 9.76 370 ASN A O 1
ATOM 2758 N N . SER A 1 373 ? 38.524 52.838 26.945 1.00 7.71 371 SER A N 1
ATOM 2759 C CA . SER A 1 373 ? 37.971 52.970 25.595 1.00 6.91 371 SER A CA 1
ATOM 2760 C C . SER A 1 373 ? 36.524 52.490 25.528 1.00 6.77 371 SER A C 1
ATOM 2761 O O . SER A 1 373 ? 35.705 53.075 24.808 1.00 9.25 371 SER A O 1
ATOM 2764 N N . VAL A 1 374 ? 36.185 51.429 26.269 1.00 7.18 372 VAL A N 1
ATOM 2765 C CA . VAL A 1 374 ? 34.799 50.960 26.304 1.00 7.64 372 VAL A CA 1
ATOM 2766 C C . VAL A 1 374 ? 33.885 52.037 26.882 1.00 9.03 372 VAL A C 1
ATOM 2767 O O . VAL A 1 374 ? 32.822 52.340 26.323 1.00 7.50 372 VAL A O 1
ATOM 2771 N N . VAL A 1 375 ? 34.286 52.638 28.007 1.00 7.53 373 VAL A N 1
ATOM 2772 C CA . VAL A 1 375 ? 33.416 53.604 28.674 1.00 8.63 373 VAL A CA 1
ATOM 2773 C C . VAL A 1 375 ? 33.327 54.904 27.875 1.00 8.13 373 VAL A C 1
ATOM 2774 O O . VAL A 1 375 ? 32.291 55.583 27.898 1.00 8.95 373 VAL A O 1
ATOM 2778 N N . GLU A 1 376 ? 34.391 55.269 27.153 1.00 6.33 374 GLU A N 1
ATOM 2779 C CA . GLU A 1 376 ? 34.317 56.410 26.241 1.00 8.48 374 GLU A CA 1
ATOM 2780 C C . GLU A 1 376 ? 33.330 56.151 25.104 1.00 9.96 374 GLU A C 1
ATOM 2781 O O . GLU A 1 376 ? 32.531 57.029 24.752 1.00 9.61 374 GLU A O 1
ATOM 2787 N N . ALA A 1 377 ? 33.367 54.952 24.517 1.00 6.89 375 ALA A N 1
ATOM 2788 C CA . ALA A 1 377 ? 32.418 54.623 23.455 1.00 5.88 375 ALA A CA 1
ATOM 2789 C C . ALA A 1 377 ? 30.986 54.606 23.977 1.00 10.33 375 ALA A C 1
ATOM 2790 O O . ALA A 1 377 ? 30.049 54.986 23.262 1.00 10.69 375 ALA A O 1
ATOM 2792 N N . ALA A 1 378 ? 30.795 54.156 25.220 1.00 7.24 376 ALA A N 1
ATOM 2793 C CA . ALA A 1 378 ? 29.466 54.191 25.819 1.00 10.42 376 ALA A CA 1
ATOM 2794 C C . ALA A 1 378 ? 28.983 55.628 25.986 1.00 11.66 376 ALA A C 1
ATOM 2795 O O . ALA A 1 378 ? 27.838 55.949 25.639 1.00 10.32 376 ALA A O 1
ATOM 2797 N N . TRP A 1 379 ? 29.850 56.511 26.496 1.00 11.78 377 TRP A N 1
ATOM 2798 C CA . TRP A 1 379 ? 29.494 57.919 26.666 1.00 8.75 377 TRP A CA 1
ATOM 2799 C C . TRP A 1 379 ? 29.051 58.561 25.354 1.00 10.82 377 TRP A C 1
ATOM 2800 O O . TRP A 1 379 ? 28.142 59.401 25.354 1.00 10.41 377 TRP A O 1
ATOM 2811 N N . PHE A 1 380 ? 29.659 58.177 24.230 1.00 11.90 378 PHE A N 1
ATOM 2812 C CA . PHE A 1 380 ? 29.338 58.772 22.937 1.00 9.51 378 PHE A CA 1
ATOM 2813 C C . PHE A 1 380 ? 28.389 57.922 22.094 1.00 10.92 378 PHE A C 1
ATOM 2814 O O . PHE A 1 380 ? 28.079 58.308 20.963 1.00 11.39 378 PHE A O 1
ATOM 2822 N N . GLY A 1 381 ? 27.928 56.786 22.608 1.00 9.52 379 GLY A N 1
ATOM 2823 C CA . GLY A 1 381 ? 26.974 55.947 21.892 1.00 9.31 379 GLY A CA 1
ATOM 2824 C C . GLY A 1 381 ? 27.471 55.368 20.583 1.00 9.65 379 GLY A C 1
ATOM 2825 O O . GLY A 1 381 ? 26.713 55.318 19.606 1.00 9.47 379 GLY A O 1
ATOM 2826 N N . VAL A 1 382 ? 28.725 54.917 20.542 1.00 10.01 380 VAL A N 1
ATOM 2827 C CA . VAL A 1 382 ? 29.340 54.356 19.341 1.00 7.29 380 VAL A CA 1
ATOM 2828 C C . VAL A 1 382 ? 29.432 52.836 19.499 1.00 9.20 380 VAL A C 1
ATOM 2829 O O . VAL A 1 382 ? 30.079 52.341 20.432 1.00 6.56 380 VAL A O 1
ATOM 2833 N N . LYS A 1 383 ? 28.802 52.096 18.582 1.00 9.99 381 LYS A N 1
ATOM 2834 C CA . LYS A 1 383 ? 28.830 50.635 18.626 1.00 9.05 381 LYS A CA 1
ATOM 2835 C C . LYS A 1 383 ? 30.242 50.101 18.372 1.00 11.20 381 LYS A C 1
ATOM 2836 O O . LYS A 1 383 ? 31.056 50.735 17.696 1.00 7.74 381 LYS A O 1
ATOM 2842 N N . ILE A 1 384 ? 30.524 48.912 18.911 1.00 9.86 382 ILE A N 1
ATOM 2843 C CA . ILE A 1 384 ? 31.884 48.376 18.976 1.00 9.92 382 ILE A CA 1
ATOM 2844 C C . ILE A 1 384 ? 31.972 47.052 18.220 1.00 9.39 382 ILE A C 1
ATOM 2845 O O . ILE A 1 384 ? 31.159 46.149 18.441 1.00 8.78 382 ILE A O 1
ATOM 2850 N N . LEU A 1 385 ? 32.962 46.940 17.331 1.00 5.40 383 LEU A N 1
ATOM 2851 C CA . LEU A 1 385 ? 33.494 45.647 16.903 1.00 8.72 383 LEU A CA 1
ATOM 2852 C C . LEU A 1 385 ? 34.677 45.326 17.812 1.00 9.09 383 LEU A C 1
ATOM 2853 O O . LEU A 1 385 ? 35.735 45.953 17.703 1.00 6.44 383 LEU A O 1
ATOM 2858 N N . GLY A 1 386 ? 34.494 44.375 18.727 1.00 7.52 384 GLY A N 1
ATOM 2859 C CA . GLY A 1 386 ? 35.528 44.073 19.704 1.00 7.33 384 GLY A CA 1
ATOM 2860 C C . GLY A 1 386 ? 36.577 43.133 19.137 1.00 8.16 384 GLY A C 1
ATOM 2861 O O . GLY A 1 386 ? 36.251 42.095 18.553 1.00 8.55 384 GLY A O 1
ATOM 2862 N N . TRP A 1 387 ? 37.847 43.500 19.309 1.00 7.41 385 TRP A N 1
ATOM 2863 C CA . TRP A 1 387 ? 38.984 42.648 18.950 1.00 5.68 385 TRP A CA 1
ATOM 2864 C C . TRP A 1 387 ? 39.891 42.580 20.171 1.00 5.95 385 TRP A C 1
ATOM 2865 O O . TRP A 1 387 ? 40.951 43.224 20.212 1.00 5.99 385 TRP A O 1
ATOM 2876 N N . PRO A 1 388 ? 39.506 41.805 21.187 1.00 8.07 386 PRO A N 1
ATOM 2877 C CA . PRO A 1 388 ? 40.321 41.731 22.409 1.00 8.37 386 PRO A CA 1
ATOM 2878 C C . PRO A 1 388 ? 41.653 41.055 22.137 1.00 14.15 386 PRO A C 1
ATOM 2879 O O . PRO A 1 388 ? 41.729 40.063 21.408 1.00 10.92 386 PRO A O 1
ATOM 2883 N N . LEU A 1 389 ? 42.712 41.598 22.731 1.00 7.95 387 LEU A N 1
ATOM 2884 C CA . LEU A 1 389 ? 44.055 41.151 22.386 1.00 5.42 387 LEU A CA 1
ATOM 2885 C C . LEU A 1 389 ? 44.796 40.491 23.537 1.00 10.92 387 LEU A C 1
ATOM 2886 O O . LEU A 1 389 ? 45.515 39.512 23.311 1.00 11.71 387 LEU A O 1
ATOM 2891 N N . HIS A 1 390 ? 44.627 40.979 24.767 1.00 11.00 388 HIS A N 1
ATOM 2892 C CA . HIS A 1 390 ? 45.404 40.503 25.907 1.00 9.81 388 HIS A CA 1
ATOM 2893 C C . HIS A 1 390 ? 44.588 40.667 27.187 1.00 9.42 388 HIS A C 1
ATOM 2894 O O . HIS A 1 390 ? 43.542 41.317 27.201 1.00 8.07 388 HIS A O 1
ATOM 2901 N N . GLY A 1 391 ? 45.084 40.066 28.271 1.00 6.84 389 GLY A N 1
ATOM 2902 C CA . GLY A 1 391 ? 44.630 40.448 29.608 1.00 7.53 389 GLY A CA 1
ATOM 2903 C C . G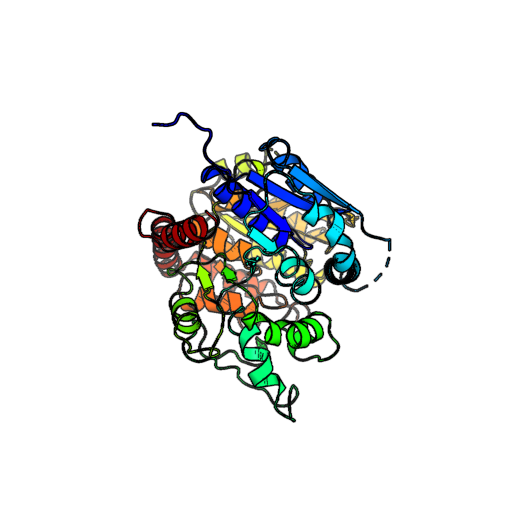LY A 1 391 ? 43.146 40.235 29.865 1.00 8.05 389 GLY A C 1
ATOM 2904 O O . GLY A 1 391 ? 42.603 39.152 29.633 1.00 8.92 389 GLY A O 1
ATOM 2905 N N . ASP A 1 392 ? 42.479 41.275 30.380 1.00 7.97 390 ASP A N 1
ATOM 2906 C CA . ASP A 1 392 ? 41.056 41.209 30.705 1.00 9.25 390 ASP A CA 1
ATOM 2907 C C . ASP A 1 392 ? 40.161 41.672 29.557 1.00 8.32 390 ASP A C 1
ATOM 2908 O O . ASP A 1 392 ? 38.960 41.870 29.766 1.00 7.58 390 ASP A O 1
ATOM 2913 N N . GLN A 1 393 ? 40.710 41.808 28.348 1.00 5.93 391 GLN A N 1
ATOM 2914 C CA . GLN A 1 393 ? 39.956 42.401 27.242 1.00 5.91 391 GLN A CA 1
ATOM 2915 C C . GLN A 1 393 ? 38.852 41.482 26.717 1.00 9.21 391 GLN A C 1
ATOM 2916 O O . GLN A 1 393 ? 37.839 41.977 26.208 1.00 8.91 391 GLN A O 1
ATOM 2922 N N . LYS A 1 394 ? 39.013 40.157 26.831 1.00 8.34 392 LYS A N 1
ATOM 2923 C CA . LYS A 1 394 ? 37.943 39.250 26.403 1.00 9.98 392 LYS A CA 1
ATOM 2924 C C . LYS A 1 394 ? 36.752 39.303 27.358 1.00 10.82 392 LYS A C 1
ATOM 2925 O O . LYS A 1 394 ? 35.598 39.180 26.928 1.00 10.93 392 LYS A O 1
ATOM 2931 N N . ILE A 1 395 ? 37.008 39.474 28.656 1.00 9.33 393 ILE A N 1
ATOM 2932 C CA . ILE A 1 395 ? 35.909 39.678 29.599 1.00 7.39 393 ILE A CA 1
ATOM 2933 C C . ILE A 1 395 ? 35.189 40.989 29.296 1.00 10.73 393 ILE A C 1
ATOM 2934 O O . ILE A 1 395 ? 33.954 41.045 29.285 1.00 6.85 393 ILE A O 1
ATOM 2939 N N . ASN A 1 396 ? 35.944 42.058 29.022 1.00 8.49 394 ASN A N 1
ATOM 2940 C CA . ASN A 1 396 ? 35.318 43.349 28.737 1.00 7.76 394 ASN A CA 1
ATOM 2941 C C . ASN A 1 396 ? 34.530 43.311 27.432 1.00 5.77 394 ASN A C 1
ATOM 2942 O O . ASN A 1 396 ? 33.475 43.951 27.322 1.00 8.70 394 ASN A O 1
ATOM 2947 N N . ALA A 1 397 ? 35.041 42.598 26.421 1.00 5.55 395 ALA A N 1
ATOM 2948 C CA . ALA A 1 397 ? 34.299 42.458 25.172 1.00 7.23 395 ALA A CA 1
ATOM 2949 C C . ALA A 1 397 ? 32.951 41.783 25.396 1.00 8.79 395 ALA A C 1
ATOM 2950 O O . ALA A 1 397 ? 31.968 42.122 24.725 1.00 7.39 395 ALA A O 1
ATOM 2952 N N . GLU A 1 398 ? 32.881 40.832 26.332 1.00 7.68 396 GLU A N 1
ATOM 2953 C CA . GLU A 1 398 ? 31.617 40.155 26.592 1.00 10.51 396 GLU A CA 1
ATOM 2954 C C . GLU A 1 398 ? 30.687 41.001 27.457 1.00 10.59 396 GLU A C 1
ATOM 2955 O O . GLU A 1 398 ? 29.461 40.887 27.329 1.00 10.27 396 GLU A O 1
ATOM 2961 N N . VAL A 1 399 ? 31.237 41.860 28.323 1.00 7.61 397 VAL A N 1
ATOM 2962 C CA . VAL A 1 399 ? 30.394 42.830 29.023 1.00 10.51 397 VAL A CA 1
ATOM 2963 C C . VAL A 1 399 ? 29.640 43.690 28.016 1.00 8.50 397 VAL A C 1
ATOM 2964 O O . VAL A 1 399 ? 28.443 43.966 28.180 1.00 10.30 397 VAL A O 1
ATOM 2968 N N . VAL A 1 400 ? 30.321 44.098 26.940 1.00 10.69 398 VAL A N 1
ATOM 2969 C CA . VAL A 1 400 ? 29.682 44.897 25.895 1.00 9.27 398 VAL A CA 1
ATOM 2970 C C . VAL A 1 400 ? 28.653 44.064 25.133 1.00 8.30 398 VAL A C 1
ATOM 2971 O O . VAL A 1 400 ? 27.522 44.508 24.908 1.00 11.63 398 VAL A O 1
ATOM 2975 N N . ALA A 1 401 ? 29.030 42.847 24.719 1.00 6.92 399 ALA A N 1
ATOM 2976 C CA . ALA A 1 401 ? 28.130 42.023 23.913 1.00 8.36 399 ALA A CA 1
ATOM 2977 C C . ALA A 1 401 ? 26.852 41.675 24.670 1.00 11.45 399 ALA A C 1
ATOM 2978 O O . ALA A 1 401 ? 25.774 41.582 24.066 1.00 10.56 399 ALA A O 1
ATOM 2980 N N . LYS A 1 402 ? 26.955 41.468 25.989 1.00 9.30 400 LYS A N 1
ATOM 2981 C CA . LYS A 1 402 ? 25.781 41.180 26.810 1.00 8.33 400 LYS A CA 1
ATOM 2982 C C . LYS A 1 402 ? 24.761 42.307 26.750 1.00 12.48 400 LYS A C 1
ATOM 2983 O O . LYS A 1 402 ? 23.556 42.056 26.868 1.00 15.27 400 LYS A O 1
ATOM 2989 N N . GLY A 1 403 ? 25.222 43.549 26.592 1.00 11.45 401 GLY A N 1
ATOM 2990 C CA . GLY A 1 403 ? 24.352 44.703 26.432 1.00 13.48 401 GLY A CA 1
ATOM 2991 C C . GLY A 1 403 ? 23.853 44.942 25.026 1.00 15.71 401 GLY A C 1
ATOM 2992 O O . GLY A 1 403 ? 23.062 45.864 24.798 1.00 16.68 401 GLY A O 1
ATOM 2993 N N . GLY A 1 404 ? 24.305 44.141 24.064 1.00 10.89 402 GLY A N 1
ATOM 2994 C CA . GLY A 1 404 ? 23.783 44.217 22.714 1.00 12.90 402 GLY A CA 1
ATOM 2995 C C . GLY A 1 404 ? 24.199 45.423 21.902 1.00 12.08 402 GLY A C 1
ATOM 2996 O O . GLY A 1 404 ? 23.563 45.709 20.883 1.00 11.17 402 GLY A O 1
ATOM 2997 N N . TRP A 1 405 ? 25.248 46.144 22.310 1.00 10.28 403 TRP A N 1
ATOM 2998 C CA . TRP A 1 405 ? 25.725 47.303 21.560 1.00 10.31 403 TRP A CA 1
ATOM 2999 C C . TRP A 1 405 ? 27.106 47.079 20.943 1.00 14.63 403 TRP A C 1
ATOM 3000 O O . TRP A 1 405 ? 27.724 48.034 20.453 1.00 12.67 403 TRP A O 1
ATOM 3011 N N . GLY A 1 406 ? 27.593 45.841 20.946 1.00 9.80 404 GLY A N 1
ATOM 3012 C CA . GLY A 1 406 ? 28.794 45.461 20.215 1.00 11.04 404 GLY A CA 1
ATOM 3013 C C . GLY A 1 406 ? 28.856 43.953 20.091 1.00 14.16 404 GLY A C 1
ATOM 3014 O O . GLY A 1 406 ? 28.083 43.230 20.725 1.00 12.84 404 GLY A O 1
ATOM 3015 N N . VAL A 1 407 ? 29.782 43.482 19.248 1.00 8.08 405 VAL A N 1
ATOM 3016 C CA . VAL A 1 407 ? 30.005 42.050 19.045 1.00 7.56 405 VAL A CA 1
ATOM 3017 C C . VAL A 1 407 ? 31.505 41.775 18.967 1.00 14.70 405 VAL A C 1
ATOM 3018 O O . VAL A 1 407 ? 32.291 42.643 18.574 1.00 13.24 405 VAL A O 1
ATOM 3022 N N . TRP A 1 408 ? 31.900 40.545 19.318 1.00 9.91 406 TRP A N 1
ATOM 3023 C CA . TRP A 1 408 ? 33.279 40.107 19.133 1.00 9.38 406 TRP A CA 1
ATOM 3024 C C . TRP A 1 408 ? 33.298 38.651 18.692 1.00 12.51 406 TRP A C 1
ATOM 3025 O O . TRP A 1 408 ? 32.355 37.899 18.944 1.00 10.49 406 TRP A O 1
ATOM 3036 N N . LYS A 1 409 ? 34.380 38.265 18.012 1.00 12.43 407 LYS A N 1
ATOM 3037 C CA . LYS A 1 409 ? 34.536 36.918 17.470 1.00 10.55 407 LYS A CA 1
ATOM 3038 C C . LYS A 1 409 ? 35.461 36.123 18.388 1.00 10.83 407 LYS A C 1
ATOM 3039 O O . LYS A 1 409 ? 36.673 36.360 18.414 1.00 9.89 407 LYS A O 1
ATOM 3045 N N . GLU A 1 410 ? 34.893 35.171 19.135 1.00 12.24 408 GLU A N 1
ATOM 3046 C CA . GLU A 1 410 ? 35.685 34.455 20.128 1.00 13.38 408 GLU A CA 1
ATOM 3047 C C . GLU A 1 410 ? 36.727 33.541 19.497 1.00 10.36 408 GLU A C 1
ATOM 3048 O O . GLU A 1 410 ? 37.665 33.135 20.186 1.00 11.55 408 GLU A O 1
ATOM 3054 N N . GLY A 1 411 ? 36.597 33.226 18.208 1.00 10.59 409 GLY A N 1
ATOM 3055 C CA . GLY A 1 411 ? 37.588 32.399 17.543 1.00 15.44 409 GLY A CA 1
ATOM 3056 C C . GLY A 1 411 ? 38.844 33.113 17.071 1.00 13.32 409 GLY A C 1
ATOM 3057 O O . GLY A 1 411 ? 39.775 32.445 16.611 1.00 12.98 409 GLY A O 1
ATOM 3058 N N . TRP A 1 412 ? 38.901 34.446 17.168 1.00 10.73 410 TRP A N 1
ATOM 3059 C CA . TRP A 1 412 ? 40.094 35.161 16.712 1.00 9.81 410 TRP A CA 1
ATOM 3060 C C . TRP A 1 412 ? 41.272 34.945 17.665 1.00 12.57 410 TRP A C 1
ATOM 3061 O O . TRP A 1 412 ? 42.418 34.822 17.214 1.00 13.30 410 TRP A O 1
ATOM 3072 N N . ASP A 1 413 ? 41.003 34.902 18.980 1.00 12.49 411 ASP A N 1
ATOM 3073 C CA . ASP A 1 413 ? 41.930 34.493 20.045 1.00 11.99 411 ASP A CA 1
ATOM 3074 C C . ASP A 1 413 ? 42.947 35.582 20.395 1.00 11.77 411 ASP A C 1
ATOM 3075 O O . ASP A 1 413 ? 42.973 36.646 19.764 1.00 9.99 411 ASP A O 1
ATOM 3080 N N . TRP A 1 414 ? 43.767 35.337 21.422 1.00 8.92 412 TRP A N 1
ATOM 3081 C CA . TRP A 1 414 ? 44.742 36.327 21.875 1.00 9.38 412 TRP A CA 1
ATOM 3082 C C . TRP A 1 414 ? 45.703 36.695 20.746 1.00 8.75 412 TRP A C 1
ATOM 3083 O O . TRP A 1 414 ? 45.981 35.888 19.857 1.00 12.90 412 TRP A O 1
ATOM 3094 N N . GLU A 1 415 ? 46.212 37.931 20.784 1.00 10.37 413 GLU A N 1
ATOM 3095 C CA . GLU A 1 415 ? 47.068 38.414 19.699 1.00 12.04 413 GLU A CA 1
ATOM 3096 C C . GLU A 1 415 ? 48.281 37.506 19.532 1.00 16.57 413 GLU A C 1
ATOM 3097 O O . GLU A 1 415 ? 49.005 37.235 20.496 1.00 11.06 413 GLU A O 1
ATOM 3103 N N . GLY A 1 416 ? 48.492 37.024 18.304 1.00 10.91 414 GLY A N 1
ATOM 3104 C CA . GLY A 1 416 ? 49.636 36.196 17.980 1.00 15.22 414 GLY A CA 1
ATOM 3105 C C . GLY A 1 416 ? 49.400 34.695 18.015 1.00 15.04 414 GLY A C 1
ATOM 3106 O O . GLY A 1 416 ? 50.288 33.942 17.589 1.00 13.09 414 GLY A O 1
ATOM 3107 N N . GLU A 1 417 ? 48.245 34.230 18.509 1.00 12.95 415 GLU A N 1
ATOM 3108 C CA . GLU A 1 417 ? 47.969 32.792 18.501 1.00 12.02 415 GLU A CA 1
ATOM 3109 C C . GLU A 1 417 ? 47.645 32.279 17.102 1.00 12.79 415 GLU A C 1
ATOM 3110 O O . GLU A 1 417 ? 47.977 31.136 16.772 1.00 15.26 415 GLU A O 1
ATOM 3116 N N . ARG A 1 418 ? 46.978 33.087 16.285 1.00 13.19 416 ARG A N 1
ATOM 3117 C CA . ARG A 1 418 ? 46.776 32.752 14.884 1.00 11.76 416 ARG A CA 1
ATOM 3118 C C . ARG A 1 418 ? 46.804 34.039 14.070 1.00 13.22 416 ARG A C 1
ATOM 3119 O O . ARG A 1 418 ? 46.838 35.144 14.618 1.00 14.71 416 ARG A O 1
ATOM 3127 N N . LEU A 1 419 ? 46.822 33.890 12.747 1.00 10.55 417 LEU A N 1
ATOM 3128 C CA . LEU A 1 419 ? 46.824 35.034 11.832 1.00 11.66 417 LEU A CA 1
ATOM 3129 C C . LEU A 1 419 ? 45.394 35.268 11.354 1.00 11.80 417 LEU A C 1
ATOM 3130 O O . LEU A 1 419 ? 44.881 34.528 10.511 1.00 12.71 417 LEU A O 1
ATOM 3135 N N . VAL A 1 420 ? 44.750 36.309 11.890 1.00 12.76 418 VAL A N 1
ATOM 3136 C CA . VAL A 1 420 ? 43.421 36.696 11.422 1.00 15.43 418 VAL A CA 1
ATOM 3137 C C . VAL A 1 420 ? 43.547 37.374 10.061 1.00 12.40 418 VAL A C 1
ATOM 3138 O O . VAL A 1 420 ? 44.306 38.338 9.901 1.00 10.92 418 VAL A O 1
ATOM 3142 N N . LYS A 1 421 ? 42.795 36.879 9.077 1.00 10.40 419 LYS A N 1
ATOM 3143 C CA . LYS A 1 421 ? 42.968 37.282 7.682 1.00 14.99 419 LYS A CA 1
ATOM 3144 C C . LYS A 1 421 ? 42.126 38.502 7.318 1.00 10.74 419 LYS A C 1
ATOM 3145 O O . LYS A 1 421 ? 41.028 38.707 7.843 1.00 10.67 419 LYS A O 1
ATOM 3151 N N . GLY A 1 422 ? 42.648 39.298 6.375 1.00 9.81 420 GLY A N 1
ATOM 3152 C CA . GLY A 1 422 ? 41.918 40.468 5.904 1.00 13.46 420 GLY A CA 1
ATOM 3153 C C . GLY A 1 422 ? 40.509 40.162 5.429 1.00 12.72 420 GLY A C 1
ATOM 3154 O O . GLY A 1 422 ? 39.594 40.964 5.635 1.00 12.17 420 GLY A O 1
ATOM 3155 N N . GLU A 1 423 ? 40.308 39.001 4.797 1.00 13.84 421 GLU A N 1
ATOM 3156 C CA . GLU A 1 423 ? 38.974 38.633 4.328 1.00 14.89 421 GLU A CA 1
ATOM 3157 C C . GLU A 1 423 ? 37.969 38.590 5.477 1.00 15.43 421 GLU A C 1
ATOM 3158 O O . GLU A 1 423 ? 36.883 39.175 5.386 1.00 18.67 421 GLU A O 1
ATOM 3164 N N . GLU A 1 424 ? 38.310 37.905 6.572 1.00 16.33 422 GLU A N 1
ATOM 3165 C CA . GLU A 1 424 ? 37.359 37.808 7.676 1.00 19.92 422 GLU A CA 1
ATOM 3166 C C . GLU A 1 424 ? 37.278 39.092 8.498 1.00 14.81 422 GLU A C 1
ATOM 3167 O O . GLU A 1 424 ? 36.242 39.336 9.127 1.00 12.37 422 GLU A O 1
ATOM 3173 N N . ILE A 1 425 ? 38.326 39.923 8.494 1.00 9.06 423 ILE A N 1
ATOM 3174 C CA . ILE A 1 425 ? 38.245 41.232 9.148 1.00 9.30 423 ILE A CA 1
ATOM 3175 C C . ILE A 1 425 ? 37.269 42.137 8.407 1.00 12.51 423 ILE A C 1
ATOM 3176 O O . ILE A 1 425 ? 36.432 42.813 9.020 1.00 11.70 423 ILE A O 1
ATOM 3181 N N . GLY A 1 426 ? 37.367 42.169 7.073 1.00 11.53 424 GLY A N 1
ATOM 3182 C CA . GLY A 1 426 ? 36.463 43.001 6.294 1.00 11.30 424 GLY A CA 1
ATOM 3183 C C . GLY A 1 426 ? 35.014 42.566 6.412 1.00 15.22 424 GLY A C 1
ATOM 3184 O O . GLY A 1 426 ? 34.105 43.403 6.446 1.00 10.63 424 GLY A O 1
ATOM 3185 N N . GLU A 1 427 ? 34.778 41.250 6.480 1.00 13.64 425 GLU A N 1
ATOM 3186 C CA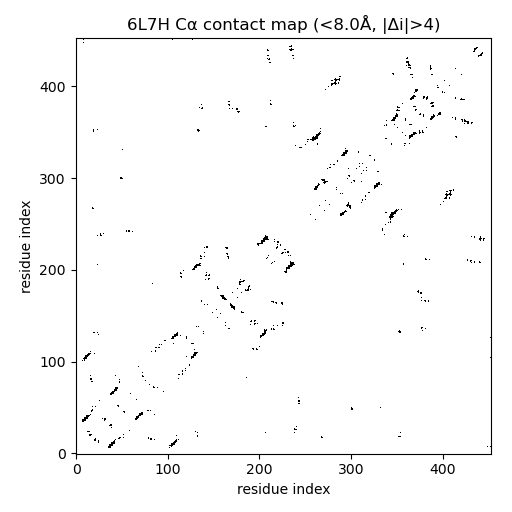 . GLU A 1 427 ? 33.417 40.757 6.665 1.00 15.17 425 GLU A CA 1
ATOM 3187 C C . GLU A 1 427 ? 32.868 41.148 8.031 1.00 16.34 425 GLU A C 1
ATOM 3188 O O . GLU A 1 427 ? 31.685 41.494 8.154 1.00 16.35 425 GLU A O 1
ATOM 3194 N N . ALA A 1 428 ? 33.710 41.111 9.070 1.00 9.11 426 ALA A N 1
ATOM 3195 C CA . ALA A 1 428 ? 33.245 41.490 10.401 1.00 11.15 426 ALA A CA 1
ATOM 3196 C C . ALA A 1 428 ? 32.916 42.978 10.476 1.00 11.84 426 ALA A C 1
ATOM 3197 O O . ALA A 1 428 ? 31.959 43.371 11.153 1.00 12.45 426 ALA A O 1
ATOM 3199 N N . ILE A 1 429 ? 33.691 43.820 9.785 1.00 11.79 427 ILE A N 1
ATOM 3200 C CA . ILE A 1 429 ? 33.406 45.255 9.777 1.00 10.77 427 ILE A CA 1
ATOM 3201 C C . ILE A 1 429 ? 32.072 45.534 9.089 1.00 14.72 427 ILE A C 1
ATOM 3202 O O . ILE A 1 429 ? 31.262 46.333 9.579 1.00 11.31 427 ILE A O 1
ATOM 3207 N N . ARG A 1 430 ? 31.814 44.879 7.954 1.00 10.83 428 ARG A N 1
ATOM 3208 C CA . ARG A 1 430 ? 30.539 45.091 7.272 1.00 17.48 428 ARG A CA 1
ATOM 3209 C C . ARG A 1 430 ? 29.372 44.601 8.123 1.00 16.53 428 ARG A C 1
ATOM 3210 O O . ARG A 1 430 ? 28.318 45.248 8.170 1.00 16.40 428 ARG A O 1
ATOM 3218 N N . GLU A 1 431 ? 29.553 43.480 8.827 1.00 12.46 429 GLU A N 1
ATOM 3219 C CA . GLU A 1 431 ? 28.496 42.944 9.678 1.00 16.62 429 GLU A CA 1
ATOM 3220 C C . GLU A 1 431 ? 28.100 43.926 10.779 1.00 20.07 429 GLU A C 1
ATOM 3221 O O . GLU A 1 431 ? 26.909 44.091 11.069 1.00 17.22 429 GLU A O 1
ATOM 3227 N N . VAL A 1 432 ? 29.080 44.579 11.412 1.00 13.81 430 VAL A N 1
ATOM 3228 C CA . VAL A 1 432 ? 28.765 45.514 12.491 1.00 12.30 430 VAL A CA 1
ATOM 3229 C C . VAL A 1 432 ? 28.201 46.818 11.938 1.00 11.11 430 VAL A C 1
ATOM 3230 O O . VAL A 1 432 ? 27.265 47.389 12.504 1.00 13.54 430 VAL A O 1
ATOM 3234 N N . MET A 1 433 ? 28.748 47.312 10.827 1.00 9.88 431 MET A N 1
ATOM 3235 C CA . MET A 1 433 ? 28.305 48.607 10.327 1.00 12.65 431 MET A CA 1
ATOM 3236 C C . MET A 1 433 ? 26.930 48.544 9.669 1.00 16.96 431 MET A C 1
ATOM 3237 O O . MET A 1 433 ? 26.254 49.574 9.584 1.00 15.58 431 MET A O 1
ATOM 3242 N N . ASN A 1 434 ? 26.491 47.372 9.216 1.00 16.02 432 ASN A N 1
ATOM 3243 C CA . ASN A 1 434 ? 25.147 47.229 8.667 1.00 21.23 432 ASN A CA 1
ATOM 3244 C C . ASN A 1 434 ? 24.079 46.975 9.727 1.00 26.79 432 ASN A C 1
ATOM 3245 O O . ASN A 1 434 ? 22.890 46.971 9.391 1.00 21.84 432 ASN A O 1
ATOM 3250 N N . ASP A 1 435 ? 24.463 46.784 10.990 1.00 21.07 433 ASP A N 1
ATOM 3251 C CA . ASP A 1 435 ? 23.541 46.340 12.036 1.00 16.61 433 ASP A CA 1
ATOM 3252 C C . ASP A 1 435 ? 22.967 47.555 12.760 1.00 24.12 433 ASP A C 1
ATOM 3253 O O . ASP A 1 435 ? 23.654 48.187 13.566 1.00 17.43 433 ASP A O 1
ATOM 3258 N N . GLU A 1 436 ? 21.696 47.870 12.496 1.00 23.44 434 GLU A N 1
ATOM 3259 C CA . GLU A 1 436 ? 21.085 49.022 13.150 1.00 17.02 434 GLU A CA 1
ATOM 3260 C C . GLU A 1 436 ? 20.602 48.718 14.562 1.00 15.33 434 GLU A C 1
ATOM 3261 O O . GLU A 1 436 ? 20.413 49.653 15.351 1.00 16.89 434 GLU A O 1
ATOM 3267 N N . SER A 1 437 ? 20.421 47.442 14.910 1.00 17.84 435 SER A N 1
ATOM 3268 C CA . SER A 1 437 ? 20.089 47.112 16.291 1.00 17.92 435 SER A CA 1
ATOM 3269 C C . SER A 1 437 ? 21.224 47.495 17.233 1.00 14.74 435 SER A C 1
ATOM 3270 O O . SER A 1 437 ? 20.977 47.951 18.357 1.00 15.44 435 SER A O 1
ATOM 3273 N N . LEU A 1 438 ? 22.478 47.320 16.794 1.00 15.53 436 LEU A N 1
ATOM 3274 C CA . LEU A 1 438 ? 23.606 47.729 17.627 1.00 15.28 436 LEU A CA 1
ATOM 3275 C C . LEU A 1 438 ? 23.559 49.225 17.920 1.00 12.24 436 LEU A C 1
ATOM 3276 O O . LEU A 1 438 ? 23.870 49.654 19.038 1.00 14.25 436 LEU A O 1
ATOM 3281 N N . VAL A 1 439 ? 23.159 50.035 16.934 1.00 9.87 437 VAL A N 1
ATOM 3282 C CA . VAL A 1 439 ? 23.058 51.477 17.153 1.00 9.17 437 VAL A CA 1
ATOM 3283 C C . VAL A 1 439 ? 21.939 51.789 18.137 1.00 12.87 437 VAL A C 1
ATOM 3284 O O . VAL A 1 439 ? 22.069 52.678 18.987 1.00 11.88 437 VAL A O 1
ATOM 3288 N N . MET A 1 440 ? 20.825 51.058 18.046 1.00 15.84 438 MET A N 1
ATOM 3289 C CA . MET A 1 440 ? 19.706 51.287 18.956 1.00 14.23 438 MET A CA 1
ATOM 3290 C C . MET A 1 440 ? 20.118 51.053 20.407 1.00 16.81 438 MET A C 1
ATOM 3291 O O . MET A 1 440 ? 19.826 51.871 21.287 1.00 13.14 438 MET A O 1
ATOM 3296 N N . LYS A 1 441 ? 20.819 49.947 20.673 1.00 14.99 439 LYS A N 1
ATOM 3297 C CA . LYS A 1 441 ? 21.254 49.672 22.039 1.00 12.86 439 LYS A CA 1
ATOM 3298 C C . LYS A 1 441 ? 22.358 50.625 22.488 1.00 13.55 439 LYS A C 1
ATOM 3299 O O . LYS A 1 441 ? 22.426 50.975 23.672 1.00 11.56 439 LYS A O 1
ATOM 3305 N N . ALA A 1 442 ? 23.237 51.042 21.572 1.00 10.44 440 ALA A N 1
ATOM 3306 C CA . ALA A 1 442 ? 24.295 51.982 21.937 1.00 10.72 440 ALA A CA 1
ATOM 3307 C C . ALA A 1 442 ? 23.729 53.350 22.302 1.00 9.68 440 ALA A C 1
ATOM 3308 O O . ALA A 1 442 ? 24.262 54.024 23.188 1.00 9.97 440 ALA A O 1
ATOM 3310 N N . THR A 1 443 ? 22.647 53.770 21.646 1.00 11.91 441 THR A N 1
ATOM 3311 C CA . THR A 1 443 ? 22.029 55.045 21.993 1.00 11.05 441 THR A CA 1
ATOM 3312 C C . THR A 1 443 ? 21.372 54.992 23.375 1.00 10.20 441 THR A C 1
ATOM 3313 O O . THR A 1 443 ? 21.423 55.971 24.130 1.00 13.74 441 THR A O 1
ATOM 3317 N N . GLN A 1 444 ? 20.782 53.850 23.741 1.00 12.50 442 GLN A N 1
ATOM 3318 C CA . GLN A 1 444 ? 20.197 53.719 25.075 1.00 13.73 442 GLN A CA 1
ATOM 3319 C C . GLN A 1 444 ? 21.277 53.698 26.154 1.00 12.79 442 GLN A C 1
ATOM 3320 O O . GLN A 1 444 ? 21.073 54.232 27.251 1.00 9.55 442 GLN A O 1
ATOM 3326 N N . VAL A 1 445 ? 22.425 53.075 25.866 1.00 14.59 443 VAL A N 1
ATOM 3327 C CA . VAL A 1 445 ? 23.573 53.158 26.768 1.00 8.69 443 VAL A CA 1
ATOM 3328 C C . VAL A 1 445 ? 23.995 54.614 26.952 1.00 9.28 443 VAL A C 1
ATOM 3329 O O . VAL A 1 445 ? 24.241 55.074 28.074 1.00 10.05 443 VAL A O 1
ATOM 3333 N N . LYS A 1 446 ? 24.089 55.357 25.846 1.00 6.99 444 LYS A N 1
ATOM 3334 C CA . LYS A 1 446 ? 24.430 56.778 25.913 1.00 9.08 444 LYS A CA 1
ATOM 3335 C C . LYS A 1 446 ? 23.442 57.540 26.790 1.00 12.19 444 LYS A C 1
ATOM 3336 O O . LYS A 1 446 ? 23.832 58.432 27.553 1.00 12.25 444 LYS A O 1
ATOM 3342 N N . LYS A 1 447 ? 22.155 57.193 26.692 1.00 13.67 445 LYS A N 1
ATOM 3343 C CA . LYS A 1 447 ? 21.131 57.830 27.515 1.00 15.69 445 LYS A CA 1
ATOM 3344 C C . LYS A 1 447 ? 21.324 57.498 28.993 1.00 16.03 445 LYS A C 1
ATOM 3345 O O . LYS A 1 447 ? 21.224 58.382 29.854 1.00 14.42 445 LYS A O 1
ATOM 3351 N N . ASP A 1 448 ? 21.610 56.228 29.305 1.00 12.50 446 ASP A N 1
ATOM 3352 C CA . ASP A 1 448 ? 21.834 55.828 30.693 1.00 13.34 446 ASP A CA 1
ATOM 3353 C C . ASP A 1 448 ? 23.140 56.397 31.242 1.00 16.18 446 ASP A C 1
ATOM 3354 O O . ASP A 1 448 ? 23.270 56.583 32.459 1.00 13.47 446 ASP A O 1
ATOM 3359 N N . ALA A 1 449 ? 24.111 56.685 30.368 1.00 12.69 447 ALA A N 1
ATOM 3360 C CA . ALA A 1 449 ? 25.362 57.297 30.813 1.00 12.64 447 ALA A CA 1
ATOM 3361 C C . ALA A 1 449 ? 25.124 58.692 31.384 1.00 15.80 447 ALA A C 1
ATOM 3362 O O . ALA A 1 449 ? 25.747 59.075 32.380 1.00 14.96 447 ALA A O 1
ATOM 3364 N N . ARG A 1 450 ? 24.228 59.465 30.767 1.00 17.03 448 ARG A N 1
ATOM 3365 C CA . ARG A 1 450 ? 23.895 60.787 31.287 1.00 21.55 448 ARG A CA 1
ATOM 3366 C C . ARG A 1 450 ? 23.034 60.717 32.541 1.00 20.21 448 ARG A C 1
ATOM 3367 O O . ARG A 1 450 ? 23.186 61.560 33.434 1.00 26.13 448 ARG A O 1
ATOM 3375 N N . LYS A 1 451 ? 22.134 59.735 32.633 1.00 15.44 449 LYS A N 1
ATOM 3376 C CA . LYS A 1 451 ? 21.375 59.548 33.866 1.00 24.37 449 LYS A CA 1
ATOM 3377 C C . LYS A 1 451 ? 22.298 59.315 35.055 1.00 22.37 449 LYS A C 1
ATOM 3378 O O . LYS A 1 451 ? 22.048 59.824 36.156 1.00 18.09 449 LYS A O 1
ATOM 3384 N N . ALA A 1 452 ? 23.375 58.547 34.851 1.00 17.25 450 ALA A N 1
ATOM 3385 C CA . ALA A 1 452 ? 24.230 58.161 35.969 1.00 13.42 450 ALA A CA 1
ATOM 3386 C C . ALA A 1 452 ? 24.896 59.365 36.619 1.00 14.56 450 ALA A C 1
ATOM 3387 O O . ALA A 1 452 ? 25.130 59.360 37.834 1.00 19.29 450 ALA A O 1
ATOM 3389 N N . ILE A 1 453 ? 25.205 60.407 35.839 1.00 12.85 451 ILE A N 1
ATOM 3390 C CA . ILE A 1 453 ? 25.879 61.578 36.400 1.00 17.55 451 ILE A CA 1
ATOM 3391 C C . ILE A 1 453 ? 24.911 62.657 36.865 1.00 15.84 451 ILE A C 1
ATOM 3392 O O . ILE A 1 453 ? 25.341 63.608 37.538 1.00 19.43 451 ILE A O 1
ATOM 3397 N N . SER A 1 454 ? 23.627 62.544 36.538 1.00 18.83 452 SER A N 1
ATOM 3398 C CA . SER A 1 454 ? 22.643 63.529 36.965 1.00 20.43 452 SER A CA 1
ATOM 3399 C C . SER A 1 454 ? 22.222 63.275 38.412 1.00 25.52 452 SER A C 1
ATOM 3400 O O . SER A 1 454 ? 22.553 62.250 39.014 1.00 23.75 452 SER A O 1
ATOM 3403 N N . VAL A 1 455 ? 21.473 64.230 38.972 1.00 21.44 453 VAL A N 1
ATOM 3404 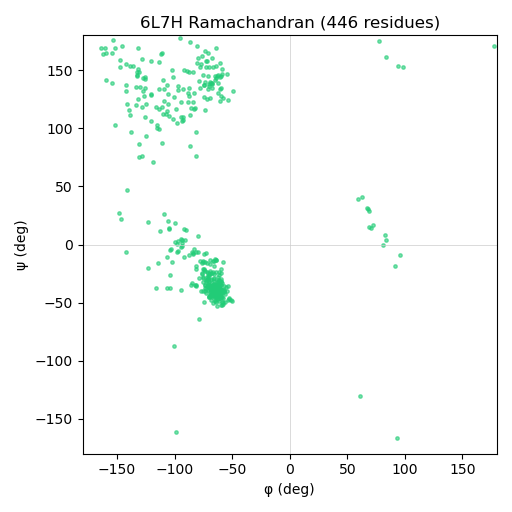C CA . VAL A 1 455 ? 21.060 64.125 40.367 1.00 23.95 453 VAL A CA 1
ATOM 3405 C C . VAL A 1 455 ? 20.179 62.899 40.545 1.00 29.57 453 VAL A C 1
ATOM 3406 O O . VAL A 1 455 ? 19.223 62.682 39.791 1.00 29.91 453 VAL A O 1
ATOM 3410 N N . GLY A 1 456 ? 20.508 62.082 41.546 1.00 21.51 454 GLY A N 1
ATOM 3411 C CA . GLY A 1 456 ? 19.868 60.805 41.740 1.00 23.23 454 GLY A CA 1
ATOM 3412 C C . GLY A 1 456 ? 20.557 59.643 41.056 1.00 22.19 454 GLY A C 1
ATOM 3413 O O . GLY A 1 456 ? 20.308 58.489 41.426 1.00 22.83 454 GLY A O 1
ATOM 3414 N N . GLY A 1 457 ? 21.410 59.911 40.070 1.00 21.01 455 GLY A N 1
ATOM 3415 C CA . GLY A 1 457 ? 22.154 58.857 39.412 1.00 17.14 455 GLY A CA 1
ATOM 3416 C C . GLY A 1 457 ? 23.229 58.271 40.306 1.00 21.68 455 GLY A C 1
ATOM 3417 O O . GLY A 1 457 ? 23.626 58.843 41.323 1.00 16.24 455 GLY A O 1
ATOM 3418 N N . GLY A 1 458 ? 23.726 57.103 39.888 1.00 20.53 456 GLY A N 1
ATOM 3419 C CA . GLY A 1 458 ? 24.640 56.346 40.731 1.00 15.73 456 GLY A CA 1
ATOM 3420 C C . GLY A 1 458 ? 25.907 57.101 41.088 1.00 14.12 456 GLY A C 1
ATOM 3421 O O . GLY A 1 458 ? 26.388 57.018 42.222 1.00 16.07 456 GLY A O 1
ATOM 3422 N N . CYS A 1 459 ? 26.472 57.841 40.130 1.00 15.45 457 CYS A N 1
ATOM 3423 C CA . CYS A 1 459 ? 27.703 58.577 40.413 1.00 19.75 457 CYS A CA 1
ATOM 3424 C C . CYS A 1 459 ? 27.449 59.745 41.361 1.00 22.62 457 CYS A C 1
ATOM 3425 O O . CYS A 1 459 ? 28.225 59.973 42.297 1.00 18.79 457 CYS A O 1
ATOM 3428 N N . GLU A 1 460 ? 26.371 60.502 41.131 1.00 18.55 458 GLU A N 1
ATOM 3429 C CA . GLU A 1 460 ? 26.049 61.623 42.011 1.00 12.69 458 GLU A CA 1
ATOM 3430 C C . GLU A 1 460 ? 25.781 61.146 43.433 1.00 17.05 458 GLU A C 1
ATOM 3431 O O . GLU A 1 460 ? 26.221 61.777 44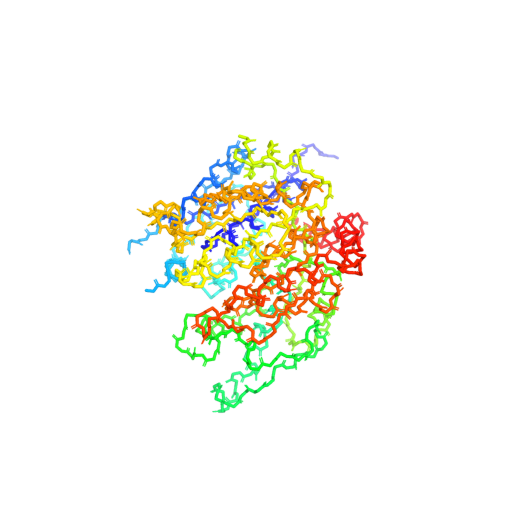.400 1.00 18.61 458 GLU A O 1
ATOM 3437 N N . VAL A 1 461 ? 25.064 60.031 43.574 1.00 14.58 459 VAL A N 1
ATOM 3438 C CA . VAL A 1 461 ? 24.752 59.502 44.898 1.00 21.88 459 VAL A CA 1
ATOM 3439 C C . VAL A 1 461 ? 26.017 59.031 45.604 1.00 20.82 459 VAL A C 1
ATOM 3440 O O . VAL A 1 461 ? 26.189 59.251 46.809 1.00 18.37 459 VAL A O 1
ATOM 3444 N N . ALA A 1 462 ? 26.925 58.383 44.869 1.00 17.49 460 ALA A N 1
ATOM 3445 C CA . ALA A 1 462 ? 28.134 57.850 45.490 1.00 14.04 460 ALA A CA 1
ATOM 3446 C C . ALA A 1 462 ? 29.066 58.964 45.955 1.00 20.68 460 ALA A C 1
ATOM 3447 O O . ALA A 1 462 ? 29.615 58.900 47.061 1.00 18.75 460 ALA A O 1
ATOM 3449 N N . LEU A 1 463 ? 29.263 59.993 45.125 1.00 18.11 461 LEU A N 1
ATOM 3450 C CA . LEU A 1 463 ? 30.180 61.065 45.502 1.00 19.99 461 LEU A CA 1
ATOM 3451 C C . LEU A 1 463 ? 29.668 61.840 46.710 1.00 22.92 461 LEU A C 1
ATOM 3452 O O . LEU A 1 463 ? 30.469 62.293 47.537 1.00 20.41 461 LEU A O 1
ATOM 3457 N N . GLN A 1 464 ? 28.346 61.996 46.830 1.00 19.40 462 GLN A N 1
ATOM 3458 C CA . GLN A 1 464 ? 27.776 62.671 47.992 1.00 28.77 462 GLN A CA 1
ATOM 3459 C C . GLN A 1 464 ? 27.990 61.859 49.264 1.00 18.51 462 GLN A C 1
ATOM 3460 O O . GLN A 1 464 ? 28.298 62.423 50.320 1.00 22.81 462 GLN A O 1
ATOM 3462 N N . LYS A 1 465 ? 27.828 60.534 49.184 1.00 24.25 463 LYS A N 1
ATOM 3463 C CA . LYS A 1 465 ? 28.152 59.671 50.318 1.00 23.98 463 LYS A CA 1
ATOM 3464 C C . LYS A 1 465 ? 29.598 59.868 50.756 1.00 22.67 463 LYS A C 1
ATOM 3465 O O . LYS A 1 465 ? 29.879 60.060 51.944 1.00 20.06 463 LYS A O 1
ATOM 3471 N N . LEU A 1 466 ? 30.534 59.823 49.802 1.00 19.16 464 LEU A N 1
ATOM 3472 C CA . LEU A 1 466 ? 31.949 59.915 50.148 1.00 15.01 464 LEU A CA 1
ATOM 3473 C C . LEU A 1 466 ? 32.287 61.272 50.749 1.00 13.07 464 LEU A C 1
ATOM 3474 O O . LEU A 1 466 ? 32.994 61.349 51.760 1.00 17.31 464 LEU A O 1
ATOM 3479 N N . MET A 1 467 ? 31.785 62.352 50.144 1.00 14.52 465 MET A N 1
ATOM 3480 C CA . MET A 1 467 ? 32.091 63.693 50.636 1.00 21.09 465 MET A CA 1
ATOM 3481 C C . MET A 1 467 ? 31.610 63.885 52.071 1.00 16.17 465 MET A C 1
ATOM 3482 O O . MET A 1 467 ? 32.289 64.530 52.879 1.00 21.90 465 MET A O 1
ATOM 3487 N N . GLU A 1 468 ? 30.440 63.338 52.408 1.00 17.37 466 GLU A N 1
ATOM 3488 C CA . GLU A 1 468 ? 29.918 63.510 53.761 1.00 17.88 466 GLU A CA 1
ATOM 3489 C C . GLU A 1 468 ? 30.767 62.762 54.781 1.00 19.11 466 GLU A C 1
ATOM 3490 O O . GLU A 1 468 ? 30.973 63.249 55.897 1.00 18.37 466 GLU A O 1
ATOM 3496 N N . VAL A 1 469 ? 31.271 61.581 54.419 1.00 18.88 467 VAL A N 1
ATOM 3497 C CA . VAL A 1 469 ? 32.167 60.856 55.315 1.00 23.24 467 VAL A CA 1
ATOM 3498 C C . VAL A 1 469 ? 33.464 61.632 55.511 1.00 20.56 467 VAL A C 1
ATOM 3499 O O . VAL A 1 469 ? 33.962 61.763 56.636 1.00 23.17 467 VAL A O 1
ATOM 3503 N N . TRP A 1 470 ? 34.019 62.178 54.426 1.00 18.68 468 TRP A N 1
ATOM 3504 C CA . TRP A 1 470 ? 35.306 62.859 54.505 1.00 14.66 468 TRP A CA 1
ATOM 3505 C C . TRP A 1 470 ? 35.222 64.164 55.289 1.00 28.63 468 TRP A C 1
ATOM 3506 O O . TRP A 1 470 ? 36.236 64.607 55.840 1.00 25.85 468 TRP A O 1
ATOM 3517 N N . LYS A 1 471 ? 34.044 64.777 55.367 1.00 22.82 469 LYS A N 1
ATOM 3518 C CA . LYS A 1 471 ? 33.877 66.002 56.145 1.00 28.06 469 LYS A CA 1
ATOM 3519 C C . LYS A 1 471 ? 33.941 65.708 57.642 1.00 27.09 469 LYS A C 1
ATOM 3520 O O . LYS A 1 471 ? 34.613 66.419 58.388 1.00 31.25 469 LYS A O 1
#

Nearest PDB structures (foldseek):
  6l7h-assembly1_A  TM=1.002E+00  e=1.546E-92  Glycyrrhiza glabra
  6l5r-assembly1_A  TM=9.964E-01  e=5.099E-84  Glycyrrhiza glabra
  7vaa-assembly1_B  TM=9.574E-01  e=2.417E-53  Mangifera indica
  8xfw-assembly1_A  TM=9.590E-01  e=8.413E-53  Mangifera indica
  8xfh-assembly1_A  TM=9.573E-01  e=1.483E-52  Mangifera indica

CATH classification: 3.40.50.2000 (+1 more: 3.40.50.2000)

Radius of gyration: 22.03 Å; Cα contacts (8 Å, |Δi|>4): 819; chains: 1; bounding box: 47×62×70 Å

Organism: Glycyrrhiza glabra (NCBI:txid49827)

Secondary structure (DSSP, 8-state):
----PPPPPEEEEE--SSHHHHHHHHHHHHHHHHTT-EEEEEEEES-SSHHHHHHHHHHHHH-TTSEEEEEEPP---HHHHHHHHHHHHGGGGHHHHHT-SSPP-EEEEEGGGHHHHHHHHHHHTS-EEEEE-S-HHHHHHHHHHHHHHTSTTTTTS--EE--TT-SSS-EEGGGS-GGGG-TTSHHHHHHHHHGGGGGGSSEEEES--HHHHHHHHHHHHTTSSSTTPPPEEE-------GGG---HHHHHHHTSPTT-EEEEE--SS----HHHHHHHHHHHHHH--EEEEE--SSSSGGG--S-HHHHH-HHHHHHHHHHT-EEEE-S---HHHHHTSTTEEEEEE---HHHHHHHHHHT--EEE---STTHHHHHHHHHHTTSEEE-TTS-STTSS---HHHHHHHHHHHHT-HHHHHHHHHHHHHHHHHHSTTSHHHHHHHHHHHHH-